Protein AF-A0A970NAW3-F1 (afdb_monomer)

Sequence (704 aa):
MGAVDNLFAARKSMDEICIVPDKIISVYSLEKHIWADSNSVEARKGRLPEEQTVKEFQIGPVRSFLNDILAKIAAPYKPEKKDHPIGQGYWIQAEFGSGKSHLLSFLAALSLGNEQVWQLVQAKETAAGQGKRESIYQFWEGMRSKSAGAKKGIFVVARTLVGSGGGAVGLSDKGKRLSEYILESVKDQLLIETGKNLSLYPAELLADRFISVDLDRYRKDLKKFLKDPAYFAEDAFEDVEDFIKSIQQNKTPEYKRSAGNKLWRFYNEYLKVQPQIPAENEDILKHVVETILGEGYAGVLLILDEISLFMKDRDEDQRVDDEKTLVVLANRLAKVHNLPIWTVCAAQQAIEAKPGLGVKNIIADDRLKLVPLLQNSKDYYDIVLSRVRKIEHPEYIHNYYLHYSNQFTWPKSIGEDEFTHFFPFHKPALEVLRDITHELTTARSAIHFMHQTLKHQIKNKGRELIRLWELFDETMEYEEDPSGTYAGLVAIKTKRESEYRAYVICRNHIEGLTKGTLKVHRDKAIRTVQTLFLYHIAHKMKGLNGEEIANAVMIERQPDATPEENIQHYESLAESLKSELPQIVEIFDDAKISHYRLEPVVMGIDPNREFQKARDEAEGNEATQNWARERLLALDDWTVKTRHMNINLAGDHKSLFYDIAPFAGPDGIAPLPSIATTMEVKWLGRQILGTIAMRDFTQMVASG

Mean predicted aligned error: 14.46 Å

pLDDT: mean 82.99, std 14.07, range [31.7, 98.0]

Radius of gyration: 39.29 Å; Cα contacts (8 Å, |Δi|>4): 1021; chains: 1; bounding box: 116×74×105 Å

Foldseek 3Di:
DPPPVPVPDAFFFLLVWWDFDPDFDLDQDLCQQLFPPRNDLVRLQVLHGRLVLLLQDDCVQCVVVLLVLLVLLLDAADLPPLVDFSAAAAEEEAAFQLCPSSVNSLSSNVQQLDPVSLVSQVVVCVVVVHDPVSGSSVSSVSQNVQVDDLARTAAEFADECPPQQDDDVPDPDRGDFPLVVRQVRLQVSCCSNPVDRDDLDQLLVQLVCCLPPVCVPCVVVVQCLLCPCVNDPNVSRDGSVVLNVCSVVCPDNVSSSVSSVSVVCCQCPPVVHDDPTPPDSLSSVLVSQVVVVVSRGSAYEAEYEAVAVNLVSHDPVSNVVNLVNQQSQRAVQRNVSSGRYYYYYYHNDDPPPDPPPCPVSADDRNGHDYDYGCPDVVVLLVSLVSNGIDTDCLVSLVSQLVQCVFAAPPSVVCDDVVSSSQPLADPVLVVLVQLLCSVPRRSSLSSQLSNVLSVVSSVVSHSHRCFNLSSQVSQQVDWDDRRVPDPDTDGPCRVPVLLVVLLVVLLVLLVPDPDDPSVVVVVLLNLLSSQLSSCVSSVVVQAAALNRSLSRSVDGPDSNHGNVRSSVSSNVSLVVSVVRRVQWDWDADPVRGTGIHGHSPRDDDPCVVVVVVVVVVCVVD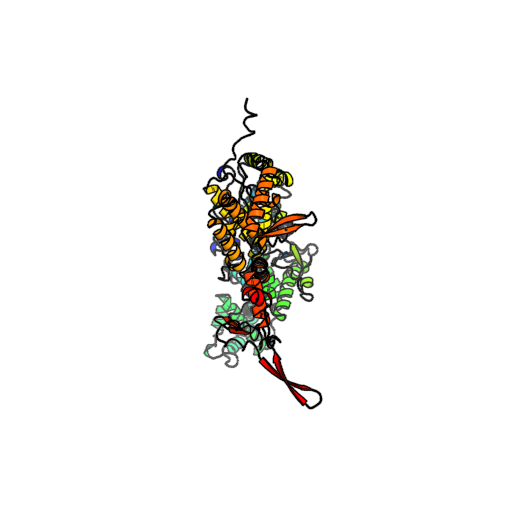PVSVVVVVLQLLQDDWDWDDDPVDIDTPCPRDGHPNNLARQDDHDPPPRPRRPQWDWDWDQDPNDTDIDIDGDDDPVVVVVVD

Secondary structure (DSSP, 8-state):
--SSTTTTPPPPPHHHHEE--S-------HHHHSBHHHH-HHHHHTT-B-HHHHHH---GGGHHHHHHHHHHHHSPP-TT-TTS-S-EEEEEE--TTSSHHHHHHHHHHHHTT-HHHHHHHHHHHHHTT--TTTSGGGGHHHHHHHHSTT---EEEEEEE-TTTT---TT-------HHHHHHHHHHHHHHHHH------SHHHHHHHHIIIIIHHHHHHHHHHHTT-TTTS-GGG---HHHHHHHHHHT--HHHHHHHHHHHHHIIIIII--------SHHHHHHHHHHHHHHTT-SEEEEEEESHHHHHHTS-HHHHHHHHHHHHIIIIIIIIIS---EEEEEEESS-GGGSTTSSGGGTBSTTSEEEEES--SHHHHHHHHHHHH-EES-GGGHHHHHHHHHHH-SHHHHH-HHHHHHHTTB-HHHHHHHHHHHTTTTTHHHHHHHHHHHHHHHHHTT--S-B-GGGGHHHHHH-EE-TTSSS---EEHHHHTHHHHHHHHHHHHHHHH--SSHHHHTHHHHHHHHHHHHHHHHTT-TT-B-HHHHHHHH---SSTT--HHHHHHHHHHHHHHHHHH-TTEEEEE-TT--EEEEE----S---HHHHHHHHHHHHHT-HHHHHHHHHHHHT-S--EEE-SS-EEETTTT---TTGGG-SS-TTTS-S----SSEEEEEEETTEEEEEEE----HHHHHH--

Structure (mmCIF, N/CA/C/O backbone):
data_AF-A0A970NAW3-F1
#
_entry.id   AF-A0A970NAW3-F1
#
loop_
_atom_site.group_PDB
_atom_site.id
_atom_site.type_symbol
_atom_site.label_atom_id
_atom_site.label_alt_id
_atom_site.label_comp_id
_atom_site.label_asym_id
_atom_site.label_entity_id
_atom_site.label_seq_id
_atom_site.pdbx_PDB_ins_code
_atom_site.Cartn_x
_atom_site.Cartn_y
_atom_site.Cartn_z
_atom_site.occupancy
_atom_site.B_iso_or_equiv
_atom_site.auth_seq_id
_atom_site.auth_comp_id
_atom_site.auth_asym_id
_atom_site.auth_atom_id
_atom_site.pdbx_PDB_model_num
ATOM 1 N N . MET A 1 1 ? -15.444 21.952 -47.673 1.00 34.16 1 MET A N 1
ATOM 2 C CA . MET A 1 1 ? -13.989 22.045 -47.910 1.00 34.16 1 MET A CA 1
ATOM 3 C C . MET A 1 1 ? -13.280 22.185 -46.557 1.00 34.16 1 MET A C 1
ATOM 5 O O . MET A 1 1 ? -12.717 23.224 -46.277 1.00 34.16 1 MET A O 1
ATOM 9 N N . GLY A 1 2 ? -13.419 21.190 -45.669 1.00 33.31 2 GLY A N 1
ATOM 10 C CA . GLY A 1 2 ? -12.953 21.299 -44.272 1.00 33.31 2 GLY A CA 1
ATOM 11 C C . GLY A 1 2 ? -12.923 19.977 -43.495 1.00 33.31 2 GLY A C 1
ATOM 12 O O . GLY A 1 2 ? -12.944 19.988 -42.275 1.00 33.31 2 GLY A O 1
ATOM 13 N N . ALA A 1 3 ? -12.918 18.838 -44.198 1.00 37.34 3 ALA A N 1
ATOM 14 C CA . ALA A 1 3 ? -12.869 17.499 -43.595 1.00 37.34 3 ALA A CA 1
ATOM 15 C C . ALA A 1 3 ? -11.660 16.669 -44.075 1.00 37.34 3 ALA A C 1
ATOM 17 O O . ALA A 1 3 ? -11.506 15.524 -43.672 1.00 37.34 3 ALA A O 1
ATOM 18 N N . VAL A 1 4 ? -10.803 17.245 -44.929 1.00 35.59 4 VAL A N 1
ATOM 19 C CA . VAL A 1 4 ? -9.594 16.588 -45.467 1.00 35.59 4 VAL A CA 1
ATOM 20 C C . VAL A 1 4 ? -8.311 17.175 -44.852 1.00 35.59 4 VAL A C 1
ATOM 22 O O . VAL A 1 4 ? -7.284 16.509 -44.841 1.00 35.59 4 VAL A O 1
ATOM 25 N N . ASP A 1 5 ? -8.384 18.354 -44.223 1.00 34.16 5 ASP A N 1
ATOM 26 C CA . ASP A 1 5 ? -7.233 19.002 -43.567 1.00 34.16 5 ASP A CA 1
ATOM 27 C C . ASP A 1 5 ? -6.859 18.391 -42.198 1.00 34.16 5 ASP A C 1
ATOM 29 O O . ASP A 1 5 ? -5.860 18.783 -41.602 1.00 34.16 5 ASP A O 1
ATOM 33 N N . ASN A 1 6 ? -7.616 17.405 -41.697 1.00 44.84 6 ASN A N 1
ATOM 34 C CA . ASN A 1 6 ? -7.362 16.764 -40.395 1.00 44.84 6 ASN A CA 1
ATOM 35 C C . ASN A 1 6 ? -6.473 15.510 -40.452 1.00 44.84 6 ASN A C 1
ATOM 37 O O . ASN A 1 6 ? -6.100 15.001 -39.401 1.00 44.84 6 ASN A O 1
ATOM 41 N N . LEU A 1 7 ? -6.091 15.020 -41.638 1.00 41.94 7 LEU A N 1
ATOM 42 C CA . LEU A 1 7 ? -5.204 13.848 -41.769 1.00 41.94 7 LEU A CA 1
ATOM 43 C C . LEU A 1 7 ? -3.744 14.131 -41.358 1.00 41.94 7 LEU A C 1
ATOM 45 O O . LEU A 1 7 ? -2.968 13.195 -41.193 1.00 41.94 7 LEU A O 1
ATOM 49 N N . PHE A 1 8 ? -3.383 15.404 -41.155 1.00 47.53 8 PHE A N 1
ATOM 50 C CA . PHE A 1 8 ? -2.042 15.850 -40.756 1.00 47.53 8 PHE A CA 1
ATOM 51 C C . PHE A 1 8 ? -2.079 16.967 -39.701 1.00 47.53 8 PHE A C 1
ATOM 53 O O . PHE A 1 8 ? -1.255 17.884 -39.722 1.00 47.53 8 PHE A O 1
ATOM 60 N N . ALA A 1 9 ? -3.034 16.931 -38.768 1.00 57.69 9 ALA A N 1
ATOM 61 C CA . ALA A 1 9 ? -2.967 17.829 -37.622 1.00 57.69 9 ALA A CA 1
ATOM 62 C C . ALA A 1 9 ? -1.705 17.495 -36.804 1.00 57.69 9 ALA A C 1
ATOM 64 O O . ALA A 1 9 ? -1.545 16.380 -36.307 1.00 57.69 9 ALA A O 1
ATOM 65 N N . ALA A 1 10 ? -0.784 18.458 -36.695 1.00 75.44 10 ALA A N 1
ATOM 66 C CA . ALA A 1 10 ? 0.429 18.306 -35.899 1.00 75.44 10 ALA A CA 1
ATOM 67 C C . ALA A 1 10 ? 0.078 17.852 -34.471 1.00 75.44 10 ALA A C 1
ATOM 69 O O . ALA A 1 10 ? -0.872 18.372 -33.876 1.00 75.44 10 ALA A O 1
ATOM 70 N N . ARG A 1 11 ? 0.854 16.906 -33.919 1.00 89.00 11 ARG A N 1
ATOM 71 C CA . ARG A 1 11 ? 0.704 16.463 -32.524 1.00 89.00 11 ARG A CA 1
ATOM 72 C C . ARG A 1 11 ? 0.705 17.682 -31.600 1.00 89.00 11 ARG A C 1
ATOM 74 O O . ARG A 1 11 ? 1.650 18.478 -31.611 1.00 89.00 11 ARG A O 1
ATOM 81 N N . LYS A 1 12 ? -0.383 17.832 -30.846 1.00 91.00 12 LYS A N 1
ATOM 82 C CA . LYS A 1 12 ? -0.537 18.845 -29.796 1.00 91.00 12 LYS A CA 1
ATOM 83 C C . LYS A 1 12 ? 0.459 18.571 -28.675 1.00 91.00 12 LYS A C 1
ATOM 85 O O . LYS A 1 12 ? 0.915 17.443 -28.546 1.00 91.00 12 LYS A O 1
ATOM 90 N N . SER A 1 13 ? 0.867 19.583 -27.919 1.00 92.50 13 SER A N 1
ATOM 91 C CA . SER A 1 13 ? 1.795 19.344 -26.805 1.00 92.50 13 SER A CA 1
ATOM 92 C C . SER A 1 13 ? 1.075 18.738 -25.599 1.00 92.50 13 SER A C 1
ATOM 94 O O . SER A 1 13 ? -0.139 18.864 -25.457 1.00 92.50 13 SER A O 1
ATOM 96 N N . MET A 1 14 ? 1.815 18.050 -24.725 1.00 91.50 14 MET A N 1
ATOM 97 C CA . MET A 1 14 ? 1.235 17.325 -23.588 1.00 91.50 14 MET A CA 1
ATOM 98 C C . MET A 1 14 ? 0.435 18.222 -22.634 1.00 91.50 14 MET A C 1
ATOM 100 O O . MET A 1 14 ? -0.543 17.749 -22.060 1.00 91.50 14 MET A O 1
ATOM 104 N N . ASP A 1 15 ? 0.800 19.501 -22.503 1.00 91.88 15 ASP A N 1
ATOM 105 C CA . ASP A 1 15 ? 0.067 20.509 -21.723 1.00 91.88 15 ASP A CA 1
ATOM 106 C C . ASP A 1 15 ? -1.313 20.853 -22.307 1.00 91.88 15 ASP A C 1
ATOM 108 O O . ASP A 1 15 ? -2.187 21.315 -21.580 1.00 91.88 15 ASP A O 1
ATOM 112 N N . GLU A 1 16 ? -1.525 20.605 -23.601 1.00 90.25 16 GLU A N 1
ATOM 113 C CA . GLU A 1 16 ? -2.800 20.834 -24.289 1.00 90.25 16 GLU A CA 1
ATOM 114 C C . GLU A 1 16 ? -3.736 19.613 -24.227 1.00 90.25 16 GLU A C 1
ATOM 116 O O . GLU A 1 16 ? -4.897 19.726 -24.605 1.00 90.25 16 GLU A O 1
ATOM 121 N N . ILE A 1 17 ? -3.252 18.442 -23.786 1.00 90.94 17 ILE A N 1
ATOM 122 C CA . ILE A 1 17 ? -4.017 17.177 -23.788 1.00 90.94 17 ILE A CA 1
ATOM 123 C C . ILE A 1 17 ? -4.246 16.651 -22.367 1.00 90.94 17 ILE A C 1
ATOM 125 O O . ILE A 1 17 ? -5.334 16.158 -22.048 1.00 90.94 17 ILE A O 1
ATOM 129 N N . CYS A 1 18 ? -3.217 16.736 -21.520 1.00 90.62 18 CYS A N 1
ATOM 130 C CA . CYS A 1 18 ? -3.176 16.122 -20.199 1.00 90.62 18 CYS A CA 1
ATOM 131 C C . CYS A 1 18 ? -3.023 17.169 -19.093 1.00 90.62 18 CYS A C 1
ATOM 133 O O . CYS A 1 18 ? -2.234 18.104 -19.202 1.00 90.62 18 CYS A O 1
ATOM 135 N N . ILE A 1 19 ? -3.681 16.926 -17.962 1.00 89.44 19 ILE A N 1
ATOM 136 C CA . ILE A 1 19 ? -3.424 17.614 -16.697 1.00 89.44 19 ILE A CA 1
ATOM 137 C C . ILE A 1 19 ? -2.719 16.648 -15.749 1.00 89.44 19 ILE A C 1
ATOM 139 O O . ILE A 1 19 ? -3.108 15.486 -15.614 1.00 89.44 19 ILE A O 1
ATOM 143 N N . VAL A 1 20 ? -1.697 17.151 -15.061 1.00 88.25 20 VAL A N 1
ATOM 144 C CA . VAL A 1 20 ? -0.997 16.449 -13.982 1.00 88.25 20 VAL A CA 1
ATOM 145 C C . VAL A 1 20 ? -1.364 17.089 -12.645 1.00 88.25 20 VAL A C 1
ATOM 147 O O . VAL A 1 20 ? -1.338 18.316 -12.552 1.00 88.25 20 VAL A O 1
ATOM 150 N N . PRO A 1 21 ? -1.675 16.306 -11.595 1.00 83.69 21 PRO A N 1
ATOM 151 C CA . PRO A 1 21 ? -1.892 16.857 -10.259 1.00 83.69 21 PRO A CA 1
ATOM 152 C C . PRO A 1 21 ? -0.657 17.611 -9.745 1.00 83.69 21 PRO A C 1
ATOM 154 O O . PRO A 1 21 ? 0.464 17.130 -9.887 1.00 83.69 21 PRO A O 1
ATOM 157 N N . ASP A 1 22 ? -0.821 18.760 -9.086 1.00 77.50 22 ASP A N 1
ATOM 158 C CA . ASP A 1 22 ? 0.330 19.532 -8.580 1.00 77.50 22 ASP A CA 1
ATOM 159 C C . ASP A 1 22 ? 1.143 18.774 -7.522 1.00 77.50 22 ASP A C 1
ATOM 161 O O . ASP A 1 22 ? 2.380 18.857 -7.488 1.00 77.50 22 ASP A O 1
ATOM 165 N N . LYS A 1 23 ? 0.427 18.028 -6.672 1.00 71.88 23 LYS A N 1
ATOM 166 C CA . LYS A 1 23 ? 0.941 17.168 -5.606 1.00 71.88 23 LYS A CA 1
ATOM 167 C C . LYS A 1 23 ? 0.175 15.847 -5.621 1.00 71.88 23 LYS A C 1
ATOM 169 O O . LYS A 1 23 ? -1.031 15.844 -5.848 1.00 71.88 23 LYS A O 1
ATOM 174 N N . ILE A 1 24 ? 0.876 14.754 -5.336 1.00 71.56 24 ILE A N 1
ATOM 175 C CA . ILE A 1 24 ? 0.289 13.427 -5.130 1.00 71.56 24 ILE A CA 1
ATOM 176 C C . ILE A 1 24 ? 0.718 12.936 -3.752 1.00 71.56 24 ILE A C 1
ATOM 178 O O . ILE A 1 24 ? 1.896 13.040 -3.399 1.00 71.56 24 ILE A O 1
ATOM 182 N N . ILE A 1 25 ? -0.219 12.378 -2.983 1.00 67.75 25 ILE A N 1
ATOM 183 C CA . ILE A 1 25 ? 0.127 11.641 -1.769 1.00 67.75 25 ILE A CA 1
ATOM 184 C C . ILE A 1 25 ? 0.684 10.279 -2.198 1.00 67.75 25 ILE A C 1
ATOM 186 O O . ILE A 1 25 ? -0.052 9.355 -2.543 1.00 67.75 25 ILE A O 1
ATOM 190 N N . SER A 1 26 ? 2.009 10.148 -2.186 1.00 59.50 26 SER A N 1
ATOM 191 C CA . SER A 1 26 ? 2.692 8.882 -2.485 1.00 59.50 26 SER A CA 1
ATOM 192 C C . SER A 1 26 ? 2.604 7.882 -1.321 1.00 59.50 26 SER A C 1
ATOM 194 O O . SER A 1 26 ? 2.628 6.667 -1.531 1.00 59.50 26 SER A O 1
ATOM 196 N N . VAL A 1 27 ? 2.454 8.370 -0.082 1.00 67.31 27 VAL A N 1
ATOM 197 C CA . VAL A 1 27 ? 2.450 7.559 1.146 1.00 67.31 27 VAL A CA 1
ATOM 198 C C . VAL A 1 27 ? 1.189 7.820 1.966 1.00 67.31 27 VAL A C 1
ATOM 200 O O . VAL A 1 27 ? 1.047 8.869 2.588 1.00 67.31 27 VAL A O 1
ATOM 203 N N . TYR A 1 28 ? 0.313 6.820 2.050 1.00 73.62 28 TYR A N 1
ATOM 204 C CA . TYR A 1 28 ? -0.808 6.841 2.984 1.00 73.62 28 TYR A CA 1
ATOM 205 C C . TYR A 1 28 ? -0.395 6.216 4.314 1.00 73.62 28 TYR A C 1
ATOM 207 O O . TYR A 1 28 ? -0.256 5.004 4.423 1.00 73.62 28 TYR A O 1
ATOM 215 N N . SER A 1 29 ? -0.216 7.054 5.331 1.00 78.75 29 SER A N 1
ATOM 216 C CA . SER A 1 29 ? -0.246 6.637 6.735 1.00 78.75 29 SER A CA 1
ATOM 217 C C . SER A 1 29 ? -1.695 6.533 7.206 1.00 78.75 29 SER A C 1
ATOM 219 O O . SER A 1 29 ? -2.440 7.513 7.105 1.00 78.75 29 SER A O 1
ATOM 221 N N . LEU A 1 30 ? -2.077 5.364 7.721 1.00 82.06 30 LEU A N 1
ATOM 222 C CA . LEU A 1 30 ? -3.441 5.083 8.156 1.00 82.06 30 LEU A CA 1
ATOM 223 C C . LEU A 1 30 ? -3.931 6.107 9.191 1.00 82.06 30 LEU A C 1
ATOM 225 O O . LEU A 1 30 ? -4.982 6.709 9.008 1.00 82.06 30 LEU A O 1
ATOM 229 N N . GLU A 1 31 ? -3.142 6.360 10.236 1.00 79.69 31 GLU A N 1
ATOM 230 C CA . GLU A 1 31 ? -3.531 7.257 11.330 1.00 79.69 31 GLU A CA 1
ATOM 231 C C . GLU A 1 31 ? -3.619 8.729 10.892 1.00 79.69 31 GLU A C 1
ATOM 233 O O . GLU A 1 31 ? -4.424 9.475 11.442 1.00 79.69 31 GLU A O 1
ATOM 238 N N . LYS A 1 32 ? -2.851 9.149 9.875 1.00 82.62 32 LYS A N 1
ATOM 239 C CA . LYS A 1 32 ? -2.852 10.538 9.377 1.00 82.62 32 LYS A CA 1
ATOM 240 C C . LYS A 1 32 ? -3.944 10.836 8.354 1.00 82.62 32 LYS A C 1
ATOM 242 O O . LYS A 1 32 ? -4.464 11.941 8.356 1.00 82.62 32 LYS A O 1
ATOM 247 N N . HIS A 1 33 ? -4.280 9.878 7.491 1.00 88.56 33 HIS A N 1
ATOM 248 C CA . HIS A 1 33 ? -5.119 10.121 6.306 1.00 88.56 33 HIS A CA 1
ATOM 249 C C . HIS A 1 33 ? -6.563 9.618 6.444 1.00 88.56 33 HIS A C 1
ATOM 251 O O . HIS A 1 33 ? -7.293 9.548 5.455 1.00 88.56 33 HIS A O 1
ATOM 257 N N . ILE A 1 34 ? -6.983 9.229 7.648 1.00 90.50 34 ILE A N 1
ATOM 258 C CA . ILE A 1 34 ? -8.404 9.005 7.958 1.00 90.50 34 ILE A CA 1
ATOM 259 C C . ILE A 1 34 ? -9.090 10.331 8.286 1.00 90.50 34 ILE A C 1
ATOM 261 O O . ILE A 1 34 ? -10.216 10.564 7.849 1.00 90.50 34 ILE A O 1
ATOM 265 N N . TRP A 1 35 ? -8.409 11.183 9.048 1.00 91.69 35 TRP A N 1
ATOM 266 C CA . TRP A 1 35 ? -8.957 12.392 9.652 1.00 91.69 35 TRP A CA 1
ATOM 267 C C . TRP A 1 35 ? -8.428 13.636 8.948 1.00 91.69 35 TRP A C 1
ATOM 269 O O . TRP A 1 35 ? -7.258 13.670 8.568 1.00 91.69 35 TRP A O 1
ATOM 279 N N . ALA A 1 36 ? -9.265 14.665 8.841 1.00 88.94 36 ALA A N 1
ATOM 280 C CA . ALA A 1 36 ? -8.850 15.969 8.335 1.00 88.94 36 ALA A CA 1
ATOM 281 C C . ALA A 1 36 ? -7.692 16.568 9.160 1.00 88.94 36 ALA A C 1
ATOM 283 O O . ALA A 1 36 ? -7.430 16.167 10.300 1.00 88.94 36 ALA A O 1
ATOM 284 N N . ASP A 1 37 ? -6.999 17.544 8.571 1.00 85.69 37 ASP A N 1
ATOM 285 C CA . ASP A 1 37 ? -5.911 18.298 9.206 1.00 85.69 37 ASP A CA 1
ATOM 286 C C . ASP A 1 37 ? -4.798 17.404 9.782 1.00 85.69 37 ASP A C 1
ATOM 288 O O . ASP A 1 37 ? -4.211 17.699 10.823 1.00 85.69 37 ASP A O 1
ATOM 292 N N . SER A 1 38 ? -4.495 16.292 9.097 1.00 82.38 38 SER A N 1
ATOM 293 C CA . SER A 1 38 ? -3.442 15.343 9.485 1.00 82.38 38 SER A CA 1
ATOM 294 C C . SER A 1 38 ? -3.603 14.784 10.906 1.00 82.38 38 SER A C 1
ATOM 296 O O . SER A 1 38 ? -2.633 14.750 11.666 1.00 82.38 38 SER A O 1
ATOM 298 N N . ASN A 1 39 ? -4.803 14.294 11.247 1.00 84.69 39 ASN A N 1
ATOM 299 C CA . ASN A 1 39 ? -5.105 13.678 12.551 1.00 84.69 39 ASN A CA 1
ATOM 300 C C . ASN A 1 39 ? -5.148 14.667 13.729 1.00 84.69 39 ASN A C 1
ATOM 302 O O . ASN A 1 39 ? -4.736 14.329 14.842 1.00 84.69 39 ASN A O 1
ATOM 306 N N . SER A 1 40 ? -5.662 15.881 13.502 1.00 88.44 40 SER A N 1
ATOM 307 C CA . SER A 1 40 ? -5.872 16.851 14.583 1.00 88.44 40 SER A CA 1
ATOM 308 C C . SER A 1 40 ? -6.891 16.339 15.612 1.00 88.44 40 SER A C 1
ATOM 310 O O . SER A 1 40 ? -7.812 15.570 15.307 1.00 88.44 40 SER A O 1
ATOM 312 N N . VAL A 1 41 ? -6.733 16.762 16.870 1.00 88.06 41 VAL A N 1
ATOM 313 C CA . VAL A 1 41 ? -7.652 16.377 17.956 1.00 88.06 41 VAL A CA 1
ATOM 314 C C . VAL A 1 41 ? -9.056 16.917 17.672 1.00 88.06 41 VAL A C 1
ATOM 316 O O . VAL A 1 41 ? -10.052 16.257 17.967 1.00 88.06 41 VAL A O 1
ATOM 319 N N . GLU A 1 42 ? -9.134 18.096 17.059 1.00 90.69 42 GLU A N 1
ATOM 320 C CA . GLU A 1 42 ? -10.355 18.766 16.629 1.00 90.69 42 GLU A CA 1
ATOM 321 C C . GLU A 1 42 ? -11.071 17.969 15.534 1.00 90.69 42 GLU A C 1
ATOM 323 O O . GLU A 1 42 ? -12.274 17.733 15.652 1.00 90.69 42 GLU A O 1
ATOM 328 N N . ALA A 1 43 ? -10.344 17.486 14.520 1.00 90.88 43 ALA A N 1
ATOM 329 C CA . ALA A 1 43 ? -10.915 16.671 13.450 1.00 90.88 43 ALA A CA 1
ATOM 330 C C . ALA A 1 43 ? -11.444 15.332 13.976 1.00 90.88 43 ALA A C 1
ATOM 332 O O . ALA A 1 43 ? -12.544 14.927 13.604 1.00 90.88 43 ALA A O 1
ATOM 333 N N . ARG A 1 44 ? -10.723 14.671 14.892 1.00 90.56 44 ARG A N 1
ATOM 334 C CA . ARG A 1 44 ? -11.196 13.433 15.540 1.00 90.56 44 ARG A CA 1
ATOM 335 C C . ARG A 1 44 ? -12.449 13.677 16.377 1.00 90.56 44 ARG A C 1
ATOM 337 O O . ARG A 1 44 ? -13.422 12.944 16.231 1.00 90.56 44 ARG A O 1
ATOM 344 N N . LYS A 1 45 ? -12.468 14.739 17.193 1.00 89.81 45 LYS A N 1
ATOM 345 C CA . LYS A 1 45 ? -13.648 15.159 17.975 1.00 89.81 45 LYS A CA 1
ATOM 346 C C . LYS A 1 45 ? -14.854 15.464 17.093 1.00 89.81 45 LYS A C 1
ATOM 348 O O . LYS A 1 45 ? -15.964 15.047 17.404 1.00 89.81 45 LYS A O 1
ATOM 353 N N . GLY A 1 46 ? -14.631 16.184 15.995 1.00 90.12 46 GLY A N 1
ATOM 354 C CA . GLY A 1 46 ? -15.656 16.529 15.010 1.00 90.12 46 GLY A CA 1
ATOM 355 C C . GLY A 1 46 ? -15.992 15.399 14.035 1.00 90.12 46 GLY A C 1
ATOM 356 O O . GLY A 1 46 ? -16.899 15.559 13.222 1.00 90.12 46 GLY A O 1
ATOM 357 N N . ARG A 1 47 ? -15.271 14.272 14.104 1.00 91.94 47 ARG A N 1
ATOM 358 C CA . ARG A 1 47 ? -15.367 13.131 13.185 1.00 91.94 47 ARG A CA 1
ATOM 359 C C . ARG A 1 47 ? -15.272 13.545 11.709 1.00 91.94 47 ARG A C 1
ATOM 361 O O . ARG A 1 47 ? -16.019 13.055 10.861 1.00 91.94 47 ARG A O 1
ATOM 368 N N . LEU A 1 48 ? -14.357 14.468 11.415 1.00 93.19 48 LEU A N 1
ATOM 369 C CA . LEU A 1 48 ? -14.133 15.025 10.083 1.00 93.19 48 LEU A CA 1
ATOM 370 C C . LEU A 1 48 ? -13.144 14.145 9.295 1.00 93.19 48 LEU A C 1
ATOM 372 O O . LEU A 1 48 ? -11.993 14.008 9.723 1.00 93.19 48 LEU A O 1
ATOM 376 N N . PRO A 1 49 ? -13.562 13.532 8.171 1.00 93.75 49 PRO A N 1
ATOM 377 C CA . PRO A 1 49 ? -12.682 12.711 7.342 1.00 93.75 49 PRO A CA 1
ATOM 378 C C . PRO A 1 49 ? -11.716 13.545 6.490 1.00 93.75 49 PRO A C 1
ATOM 380 O O . PRO A 1 49 ? -12.022 14.676 6.120 1.00 93.75 49 PRO A O 1
ATOM 383 N N . GLU A 1 50 ? -10.599 12.941 6.084 1.00 92.75 50 GLU A N 1
ATOM 384 C CA . GLU A 1 50 ? -9.709 13.502 5.059 1.00 92.75 50 GLU A CA 1
ATOM 385 C C . GLU A 1 50 ? -10.325 13.345 3.656 1.00 92.75 50 GLU A C 1
ATOM 387 O O . GLU A 1 50 ? -10.380 12.248 3.089 1.00 92.75 50 GLU A O 1
ATOM 392 N N . GLU A 1 51 ? -10.796 14.446 3.068 1.00 92.25 51 GLU A N 1
ATOM 393 C CA . GLU A 1 51 ? -11.420 14.429 1.742 1.00 92.25 51 GLU A CA 1
ATOM 394 C C . GLU A 1 51 ? -10.448 14.009 0.637 1.00 92.25 51 GLU A C 1
ATOM 396 O O . GLU A 1 51 ? -10.859 13.357 -0.331 1.00 92.25 51 GLU A O 1
ATOM 401 N N . GLN A 1 52 ? -9.167 14.377 0.747 1.00 89.00 52 GLN A N 1
ATOM 402 C CA . GLN A 1 52 ? -8.174 14.068 -0.280 1.00 89.00 52 GLN A CA 1
ATOM 403 C C . GLN A 1 52 ? -7.999 12.553 -0.445 1.00 89.00 52 GLN A C 1
ATOM 405 O O . GLN A 1 52 ? -7.894 12.060 -1.571 1.00 89.00 52 GLN A O 1
ATOM 410 N N . THR A 1 53 ? -8.095 11.793 0.650 1.00 90.25 53 THR A N 1
ATOM 411 C CA . THR A 1 53 ? -8.100 10.324 0.637 1.00 90.25 53 THR A CA 1
ATOM 412 C C . THR A 1 53 ? -9.187 9.774 -0.281 1.00 90.25 53 THR A C 1
ATOM 414 O O . THR A 1 53 ? -8.920 8.878 -1.080 1.00 90.25 53 THR A O 1
ATOM 417 N N . VAL A 1 54 ? -10.396 10.337 -0.233 1.00 91.62 54 VAL A N 1
ATOM 418 C CA . VAL A 1 54 ? -11.539 9.904 -1.054 1.00 91.62 54 VAL A CA 1
ATOM 419 C C . VAL A 1 54 ? -11.407 10.381 -2.502 1.00 91.62 54 VAL A C 1
ATOM 421 O O . VAL A 1 54 ? -11.697 9.625 -3.437 1.00 91.62 54 VAL A O 1
ATOM 424 N N . LYS A 1 55 ? -10.915 11.609 -2.711 1.00 88.56 55 LYS A N 1
ATOM 425 C CA . LYS A 1 55 ? -10.686 12.187 -4.047 1.00 88.56 55 LYS A CA 1
ATOM 426 C C . LYS A 1 55 ? -9.667 11.387 -4.851 1.00 88.56 55 LYS A C 1
ATOM 428 O O . LYS A 1 55 ? -9.917 11.124 -6.024 1.00 88.56 55 LYS A O 1
ATOM 433 N N . GLU A 1 56 ? -8.595 10.912 -4.230 1.00 85.75 56 GLU A N 1
ATOM 434 C CA . GLU A 1 56 ? -7.534 10.175 -4.928 1.00 85.75 56 GLU A CA 1
ATOM 435 C C . GLU A 1 56 ? -7.788 8.664 -5.066 1.00 85.75 56 GLU A C 1
ATOM 437 O O . GLU A 1 56 ? -7.147 8.011 -5.886 1.00 85.75 56 GLU A O 1
ATOM 442 N N . PHE A 1 57 ? -8.695 8.073 -4.278 1.00 88.25 57 PHE A N 1
ATOM 443 C CA . PHE A 1 57 ? -8.867 6.613 -4.253 1.00 88.25 57 PHE A CA 1
ATOM 444 C C . PHE A 1 57 ? -9.574 6.051 -5.496 1.00 88.25 57 PHE A C 1
ATOM 446 O O . PHE A 1 57 ? -10.619 6.565 -5.899 1.00 88.25 57 PHE A O 1
ATOM 453 N N . GLN A 1 58 ? -9.072 4.955 -6.070 1.00 85.75 58 GLN A N 1
ATOM 454 C CA . GLN A 1 58 ? -9.738 4.256 -7.174 1.00 85.75 58 GLN A CA 1
ATOM 455 C C . GLN A 1 58 ? -10.661 3.150 -6.660 1.00 85.75 58 GLN A C 1
ATOM 457 O O . GLN A 1 58 ? -10.212 2.152 -6.105 1.00 85.75 58 GLN A O 1
ATOM 462 N N . ILE A 1 59 ? -11.969 3.324 -6.868 1.00 89.00 59 ILE A N 1
ATOM 463 C CA . ILE A 1 59 ? -13.001 2.420 -6.332 1.00 89.00 59 ILE A CA 1
ATOM 464 C C . ILE A 1 59 ? -13.109 1.133 -7.160 1.00 89.00 59 ILE A C 1
ATOM 466 O O . ILE A 1 59 ? -13.323 0.064 -6.595 1.00 89.00 59 ILE A O 1
ATOM 470 N N . GLY A 1 60 ? -12.968 1.231 -8.488 1.00 85.81 60 GLY A N 1
ATOM 471 C CA . GLY A 1 60 ? -13.201 0.130 -9.433 1.00 85.81 60 GLY A CA 1
ATOM 472 C C . GLY A 1 60 ? -12.511 -1.188 -9.050 1.00 85.81 60 GLY A C 1
ATOM 473 O O . GLY A 1 60 ? -13.227 -2.166 -8.821 1.00 85.81 60 GLY A O 1
ATOM 474 N N . PRO A 1 61 ? -11.174 -1.204 -8.880 1.00 83.69 61 PRO A N 1
ATOM 475 C CA . PRO A 1 61 ? -10.406 -2.423 -8.597 1.00 83.69 61 PRO A CA 1
ATOM 476 C C . PRO A 1 61 ? -10.820 -3.190 -7.332 1.00 83.69 61 PRO A C 1
ATOM 478 O O . PRO A 1 61 ? -10.600 -4.390 -7.218 1.00 83.69 61 PRO A O 1
ATOM 481 N N . VAL A 1 62 ? -11.425 -2.510 -6.355 1.00 87.94 62 VAL A N 1
ATOM 482 C CA . VAL A 1 62 ? -11.750 -3.075 -5.031 1.00 87.94 62 VAL A CA 1
ATOM 483 C C . VAL A 1 62 ? -13.249 -3.063 -4.729 1.00 87.94 62 VAL A C 1
ATOM 485 O O . VAL A 1 62 ? -13.675 -3.321 -3.600 1.00 87.94 62 VAL A O 1
ATOM 488 N N . ARG A 1 63 ? -14.074 -2.748 -5.733 1.00 90.44 63 ARG A N 1
ATOM 489 C CA . ARG A 1 63 ? -15.520 -2.540 -5.596 1.00 90.44 63 ARG A CA 1
ATOM 490 C C . ARG A 1 63 ? -16.231 -3.739 -4.976 1.00 90.44 63 ARG A C 1
ATOM 492 O O . ARG A 1 63 ? -17.134 -3.554 -4.169 1.00 90.44 63 ARG A O 1
ATOM 499 N N . SER A 1 64 ? -15.828 -4.959 -5.330 1.00 90.62 64 SER A N 1
ATOM 500 C CA . SER A 1 64 ? -16.413 -6.194 -4.791 1.00 90.62 64 SER A CA 1
ATOM 501 C C . SER A 1 64 ? -16.280 -6.275 -3.266 1.00 90.62 64 SER A C 1
ATOM 503 O O . SER A 1 64 ? -17.265 -6.538 -2.577 1.00 90.62 64 SER A O 1
ATOM 505 N N . PHE A 1 65 ? -15.093 -5.972 -2.739 1.00 92.94 65 PHE A N 1
ATOM 506 C CA . PHE A 1 65 ? -14.836 -5.893 -1.304 1.00 92.94 65 PHE A CA 1
ATOM 507 C C . PHE A 1 65 ? -15.633 -4.764 -0.648 1.00 92.94 65 PHE A C 1
ATOM 509 O O . PHE A 1 65 ? -16.304 -4.999 0.356 1.00 92.94 65 PHE A O 1
ATOM 516 N N . LEU A 1 66 ? -15.599 -3.561 -1.233 1.00 95.44 66 LEU A N 1
ATOM 517 C CA . LEU A 1 66 ? -16.325 -2.405 -0.703 1.00 95.44 66 LEU A CA 1
ATOM 518 C C . LEU A 1 66 ? -17.833 -2.664 -0.633 1.00 95.44 66 LEU A C 1
ATOM 520 O O . LEU A 1 66 ? -18.450 -2.339 0.375 1.00 95.44 66 LEU A O 1
ATOM 524 N N . ASN A 1 67 ? -18.416 -3.302 -1.649 1.00 95.06 67 ASN A N 1
ATOM 525 C CA . ASN A 1 67 ? -19.824 -3.691 -1.647 1.00 95.06 67 ASN A CA 1
ATOM 526 C C . ASN A 1 67 ? -20.154 -4.667 -0.510 1.00 95.06 67 ASN A C 1
ATOM 528 O O . ASN A 1 67 ? -21.154 -4.470 0.173 1.00 95.06 67 ASN A O 1
ATOM 532 N N . ASP A 1 68 ? -19.325 -5.690 -0.281 1.00 94.56 68 ASP A N 1
ATOM 533 C CA . ASP A 1 68 ? -19.551 -6.675 0.788 1.00 94.56 68 ASP A CA 1
ATOM 534 C C . ASP A 1 68 ? -19.498 -6.017 2.176 1.00 94.56 68 ASP A C 1
ATOM 536 O O . ASP A 1 68 ? -20.444 -6.106 2.964 1.00 94.56 68 ASP A O 1
ATOM 540 N N . ILE A 1 69 ? -18.425 -5.276 2.470 1.00 96.25 69 ILE A N 1
ATOM 541 C CA . ILE A 1 69 ? -18.263 -4.657 3.787 1.00 96.25 69 ILE A CA 1
ATOM 542 C C . ILE A 1 69 ? -19.262 -3.524 4.028 1.00 96.25 69 ILE A C 1
ATOM 544 O O . ILE A 1 69 ? -19.884 -3.496 5.090 1.00 96.25 69 ILE A O 1
ATOM 548 N N . LEU A 1 70 ? -19.486 -2.630 3.059 1.00 96.69 70 LEU A N 1
ATOM 549 C CA . LEU A 1 70 ? -20.417 -1.511 3.222 1.00 96.69 70 LEU A CA 1
ATOM 550 C C . LEU A 1 70 ? -21.865 -1.987 3.293 1.00 96.69 70 LEU A C 1
ATOM 552 O O . LEU A 1 70 ? -22.630 -1.403 4.054 1.00 96.69 70 LEU A O 1
ATOM 556 N N . ALA A 1 71 ? -22.245 -3.072 2.610 1.00 95.19 71 ALA A N 1
ATOM 557 C CA . ALA A 1 71 ? -23.570 -3.666 2.787 1.00 95.19 71 ALA A CA 1
ATOM 558 C C . ALA A 1 71 ? -23.797 -4.110 4.240 1.00 95.19 71 ALA A C 1
ATOM 560 O O . ALA A 1 71 ? -24.856 -3.843 4.813 1.00 95.19 71 ALA A O 1
ATOM 561 N N . LYS A 1 72 ? -22.791 -4.734 4.868 1.00 94.81 72 LYS A N 1
ATOM 562 C CA . LYS A 1 72 ? -22.864 -5.145 6.278 1.00 94.81 72 LYS A CA 1
ATOM 563 C C . LYS A 1 72 ? -22.843 -3.951 7.230 1.00 94.81 72 LYS A C 1
ATOM 565 O O . LYS A 1 72 ? -23.650 -3.905 8.157 1.00 94.81 72 LYS A O 1
ATOM 570 N N . ILE A 1 73 ? -21.976 -2.967 6.987 1.00 95.69 73 ILE A N 1
ATOM 571 C CA . ILE A 1 73 ? -21.901 -1.753 7.811 1.00 95.69 73 ILE A CA 1
ATOM 572 C C . ILE A 1 73 ? -23.183 -0.926 7.680 1.00 95.69 73 ILE A C 1
ATOM 574 O O . ILE A 1 73 ? -23.652 -0.407 8.683 1.00 95.69 73 ILE A O 1
ATOM 578 N N . ALA A 1 74 ? -23.796 -0.818 6.506 1.00 94.31 74 ALA A N 1
ATOM 579 C CA . ALA A 1 74 ? -25.012 -0.033 6.296 1.00 94.31 74 ALA A CA 1
ATOM 580 C C . ALA A 1 74 ? -26.284 -0.741 6.799 1.00 94.31 74 ALA A C 1
ATOM 582 O O . ALA A 1 74 ? -27.283 -0.080 7.086 1.00 94.31 74 ALA A O 1
ATOM 583 N N . ALA A 1 75 ? -26.257 -2.069 6.947 1.00 93.19 75 ALA A N 1
ATOM 584 C CA . ALA A 1 75 ? -27.412 -2.843 7.385 1.00 93.19 75 ALA A CA 1
ATOM 585 C C . ALA A 1 75 ? -27.896 -2.453 8.805 1.00 93.19 75 ALA A C 1
ATOM 587 O O . ALA A 1 75 ? -27.097 -2.100 9.687 1.00 93.19 75 ALA A O 1
ATOM 588 N N . PRO A 1 76 ? -29.215 -2.533 9.071 1.00 90.75 76 PRO A N 1
ATOM 589 C CA . PRO A 1 76 ? -29.767 -2.276 10.394 1.00 90.75 76 PRO A CA 1
ATOM 590 C C . PRO A 1 76 ? -29.375 -3.388 11.373 1.00 90.75 76 PRO A C 1
ATOM 592 O O . PRO A 1 76 ? -29.604 -4.570 11.117 1.00 90.75 76 PRO A O 1
ATOM 595 N N . TYR A 1 77 ? -28.828 -3.003 12.527 1.00 92.12 77 TYR A N 1
ATOM 596 C CA . TYR A 1 77 ? -28.416 -3.952 13.558 1.00 92.12 77 TYR A CA 1
ATOM 597 C C . TYR A 1 77 ? -29.623 -4.505 14.333 1.00 92.12 77 TYR A C 1
ATOM 599 O O . TYR A 1 77 ? -30.432 -3.743 14.865 1.00 92.12 77 TYR A O 1
ATOM 607 N N . LYS A 1 78 ? -29.742 -5.838 14.384 1.00 89.81 78 LYS A N 1
ATOM 608 C CA . LYS A 1 78 ? -30.766 -6.578 15.137 1.00 89.81 78 LYS A CA 1
ATOM 609 C C . LYS A 1 78 ? -30.084 -7.672 15.978 1.00 89.81 78 LYS A C 1
ATOM 611 O O . LYS A 1 78 ? -29.819 -8.737 15.421 1.00 89.81 78 LYS A O 1
ATOM 616 N N . PRO A 1 79 ? -29.827 -7.440 17.282 1.00 86.75 79 PRO A N 1
ATOM 617 C CA . PRO A 1 79 ? -29.094 -8.376 18.146 1.00 86.75 79 PRO A CA 1
ATOM 618 C C . PRO A 1 79 ? -29.688 -9.794 18.161 1.00 86.75 79 PRO A C 1
ATOM 620 O O . PRO A 1 79 ? -28.960 -10.782 18.104 1.00 86.75 79 PRO A O 1
ATOM 623 N N . GLU A 1 80 ? -31.021 -9.878 18.143 1.00 87.00 80 GLU A N 1
ATOM 624 C CA . GLU A 1 80 ? -31.821 -11.112 18.178 1.00 87.00 80 GLU A CA 1
ATOM 625 C C . GLU A 1 80 ? -31.575 -12.045 16.972 1.00 87.00 80 GLU A C 1
ATOM 627 O O . GLU A 1 80 ? -31.769 -13.255 17.059 1.00 87.00 80 GLU A O 1
ATOM 632 N N . LYS A 1 81 ? -31.163 -11.504 15.814 1.00 82.88 81 LYS A N 1
ATOM 633 C CA . LYS A 1 81 ? -31.053 -12.262 14.556 1.00 82.88 81 LYS A CA 1
ATOM 634 C C . LYS A 1 81 ? -29.660 -12.860 14.365 1.00 82.88 81 LYS A C 1
ATOM 636 O O . LYS A 1 81 ? -28.857 -12.328 13.603 1.00 82.88 81 LYS A O 1
ATOM 641 N N . LYS A 1 82 ? -29.398 -13.991 15.021 1.00 80.62 82 LYS A N 1
ATOM 642 C CA . LYS A 1 82 ? -28.102 -14.689 14.935 1.00 80.62 82 LYS A CA 1
ATOM 643 C C . LYS A 1 82 ? -27.874 -15.470 13.636 1.00 80.62 82 LYS A C 1
ATOM 645 O O . LYS A 1 82 ? -26.725 -15.726 13.301 1.00 80.62 82 LYS A O 1
ATOM 650 N N . ASP A 1 83 ? -28.926 -15.786 12.879 1.00 79.69 83 ASP A N 1
ATOM 651 C CA . ASP A 1 83 ? -28.815 -16.550 11.620 1.00 79.69 83 ASP A CA 1
ATOM 652 C C . ASP A 1 83 ? -28.132 -15.755 10.493 1.00 79.69 83 ASP A C 1
ATOM 654 O O . ASP A 1 83 ? -27.534 -16.318 9.578 1.00 79.69 83 ASP A O 1
ATOM 658 N N . HIS A 1 84 ? -28.199 -14.423 10.573 1.00 82.38 84 HIS A N 1
ATOM 659 C CA . HIS A 1 84 ? -27.558 -13.505 9.635 1.00 82.38 84 HIS A CA 1
ATOM 660 C C . HIS A 1 84 ? -26.786 -12.437 10.409 1.00 82.38 84 HIS A C 1
ATOM 662 O O . HIS A 1 84 ? -27.252 -11.297 10.524 1.00 82.38 84 HIS A O 1
ATOM 668 N N . PRO A 1 85 ? -25.623 -12.807 10.969 1.00 88.38 85 PRO A N 1
ATOM 669 C CA . PRO A 1 85 ? -24.865 -11.906 11.808 1.00 88.38 85 PRO A CA 1
ATOM 670 C C . PRO A 1 85 ? -24.316 -10.738 10.997 1.00 88.38 85 PRO A C 1
ATOM 672 O O . PRO A 1 85 ? -23.816 -10.913 9.878 1.00 88.38 85 PRO A O 1
ATOM 675 N N . ILE A 1 86 ? -24.395 -9.542 11.577 1.00 91.50 86 ILE A N 1
ATOM 676 C CA . ILE A 1 86 ? -24.023 -8.310 10.877 1.00 91.50 86 ILE A CA 1
ATOM 677 C C . ILE A 1 86 ? -22.499 -8.099 10.837 1.00 91.50 86 ILE A C 1
ATOM 679 O O . ILE A 1 86 ? -21.982 -7.540 9.869 1.00 91.50 86 ILE A O 1
ATOM 683 N N . GLY A 1 87 ? -21.775 -8.564 11.861 1.00 93.19 87 GLY A N 1
ATOM 684 C CA . GLY A 1 87 ? -20.322 -8.439 11.959 1.00 93.19 87 GLY A CA 1
ATOM 685 C C . GLY A 1 87 ? -19.569 -9.340 10.972 1.00 93.19 87 GLY A C 1
ATOM 686 O O . GLY A 1 87 ? -20.083 -10.367 10.505 1.00 93.19 87 GLY A O 1
ATOM 687 N N . GLN A 1 88 ? -18.332 -8.965 10.641 1.00 94.81 88 GLN A N 1
ATOM 688 C CA . GLN A 1 88 ? -17.456 -9.733 9.745 1.00 94.81 88 GLN A CA 1
ATOM 689 C C . GLN A 1 88 ? -15.983 -9.354 9.926 1.00 94.81 88 GLN A C 1
ATOM 691 O O . GLN A 1 88 ? -15.658 -8.180 10.084 1.00 94.81 88 GLN A O 1
ATOM 696 N N . GLY A 1 89 ? -15.096 -10.339 9.809 1.00 95.50 89 GLY A N 1
ATOM 697 C CA . GLY A 1 89 ? -13.666 -10.114 9.659 1.00 95.50 89 GLY A CA 1
ATOM 698 C C . GLY A 1 89 ? -13.180 -10.241 8.208 1.00 95.50 89 GLY A C 1
ATOM 699 O O . GLY A 1 89 ? -13.700 -11.067 7.451 1.00 95.50 89 GLY A O 1
ATOM 700 N N . TYR A 1 90 ? -12.166 -9.462 7.832 1.00 95.44 90 TYR A N 1
ATOM 701 C CA . TYR A 1 90 ? -11.539 -9.447 6.507 1.00 95.44 90 TYR A CA 1
ATOM 702 C C . TYR A 1 90 ? -10.012 -9.455 6.611 1.00 95.44 90 TYR A C 1
ATOM 704 O O . TYR A 1 90 ? -9.433 -8.759 7.446 1.00 95.44 90 TYR A O 1
ATOM 712 N N . TRP A 1 91 ? -9.370 -10.213 5.725 1.00 93.06 91 TRP A N 1
ATOM 713 C CA . TRP A 1 91 ? -7.923 -10.277 5.551 1.00 93.06 91 TRP A CA 1
ATOM 714 C C . TRP A 1 91 ? -7.553 -9.753 4.166 1.00 93.06 91 TRP A C 1
ATOM 716 O O . TRP A 1 91 ? -7.699 -10.454 3.166 1.00 93.06 91 TRP A O 1
ATOM 726 N N . ILE A 1 92 ? -7.095 -8.509 4.104 1.00 91.38 92 ILE A N 1
ATOM 727 C CA . ILE A 1 92 ? -6.643 -7.863 2.878 1.00 91.38 92 ILE A CA 1
ATOM 728 C C . ILE A 1 92 ? -5.198 -8.272 2.622 1.00 91.38 92 ILE A C 1
ATOM 730 O O . ILE A 1 92 ? -4.298 -7.924 3.386 1.00 91.38 92 ILE A O 1
ATOM 734 N N . GLN A 1 93 ? -4.972 -8.978 1.522 1.00 86.69 93 GLN A N 1
ATOM 735 C CA . GLN A 1 93 ? -3.653 -9.451 1.129 1.00 86.69 93 GLN A CA 1
ATOM 736 C C . GLN A 1 93 ? -3.229 -8.794 -0.176 1.00 86.69 93 GLN A C 1
ATOM 738 O O . GLN A 1 93 ? -3.913 -8.921 -1.188 1.00 86.69 93 GLN A O 1
ATOM 743 N N . ALA A 1 94 ? -2.090 -8.109 -0.160 1.00 79.00 94 ALA A N 1
ATOM 744 C CA . ALA A 1 94 ? -1.521 -7.515 -1.363 1.00 79.00 94 ALA A CA 1
ATOM 745 C C . ALA A 1 94 ? -0.053 -7.146 -1.151 1.00 79.00 94 ALA A C 1
ATOM 747 O O . ALA A 1 94 ? 0.363 -6.903 -0.019 1.00 79.00 94 ALA A O 1
ATOM 748 N N . GLU A 1 95 ? 0.713 -7.007 -2.227 1.00 71.81 95 GLU A N 1
ATOM 749 C CA . GLU A 1 95 ? 2.134 -6.643 -2.164 1.00 71.81 95 GLU A CA 1
ATOM 750 C C . GLU A 1 95 ? 2.376 -5.234 -1.595 1.00 71.81 95 GLU A C 1
ATOM 752 O O . GLU A 1 95 ? 1.446 -4.435 -1.404 1.00 71.81 95 GLU A O 1
ATOM 757 N N . PHE A 1 96 ? 3.631 -4.908 -1.280 1.00 65.69 96 PHE A N 1
ATOM 758 C CA . PHE A 1 96 ? 3.994 -3.566 -0.828 1.00 65.69 96 PHE A CA 1
ATOM 759 C C . PHE A 1 96 ? 3.612 -2.517 -1.885 1.00 65.69 96 PHE A C 1
ATOM 761 O O . PHE A 1 96 ? 3.807 -2.717 -3.082 1.00 65.69 96 PHE A O 1
ATOM 768 N N . GLY A 1 97 ? 3.037 -1.396 -1.440 1.00 65.81 97 GLY A N 1
ATOM 769 C CA . GLY A 1 97 ? 2.698 -0.275 -2.321 1.00 65.81 97 GLY A CA 1
ATOM 770 C C . GLY A 1 97 ? 1.489 -0.490 -3.235 1.00 65.81 97 GLY A C 1
ATOM 771 O O . GLY A 1 97 ? 1.149 0.398 -4.002 1.00 65.81 97 GLY A O 1
ATOM 772 N N . SER A 1 98 ? 0.769 -1.604 -3.099 1.00 72.06 98 SER A N 1
ATOM 773 C CA . SER A 1 98 ? -0.485 -1.902 -3.819 1.00 72.06 98 SER A CA 1
ATOM 774 C C . SER A 1 98 ? -1.697 -1.043 -3.416 1.00 72.06 98 SER A C 1
ATOM 776 O O . SER A 1 98 ? -2.790 -1.224 -3.945 1.00 72.06 98 SER A O 1
ATOM 778 N N . GLY A 1 99 ? -1.536 -0.121 -2.459 1.00 79.38 99 GLY A N 1
ATOM 779 C CA . GLY A 1 99 ? -2.610 0.764 -1.996 1.00 79.38 99 GLY A CA 1
ATOM 780 C C . GLY A 1 99 ? -3.428 0.252 -0.804 1.00 79.38 99 GLY A C 1
ATOM 781 O O . GLY A 1 99 ? -4.460 0.846 -0.506 1.00 79.38 99 GLY A O 1
ATOM 782 N N . LYS A 1 100 ? -2.977 -0.788 -0.080 1.00 86.69 100 LYS A N 1
ATOM 783 C CA . LYS A 1 100 ? -3.654 -1.314 1.132 1.00 86.69 100 LYS A CA 1
ATOM 784 C C . LYS A 1 100 ? -4.016 -0.219 2.138 1.00 86.69 100 LYS A C 1
ATOM 786 O O . LYS A 1 100 ? -5.189 -0.046 2.448 1.00 86.69 100 LYS A O 1
ATOM 791 N N . SER A 1 101 ? -3.038 0.561 2.598 1.00 87.25 101 SER A N 1
ATOM 792 C CA . SER A 1 101 ? -3.277 1.621 3.586 1.00 87.25 101 SER A CA 1
ATOM 793 C C . SER A 1 101 ? -4.203 2.717 3.043 1.00 87.25 101 SER A C 1
ATOM 795 O O . SER A 1 101 ? -5.006 3.258 3.793 1.00 87.25 101 SER A O 1
ATOM 797 N N . HIS A 1 102 ? -4.184 2.988 1.730 1.00 88.88 102 HIS A N 1
ATOM 798 C CA . HIS A 1 102 ? -5.128 3.920 1.098 1.00 88.88 102 HIS A CA 1
ATOM 799 C C . HIS A 1 102 ? -6.559 3.360 1.094 1.00 88.88 102 HIS A C 1
ATOM 801 O O . HIS A 1 102 ? -7.482 4.078 1.469 1.00 88.88 102 HIS A O 1
ATOM 807 N N . LEU A 1 103 ? -6.750 2.076 0.768 1.00 92.25 103 LEU A N 1
ATOM 808 C CA . LEU A 1 103 ? -8.046 1.391 0.882 1.00 92.25 103 LEU A CA 1
ATOM 809 C C . LEU A 1 103 ? -8.574 1.422 2.322 1.00 92.25 103 LEU A C 1
ATOM 811 O O . LEU A 1 103 ? -9.748 1.714 2.548 1.00 92.25 103 LEU A O 1
ATOM 815 N N . LEU A 1 104 ? -7.708 1.146 3.295 1.00 94.62 104 LEU A N 1
ATOM 816 C CA . LEU A 1 104 ? -8.058 1.186 4.709 1.00 94.62 104 LEU A CA 1
ATOM 817 C C . LEU A 1 104 ? -8.473 2.595 5.158 1.00 94.62 104 LEU A C 1
ATOM 819 O O . LEU A 1 104 ? -9.531 2.751 5.770 1.00 94.62 104 LEU A O 1
ATOM 823 N N . SER A 1 105 ? -7.695 3.625 4.807 1.00 94.25 105 SER A N 1
ATOM 824 C CA . SER A 1 105 ? -8.038 5.023 5.093 1.00 94.25 105 SER A CA 1
ATOM 825 C C . SER A 1 105 ? -9.337 5.448 4.404 1.00 94.25 105 SER A C 1
ATOM 827 O O . SER A 1 105 ? -10.164 6.112 5.023 1.00 94.25 105 SER A O 1
ATOM 829 N N . PHE A 1 106 ? -9.554 5.029 3.153 1.00 95.31 106 PHE A N 1
ATOM 830 C CA . PHE A 1 106 ? -10.779 5.295 2.398 1.00 95.31 106 PHE A CA 1
ATOM 831 C C . PHE A 1 106 ? -12.011 4.690 3.083 1.00 95.31 106 PHE A C 1
ATOM 833 O O . PHE A 1 106 ? -12.999 5.386 3.317 1.00 95.31 106 PHE A O 1
ATOM 840 N N . LEU A 1 107 ? -11.944 3.410 3.457 1.00 97.06 107 LEU A N 1
ATOM 841 C CA . LEU A 1 107 ? -13.027 2.719 4.156 1.00 97.06 107 LEU A CA 1
ATOM 842 C C . LEU A 1 107 ? -13.345 3.382 5.503 1.00 97.06 107 LEU A C 1
ATOM 844 O O . LEU A 1 107 ? -14.517 3.586 5.831 1.00 97.06 107 LEU A O 1
ATOM 848 N N . ALA A 1 108 ? -12.313 3.721 6.278 1.00 95.94 108 ALA A N 1
ATOM 849 C CA . ALA A 1 108 ? -12.461 4.426 7.545 1.00 95.94 108 ALA A CA 1
ATOM 850 C C . ALA A 1 108 ? -13.131 5.794 7.362 1.00 95.94 108 ALA A C 1
ATOM 852 O O . ALA A 1 108 ? -14.116 6.073 8.044 1.00 95.94 108 ALA A O 1
ATOM 853 N N . ALA A 1 109 ? -12.667 6.601 6.402 1.00 94.94 109 ALA A N 1
ATOM 854 C CA . ALA A 1 109 ? -13.231 7.915 6.095 1.00 94.94 109 ALA A CA 1
ATOM 855 C C . ALA A 1 109 ? -14.722 7.837 5.718 1.00 94.94 109 ALA A C 1
ATOM 857 O O . ALA A 1 109 ? -15.532 8.609 6.231 1.00 94.94 109 ALA A O 1
ATOM 858 N N . LEU A 1 110 ? -15.120 6.862 4.890 1.00 95.62 110 LEU A N 1
ATOM 859 C CA . LEU A 1 110 ? -16.535 6.638 4.563 1.00 95.62 110 LEU A CA 1
ATOM 860 C C . LEU A 1 110 ? -17.358 6.191 5.776 1.00 95.62 110 LEU A C 1
ATOM 862 O O . LEU A 1 110 ? -18.513 6.603 5.934 1.00 95.62 110 LEU A O 1
ATOM 866 N N . SER A 1 111 ? -16.763 5.371 6.644 1.00 95.38 111 SER A N 1
ATOM 867 C CA . SER A 1 111 ? -17.423 4.821 7.832 1.00 95.38 111 SER A CA 1
ATOM 868 C C . SER A 1 111 ? -17.716 5.875 8.900 1.00 95.38 111 SER A C 1
ATOM 870 O O . SER A 1 111 ? -18.634 5.687 9.699 1.00 95.38 111 SER A O 1
ATOM 872 N N . LEU A 1 112 ? -17.022 7.020 8.875 1.00 93.00 112 LEU A N 1
ATOM 873 C CA . LEU A 1 112 ? -17.356 8.171 9.719 1.00 93.00 112 LEU A CA 1
ATOM 874 C C . LEU A 1 112 ? -18.755 8.735 9.419 1.00 93.00 112 LEU A C 1
ATOM 876 O O . LEU A 1 112 ? -19.369 9.326 10.308 1.00 93.00 112 LEU A O 1
ATOM 880 N N . GLY A 1 113 ? -19.294 8.483 8.218 1.00 90.06 113 GLY A N 1
ATOM 881 C CA . GLY A 1 113 ? -20.668 8.827 7.847 1.00 90.06 113 GLY A CA 1
ATOM 882 C C . GLY A 1 113 ? -20.874 10.309 7.528 1.00 90.06 113 GLY A C 1
ATOM 883 O O . GLY A 1 113 ? -21.965 10.829 7.745 1.00 90.06 113 GLY A O 1
ATOM 884 N N . ASN A 1 114 ? -19.838 10.992 7.037 1.00 92.75 114 ASN A N 1
ATOM 885 C CA . ASN A 1 114 ? -19.904 12.392 6.621 1.00 92.75 114 ASN A CA 1
ATOM 886 C C . ASN A 1 114 ? -20.483 12.523 5.197 1.00 92.75 114 ASN A C 1
ATOM 888 O O . ASN A 1 114 ? -20.040 11.852 4.272 1.00 92.75 114 ASN A O 1
ATOM 892 N N . GLU A 1 115 ? -21.459 13.406 5.002 1.00 93.25 115 GLU A N 1
ATOM 893 C CA . GLU A 1 115 ? -22.179 13.521 3.726 1.00 93.25 115 GLU A CA 1
ATOM 894 C C . GLU A 1 115 ? -21.299 13.980 2.553 1.00 93.25 115 GLU A C 1
ATOM 896 O O . GLU A 1 115 ? -21.449 13.470 1.442 1.00 93.25 115 GLU A O 1
ATOM 901 N N . GLN A 1 116 ? -20.352 14.890 2.788 1.00 93.44 116 GLN A N 1
ATOM 902 C CA . GLN A 1 116 ? -19.502 15.458 1.737 1.00 93.44 116 GLN A CA 1
ATOM 903 C C . GLN A 1 116 ? -18.635 14.378 1.083 1.00 93.44 116 GLN A C 1
ATOM 905 O O . GLN A 1 116 ? -18.573 14.296 -0.144 1.00 93.44 116 GLN A O 1
ATOM 910 N N . VAL A 1 117 ? -18.031 13.479 1.870 1.00 94.38 117 VAL A N 1
ATOM 911 C CA . VAL A 1 117 ? -17.227 12.379 1.307 1.00 94.38 117 VAL A CA 1
ATOM 912 C C . VAL A 1 117 ? -18.063 11.377 0.512 1.00 94.38 117 VAL A C 1
ATOM 914 O O . VAL A 1 117 ? -17.605 10.875 -0.513 1.00 94.38 117 VAL A O 1
ATOM 917 N N . TRP A 1 118 ? -19.311 11.129 0.911 1.00 95.62 118 TRP A N 1
ATOM 918 C CA . TRP A 1 118 ? -20.222 10.278 0.142 1.00 95.62 118 TRP A CA 1
ATOM 919 C C . TRP A 1 118 ? -20.688 10.952 -1.156 1.00 95.62 118 TRP A C 1
ATOM 921 O O . TRP A 1 118 ? -20.788 10.286 -2.187 1.00 95.62 118 TRP A O 1
ATOM 931 N N . GLN A 1 119 ? -20.893 12.270 -1.158 1.00 95.00 119 GLN A N 1
ATOM 932 C CA . GLN A 1 119 ? -21.164 13.032 -2.382 1.00 95.00 119 GLN A CA 1
ATOM 933 C C . GLN A 1 119 ? -19.969 13.005 -3.351 1.00 95.00 119 GLN A C 1
ATOM 935 O O . GLN A 1 119 ? -20.166 12.862 -4.559 1.00 95.00 119 GLN A O 1
ATOM 940 N N . LEU A 1 120 ? -18.730 13.055 -2.845 1.00 94.69 120 LEU A N 1
ATOM 941 C CA . LEU A 1 120 ? -17.527 12.883 -3.672 1.00 94.69 120 LEU A CA 1
ATOM 942 C C . LEU A 1 120 ? -17.500 11.509 -4.353 1.00 94.69 120 LEU A C 1
ATOM 944 O O . LEU A 1 120 ? -17.194 11.420 -5.542 1.00 94.69 120 LEU A O 1
ATOM 948 N N . VAL A 1 121 ? -17.862 10.444 -3.631 1.00 94.44 121 VAL A N 1
ATOM 949 C CA . VAL A 1 121 ? -18.001 9.098 -4.209 1.00 94.44 121 VAL A CA 1
ATOM 950 C C . VAL A 1 121 ? -19.049 9.086 -5.321 1.00 94.44 121 VAL A C 1
ATOM 952 O O . VAL A 1 121 ? -18.761 8.614 -6.419 1.00 94.44 121 VAL A O 1
ATOM 955 N N . GLN A 1 122 ? -20.233 9.654 -5.078 1.00 94.50 122 GLN A N 1
ATOM 956 C CA . GLN A 1 122 ? -21.299 9.722 -6.078 1.00 94.50 122 GLN A CA 1
ATOM 957 C C . GLN A 1 122 ? -20.849 10.448 -7.350 1.00 94.50 122 GLN A C 1
ATOM 959 O O . GLN A 1 122 ? -21.079 9.955 -8.456 1.00 94.50 122 GLN A O 1
ATOM 964 N N . ALA A 1 123 ? -20.192 11.601 -7.202 1.00 92.94 123 ALA A N 1
ATOM 965 C CA . ALA A 1 123 ? -19.688 12.386 -8.322 1.00 92.94 123 ALA A CA 1
ATOM 966 C C . ALA A 1 123 ? -18.652 11.599 -9.137 1.00 92.94 123 ALA A C 1
ATOM 968 O O . ALA A 1 123 ? -18.750 11.539 -10.363 1.00 92.94 123 ALA A O 1
ATOM 969 N N . LYS A 1 124 ? -17.707 10.935 -8.459 1.00 90.44 124 LYS A N 1
ATOM 970 C CA . LYS A 1 124 ? -16.676 10.108 -9.103 1.00 90.44 124 LYS A CA 1
ATOM 971 C C . LYS A 1 124 ? -17.270 8.936 -9.875 1.00 90.44 124 LYS A C 1
ATOM 973 O O . LYS A 1 124 ? -16.889 8.697 -11.015 1.00 90.44 124 LYS A O 1
ATOM 978 N N . GLU A 1 125 ? -18.207 8.212 -9.277 1.00 91.06 125 GLU A N 1
ATOM 979 C CA . GLU A 1 125 ? -18.814 7.043 -9.916 1.00 91.06 125 GLU A CA 1
ATOM 980 C C . GLU A 1 125 ? -19.747 7.428 -11.066 1.00 91.06 125 GLU A C 1
ATOM 982 O O . GLU A 1 125 ? -19.758 6.749 -12.090 1.00 91.06 125 GLU A O 1
ATOM 987 N N . THR A 1 126 ? -20.451 8.556 -10.948 1.00 90.38 126 THR A N 1
ATOM 988 C CA . THR A 1 126 ? -21.265 9.108 -12.043 1.00 90.38 126 THR A CA 1
ATOM 989 C C . THR A 1 126 ? -20.386 9.526 -13.222 1.00 90.38 126 THR A C 1
ATOM 991 O O . THR A 1 126 ? -20.708 9.209 -14.364 1.00 90.38 126 THR A O 1
ATOM 994 N N . ALA A 1 127 ? -19.250 10.182 -12.959 1.00 86.88 127 ALA A N 1
ATOM 995 C CA . ALA A 1 127 ? -18.282 10.543 -13.996 1.00 86.88 127 ALA A CA 1
ATOM 996 C C . ALA A 1 127 ? -17.663 9.309 -14.677 1.00 86.88 127 ALA A C 1
ATOM 998 O O . ALA A 1 127 ? -17.387 9.340 -15.871 1.00 86.88 127 ALA A O 1
ATOM 999 N N . ALA A 1 128 ? -17.507 8.206 -13.940 1.00 84.06 128 ALA A N 1
ATOM 1000 C CA . ALA A 1 128 ? -17.069 6.913 -14.465 1.00 84.06 128 ALA A CA 1
ATOM 1001 C C . ALA A 1 128 ? -18.200 6.093 -15.130 1.00 84.06 128 ALA A C 1
ATOM 1003 O O . ALA A 1 128 ? -18.021 4.902 -15.390 1.00 84.06 128 ALA A O 1
ATOM 1004 N N . GLY A 1 129 ? -19.376 6.691 -15.361 1.00 85.50 129 GLY A N 1
ATOM 1005 C CA . GLY A 1 129 ? -20.507 6.053 -16.039 1.00 85.50 129 GLY A CA 1
ATOM 1006 C C . GLY A 1 129 ? -21.181 4.921 -15.257 1.00 85.50 129 GLY A C 1
ATOM 1007 O O . GLY A 1 129 ? -21.915 4.133 -15.849 1.00 85.50 129 GLY A O 1
ATOM 1008 N N . GLN A 1 130 ? -20.944 4.808 -13.946 1.00 86.44 130 GLN A N 1
ATOM 1009 C CA . GLN A 1 130 ? -21.494 3.722 -13.131 1.00 86.44 130 GLN A CA 1
ATOM 1010 C C . GLN A 1 130 ? -22.993 3.912 -12.886 1.00 86.44 130 GLN A C 1
ATOM 1012 O O . GLN A 1 130 ? -23.462 5.002 -12.540 1.00 86.44 130 GLN A O 1
ATOM 1017 N N . GLY A 1 131 ? -23.762 2.828 -13.007 1.00 85.12 131 GLY A N 1
ATOM 1018 C CA . GLY A 1 131 ? -25.191 2.854 -12.714 1.00 85.12 131 GLY A CA 1
ATOM 1019 C C . GLY A 1 131 ? -25.486 3.029 -11.218 1.00 85.12 131 GLY A C 1
ATOM 1020 O O . GLY A 1 131 ? -24.702 2.641 -10.352 1.00 85.12 131 GLY A O 1
ATOM 1021 N N . LYS A 1 132 ? -26.687 3.525 -10.877 1.00 83.00 132 LYS A N 1
ATOM 1022 C CA . LYS A 1 132 ? -27.119 3.711 -9.471 1.00 83.00 132 LYS A CA 1
ATOM 1023 C C . LYS A 1 132 ? -27.010 2.447 -8.603 1.00 83.00 132 LYS A C 1
ATOM 1025 O O . LYS A 1 132 ? -26.791 2.564 -7.406 1.00 83.00 132 LYS A O 1
ATOM 1030 N N . ARG A 1 133 ? -27.208 1.259 -9.189 1.00 81.56 133 ARG A N 1
ATOM 1031 C CA . ARG A 1 133 ? -27.132 -0.041 -8.488 1.00 81.56 133 ARG A CA 1
ATOM 1032 C C . ARG A 1 133 ? -25.704 -0.575 -8.346 1.00 81.56 133 ARG A C 1
ATOM 1034 O O . ARG A 1 133 ? -25.458 -1.427 -7.502 1.00 81.56 133 ARG A O 1
ATOM 1041 N N . GLU A 1 134 ? -24.790 -0.103 -9.184 1.00 84.94 134 GLU A N 1
ATOM 1042 C CA . GLU A 1 134 ? -23.381 -0.514 -9.188 1.00 84.94 134 GLU A CA 1
ATOM 1043 C C . GLU A 1 134 ? -22.537 0.396 -8.293 1.00 84.94 134 GLU A C 1
ATOM 1045 O O . GLU A 1 134 ? -21.521 -0.032 -7.741 1.00 84.94 134 GLU A O 1
ATOM 1050 N N . SER A 1 135 ? -22.987 1.642 -8.129 1.00 92.56 135 SER A N 1
ATOM 1051 C CA . SER A 1 135 ? -22.401 2.648 -7.254 1.00 92.56 135 SER A CA 1
ATOM 1052 C C . SER A 1 135 ? -22.440 2.219 -5.786 1.00 92.56 135 SER A C 1
ATOM 1054 O O . SER A 1 135 ? -23.476 1.790 -5.271 1.00 92.56 135 SER A O 1
ATOM 1056 N N . ILE A 1 136 ? -21.322 2.397 -5.078 1.00 95.56 136 ILE A N 1
ATOM 1057 C CA . ILE A 1 136 ? -21.274 2.142 -3.631 1.00 95.56 136 ILE A CA 1
ATOM 1058 C C . ILE A 1 136 ? -22.066 3.206 -2.857 1.00 95.56 136 ILE A C 1
ATOM 1060 O O . ILE A 1 136 ? -22.462 2.967 -1.719 1.00 95.56 136 ILE A O 1
ATOM 1064 N N . TYR A 1 137 ? -22.373 4.353 -3.479 1.00 95.31 137 TYR A N 1
ATOM 1065 C CA . TYR A 1 137 ? -23.226 5.396 -2.900 1.00 95.31 137 TYR A CA 1
ATOM 1066 C C . TYR A 1 137 ? -24.608 4.876 -2.477 1.00 95.31 137 TYR A C 1
ATOM 1068 O O . TYR A 1 137 ? -25.233 5.454 -1.592 1.00 95.31 137 TYR A O 1
ATOM 1076 N N . GLN A 1 138 ? -25.078 3.751 -3.026 1.00 94.69 138 GLN A N 1
ATOM 1077 C CA . GLN A 1 138 ? -26.322 3.110 -2.585 1.00 94.69 138 GLN A CA 1
ATOM 1078 C C . GLN A 1 138 ? -26.361 2.799 -1.074 1.00 94.69 138 GLN A C 1
ATOM 1080 O O . GLN A 1 138 ? -27.441 2.712 -0.493 1.00 94.69 138 GLN A O 1
ATOM 1085 N N . PHE A 1 139 ? -25.200 2.667 -0.421 1.00 95.88 139 PHE A N 1
ATOM 1086 C CA . PHE A 1 139 ? -25.099 2.422 1.020 1.00 95.88 139 PHE A CA 1
ATOM 1087 C C . PHE A 1 139 ? -25.186 3.693 1.876 1.00 95.88 139 PHE A C 1
ATOM 1089 O O . PHE A 1 139 ? -25.307 3.587 3.100 1.00 95.88 139 PHE A O 1
ATOM 1096 N N . TRP A 1 140 ? -25.171 4.884 1.264 1.00 94.75 140 TRP A N 1
ATOM 1097 C CA . TRP A 1 140 ? -25.185 6.163 1.976 1.00 94.75 140 TRP A CA 1
ATOM 1098 C C . TRP A 1 140 ? -26.391 6.302 2.905 1.00 94.75 140 TRP A C 1
ATOM 1100 O O . TRP A 1 140 ? -26.216 6.659 4.063 1.00 94.75 140 TRP A O 1
ATOM 1110 N N . GLU A 1 141 ? -27.599 5.954 2.458 1.00 92.69 141 GLU A N 1
ATOM 1111 C CA . GLU A 1 141 ? -28.801 6.066 3.301 1.00 92.69 141 GLU A CA 1
ATOM 1112 C C . GLU A 1 141 ? -28.707 5.204 4.570 1.00 92.69 141 GLU A C 1
ATOM 1114 O O . GLU A 1 141 ? -29.062 5.643 5.669 1.00 92.69 141 GLU A O 1
ATOM 1119 N N . GLY A 1 142 ? -28.149 3.994 4.454 1.00 92.56 142 GLY A N 1
ATOM 1120 C CA . GLY A 1 142 ? -27.900 3.134 5.609 1.00 92.56 142 GLY A CA 1
ATOM 1121 C C . GLY A 1 142 ? -26.868 3.744 6.559 1.00 92.56 142 GLY A C 1
ATOM 1122 O O . GLY A 1 142 ? -27.104 3.793 7.767 1.00 92.56 142 GLY A O 1
ATOM 1123 N N . MET A 1 143 ? -25.778 4.301 6.029 1.00 94.12 143 MET A N 1
ATOM 1124 C CA . MET A 1 143 ? -24.760 5.000 6.824 1.00 94.12 143 MET A CA 1
ATOM 1125 C C . MET A 1 143 ? -25.309 6.250 7.513 1.00 94.12 143 MET A C 1
ATOM 1127 O O . MET A 1 143 ? -25.126 6.427 8.717 1.00 94.12 143 MET A O 1
ATOM 1131 N N . ARG A 1 144 ? -26.065 7.074 6.787 1.00 93.25 144 ARG A N 1
ATOM 1132 C CA . ARG A 1 144 ? -26.735 8.267 7.302 1.00 93.25 144 ARG A CA 1
ATOM 1133 C C . ARG A 1 144 ? -27.669 7.919 8.454 1.00 93.25 144 ARG A C 1
ATOM 1135 O O . ARG A 1 144 ? -27.644 8.587 9.482 1.00 93.25 144 ARG A O 1
ATOM 1142 N N . SER A 1 145 ? -28.431 6.830 8.337 1.00 91.31 145 SER A N 1
ATOM 1143 C CA . SER A 1 145 ? -29.320 6.359 9.408 1.00 91.31 145 SER A CA 1
ATOM 1144 C C . SER A 1 145 ? -28.580 5.966 10.699 1.00 91.31 145 SER A C 1
ATOM 1146 O O . SER A 1 145 ? -29.165 5.995 11.785 1.00 91.31 145 SER A O 1
ATOM 1148 N N . LYS A 1 146 ? -27.290 5.612 10.603 1.00 91.50 146 LYS A N 1
ATOM 1149 C CA . LYS A 1 146 ? -26.431 5.289 11.752 1.00 91.50 146 LYS A CA 1
ATOM 1150 C C . LYS A 1 146 ? -25.828 6.521 12.415 1.00 91.50 146 LYS A C 1
ATOM 1152 O O . LYS A 1 146 ? -25.486 6.431 13.590 1.00 91.50 146 LYS A O 1
ATOM 1157 N N . SER A 1 147 ? -25.753 7.641 11.704 1.00 86.12 147 SER A N 1
ATOM 1158 C CA . SER A 1 147 ? -25.253 8.927 12.209 1.00 86.12 147 SER A CA 1
ATOM 1159 C C . SER A 1 147 ? -26.369 9.944 12.498 1.00 86.12 147 SER A C 1
ATOM 1161 O O . SER A 1 147 ? -26.086 11.085 12.848 1.00 86.12 147 SER A O 1
ATOM 1163 N N . ALA A 1 148 ? -27.639 9.558 12.333 1.00 82.44 148 ALA A N 1
ATOM 1164 C CA . ALA A 1 148 ? -28.794 10.425 12.549 1.00 82.44 148 ALA A CA 1
ATOM 1165 C C . ALA A 1 148 ? -29.381 10.302 13.968 1.00 82.44 148 ALA A C 1
ATOM 1167 O O . ALA A 1 148 ? -29.405 9.227 14.579 1.00 82.44 148 ALA A O 1
ATOM 1168 N N . GLY A 1 149 ? -29.949 11.406 14.462 1.00 80.00 149 GLY A N 1
ATOM 1169 C CA . GLY A 1 149 ? -30.651 11.458 15.744 1.00 80.00 149 GLY A CA 1
ATOM 1170 C C . GLY A 1 149 ? -29.707 11.286 16.936 1.00 80.00 149 GLY A C 1
ATOM 1171 O O . GLY A 1 149 ? -28.739 12.022 17.072 1.00 80.00 149 GLY A O 1
ATOM 1172 N N . ALA A 1 150 ? -30.006 10.323 17.813 1.00 77.88 150 ALA A N 1
ATOM 1173 C CA . ALA A 1 150 ? -29.223 10.051 19.023 1.00 77.88 150 ALA A CA 1
ATOM 1174 C C . ALA A 1 150 ? -27.993 9.147 18.791 1.00 77.88 150 ALA A C 1
ATOM 1176 O O . ALA A 1 150 ? -27.253 8.873 19.735 1.00 77.88 150 ALA A O 1
ATOM 1177 N N . LYS A 1 151 ? -27.789 8.645 17.565 1.00 86.69 151 LYS A N 1
ATOM 1178 C CA . LYS A 1 151 ? -26.679 7.741 17.239 1.00 86.69 151 LYS A CA 1
ATOM 1179 C C . LYS A 1 151 ? -25.465 8.518 16.738 1.00 86.69 151 LYS A C 1
ATOM 1181 O O . LYS A 1 151 ? -25.605 9.443 15.945 1.00 86.69 151 LYS A O 1
ATOM 1186 N N . LYS A 1 152 ? -24.270 8.091 17.147 1.00 90.00 152 LYS A N 1
ATOM 1187 C CA . LYS A 1 152 ? -22.987 8.747 16.826 1.00 90.00 152 LYS A CA 1
ATOM 1188 C C . LYS A 1 152 ? -22.293 8.212 15.562 1.00 90.00 152 LYS A C 1
ATOM 1190 O O . LYS A 1 152 ? -21.150 8.571 15.292 1.00 90.00 152 LYS A O 1
ATOM 1195 N N . GLY A 1 153 ? -22.946 7.346 14.785 1.00 93.50 153 GLY A N 1
ATOM 1196 C CA . GLY A 1 153 ? -22.329 6.677 13.634 1.00 93.50 153 GLY A CA 1
ATOM 1197 C C . GLY A 1 153 ? -21.529 5.431 14.019 1.00 93.50 153 GLY A C 1
ATOM 1198 O O . GLY A 1 153 ? -21.767 4.818 15.063 1.00 93.50 153 GLY A O 1
ATOM 1199 N N . ILE A 1 154 ? -20.599 5.028 13.152 1.00 96.44 154 ILE A N 1
ATOM 1200 C CA . ILE A 1 154 ? -19.684 3.903 13.393 1.00 96.44 154 ILE A CA 1
ATOM 1201 C C . ILE A 1 154 ? -18.442 4.402 14.129 1.00 96.44 154 ILE A C 1
ATOM 1203 O O . ILE A 1 154 ? -17.807 5.365 13.701 1.00 96.44 154 ILE A O 1
ATOM 1207 N N . PHE A 1 155 ? -18.069 3.740 15.218 1.00 97.12 155 PHE A N 1
ATOM 1208 C CA . PHE A 1 155 ? -16.822 4.027 15.913 1.00 97.12 155 PHE A CA 1
ATOM 1209 C C . PHE A 1 155 ? -15.650 3.425 15.134 1.00 97.12 155 PHE A C 1
ATOM 1211 O O . PHE A 1 155 ? -15.615 2.213 14.923 1.00 97.12 155 PHE A O 1
ATOM 1218 N N . VAL A 1 156 ? -14.722 4.259 14.663 1.00 96.06 156 VAL A N 1
ATOM 1219 C CA . VAL A 1 156 ? -13.612 3.831 13.802 1.00 96.06 156 VAL A CA 1
ATOM 1220 C C . VAL A 1 156 ? -12.325 3.833 14.613 1.00 96.06 156 VAL A C 1
ATOM 1222 O O . VAL A 1 156 ? -11.928 4.862 15.151 1.00 96.06 156 VAL A O 1
ATOM 1225 N N . VAL A 1 157 ? -11.664 2.681 14.670 1.00 94.62 157 VAL A N 1
ATOM 1226 C CA . VAL A 1 157 ? -10.359 2.502 15.308 1.00 94.62 157 VAL A CA 1
ATOM 1227 C C . VAL A 1 157 ? -9.399 1.963 14.271 1.00 94.62 157 VAL A C 1
ATOM 1229 O O . VAL A 1 157 ? -9.689 0.977 13.598 1.00 94.62 157 VAL A O 1
ATOM 1232 N N . ALA A 1 158 ? -8.255 2.613 14.146 1.00 93.12 158 ALA A N 1
ATOM 1233 C CA . ALA A 1 158 ? -7.263 2.298 13.143 1.00 93.12 158 ALA A CA 1
ATOM 1234 C C . ALA A 1 158 ? -5.881 2.312 13.788 1.00 93.12 158 ALA A C 1
ATOM 1236 O O . ALA A 1 158 ? -5.539 3.276 14.471 1.00 93.12 158 ALA A O 1
ATOM 1237 N N . ARG A 1 159 ? -5.110 1.241 13.591 1.00 91.25 159 ARG A N 1
ATOM 1238 C CA . ARG A 1 159 ? -3.781 1.088 14.182 1.00 91.25 159 ARG A CA 1
ATOM 1239 C C . ARG A 1 159 ? -2.819 0.454 13.189 1.00 91.25 159 ARG A C 1
ATOM 1241 O O . ARG A 1 159 ? -3.116 -0.594 12.618 1.00 91.25 159 ARG A O 1
ATOM 1248 N N . THR A 1 160 ? -1.655 1.069 13.024 1.00 89.31 160 THR A N 1
ATOM 1249 C CA . THR A 1 160 ? -0.522 0.468 12.310 1.00 89.31 160 THR A CA 1
ATOM 1250 C C . THR A 1 160 ? 0.383 -0.234 13.318 1.00 89.31 160 THR A C 1
ATOM 1252 O O . THR A 1 160 ? 0.769 0.363 14.319 1.00 89.31 160 THR A O 1
ATOM 1255 N N . LEU A 1 161 ? 0.704 -1.508 13.078 1.00 83.75 161 LEU A N 1
ATOM 1256 C CA . LEU A 1 161 ? 1.400 -2.358 14.054 1.00 83.75 161 LEU A CA 1
ATOM 1257 C C . LEU A 1 161 ? 2.928 -2.464 13.841 1.00 83.75 161 LEU A C 1
ATOM 1259 O O . LEU A 1 161 ? 3.613 -3.108 14.636 1.00 83.75 161 LEU A O 1
ATOM 1263 N N . VAL A 1 162 ? 3.484 -1.813 12.810 1.00 68.38 162 VAL A N 1
ATOM 1264 C CA . VAL A 1 162 ? 4.942 -1.763 12.547 1.00 68.38 162 VAL A CA 1
ATOM 1265 C C . VAL A 1 162 ? 5.681 -1.057 13.684 1.00 68.38 162 VAL A C 1
ATOM 1267 O O . VAL A 1 162 ? 5.189 -0.075 14.234 1.00 68.38 162 VAL A O 1
ATOM 1270 N N . GLY A 1 163 ? 6.860 -1.566 14.061 1.00 58.03 163 GLY A N 1
ATOM 1271 C CA . GLY A 1 163 ? 7.710 -0.982 15.110 1.00 58.03 163 GLY A CA 1
ATOM 1272 C C . GLY A 1 163 ? 7.178 -1.156 16.537 1.00 58.03 163 GLY A C 1
ATOM 1273 O O . GLY A 1 163 ? 7.894 -0.896 17.496 1.00 58.03 163 GLY A O 1
ATOM 1274 N N . SER A 1 164 ? 5.953 -1.661 16.697 1.00 50.16 164 SER A N 1
ATOM 1275 C CA . SER A 1 164 ? 5.340 -1.899 18.006 1.00 50.16 164 SER A CA 1
ATOM 1276 C C . SER A 1 164 ? 5.833 -3.194 18.674 1.00 50.16 164 SER A C 1
ATOM 1278 O O . SER A 1 164 ? 5.606 -3.377 19.862 1.00 50.16 164 SER A O 1
ATOM 1280 N N . GLY A 1 165 ? 6.525 -4.081 17.947 1.00 39.47 165 GLY A N 1
ATOM 1281 C CA . GLY A 1 165 ? 7.074 -5.344 18.469 1.00 39.47 165 GLY A CA 1
ATOM 1282 C C . GLY A 1 165 ? 8.579 -5.339 18.773 1.00 39.47 165 GLY A C 1
ATOM 1283 O O . GLY A 1 165 ? 9.085 -6.316 19.316 1.00 39.47 165 GLY A O 1
ATOM 1284 N N . GLY A 1 166 ? 9.306 -4.269 18.430 1.00 36.38 166 GLY A N 1
ATOM 1285 C CA . GLY A 1 166 ? 10.760 -4.202 18.587 1.00 36.38 166 GLY A CA 1
ATOM 1286 C C . GLY A 1 166 ? 11.165 -3.510 19.884 1.00 36.38 166 GLY A C 1
ATOM 1287 O O . GLY A 1 166 ? 11.088 -2.287 19.979 1.00 36.38 166 GLY A O 1
ATOM 1288 N N . GLY A 1 167 ? 11.631 -4.275 20.873 1.00 36.41 167 GLY A N 1
ATOM 1289 C CA . GLY A 1 167 ? 12.345 -3.711 22.017 1.00 36.41 167 GLY A CA 1
ATOM 1290 C C . GLY A 1 167 ? 13.558 -2.899 21.548 1.00 36.41 167 GLY A C 1
ATOM 1291 O O . GLY A 1 167 ? 14.242 -3.276 20.593 1.00 36.41 167 GLY A O 1
ATOM 1292 N N . ALA A 1 168 ? 13.827 -1.769 22.206 1.00 31.70 168 ALA A N 1
ATOM 1293 C CA . ALA A 1 168 ? 15.068 -1.031 22.002 1.00 31.70 168 ALA A CA 1
ATOM 1294 C C . ALA A 1 168 ? 16.259 -1.987 22.178 1.00 31.70 168 ALA A C 1
ATOM 1296 O O . ALA A 1 168 ? 16.286 -2.771 23.129 1.00 31.70 168 ALA A O 1
ATOM 1297 N N . VAL A 1 169 ? 17.234 -1.928 21.263 1.00 32.41 169 VAL A N 1
ATOM 1298 C CA . VAL A 1 169 ? 18.453 -2.749 21.316 1.00 32.41 169 VAL A CA 1
ATOM 1299 C C . VAL A 1 169 ? 19.078 -2.614 22.711 1.00 32.41 169 VAL A C 1
ATOM 1301 O O . VAL A 1 169 ? 19.607 -1.560 23.052 1.00 32.41 169 VAL A O 1
ATOM 1304 N N . GLY A 1 170 ? 18.971 -3.669 23.527 1.00 37.94 170 GLY A N 1
ATOM 1305 C CA . GLY A 1 170 ? 19.498 -3.715 24.897 1.00 37.94 170 GLY A CA 1
ATOM 1306 C C . GLY A 1 170 ? 18.480 -3.872 26.038 1.00 37.94 170 GLY A C 1
ATOM 1307 O O . GLY A 1 170 ? 18.914 -4.108 27.162 1.00 37.94 170 GLY A O 1
ATOM 1308 N N . LEU A 1 171 ? 17.162 -3.813 25.796 1.00 35.25 171 LEU A N 1
ATOM 1309 C CA . LEU A 1 171 ? 16.130 -4.133 26.798 1.00 35.25 171 LEU A CA 1
ATOM 1310 C C . LEU A 1 171 ? 15.234 -5.280 26.320 1.00 35.25 171 LEU A C 1
ATOM 1312 O O . LEU A 1 171 ? 14.618 -5.212 25.260 1.00 35.25 171 LEU A O 1
ATOM 1316 N N . SER A 1 172 ? 15.150 -6.339 27.126 1.00 35.41 172 SER A N 1
ATOM 1317 C CA . SER A 1 172 ? 14.335 -7.535 26.894 1.00 35.41 172 SER A CA 1
ATOM 1318 C C . SER A 1 172 ? 12.844 -7.288 27.165 1.00 35.41 172 SER A C 1
ATOM 1320 O O . SER A 1 172 ? 12.234 -8.013 27.953 1.00 35.41 172 SER A O 1
ATOM 1322 N N . ASP A 1 173 ? 12.261 -6.242 26.587 1.00 48.47 173 ASP A N 1
ATOM 1323 C CA . ASP A 1 173 ? 10.819 -6.026 26.675 1.00 48.47 173 ASP A CA 1
ATOM 1324 C C . ASP A 1 173 ? 10.137 -6.746 25.507 1.00 48.47 173 ASP A C 1
ATOM 1326 O O . ASP A 1 173 ? 10.395 -6.446 24.342 1.00 48.47 173 ASP A O 1
ATOM 1330 N N . LYS A 1 174 ? 9.305 -7.746 25.812 1.00 56.53 174 LYS A N 1
ATOM 1331 C CA . LYS A 1 174 ? 8.681 -8.629 24.812 1.00 56.53 174 LYS A CA 1
ATOM 1332 C C . LYS A 1 174 ? 7.610 -7.925 23.958 1.00 56.53 174 LYS A C 1
ATOM 1334 O O . LYS A 1 174 ? 7.061 -8.547 23.056 1.00 56.53 174 LYS A O 1
ATOM 1339 N N . GLY A 1 175 ? 7.284 -6.658 24.220 1.00 69.00 175 GLY A N 1
ATOM 1340 C CA . GLY A 1 175 ? 6.195 -5.936 23.551 1.00 69.00 175 GLY A CA 1
ATOM 1341 C C . GLY A 1 175 ? 4.799 -6.396 24.011 1.00 69.00 175 GLY A C 1
ATOM 1342 O O . GLY A 1 175 ? 4.608 -7.529 24.460 1.00 69.00 175 GLY A O 1
ATOM 1343 N N . LYS A 1 176 ? 3.793 -5.515 23.909 1.00 83.06 176 LYS A N 1
ATOM 1344 C CA . LYS A 1 176 ? 2.413 -5.767 24.393 1.00 83.06 176 LYS A CA 1
ATOM 1345 C C . LYS A 1 176 ? 1.696 -6.826 23.543 1.00 83.06 176 LYS A C 1
ATOM 1347 O O . LYS A 1 176 ? 2.087 -7.024 22.398 1.00 83.06 176 LYS A O 1
ATOM 1352 N N . ARG A 1 177 ? 0.651 -7.497 24.040 1.00 88.50 177 ARG A N 1
ATOM 1353 C CA . ARG A 1 177 ? -0.208 -8.401 23.226 1.00 88.50 177 ARG A CA 1
ATOM 1354 C C . ARG A 1 177 ? -1.105 -7.605 22.261 1.00 88.50 177 ARG A C 1
ATOM 1356 O O . ARG A 1 177 ? -1.345 -6.417 22.481 1.00 88.50 177 ARG A O 1
ATOM 1363 N N . LEU A 1 178 ? -1.642 -8.228 21.210 1.00 90.69 178 LEU A N 1
ATOM 1364 C CA . LEU A 1 178 ? -2.537 -7.570 20.243 1.00 90.69 178 LEU A CA 1
ATOM 1365 C C . LEU A 1 178 ? -3.794 -6.989 20.904 1.00 90.69 178 LEU A C 1
ATOM 1367 O O . LEU A 1 178 ? -4.195 -5.868 20.589 1.00 90.69 178 LEU A O 1
ATOM 1371 N N . SER A 1 179 ? -4.395 -7.725 21.839 1.00 91.06 179 SER A N 1
ATOM 1372 C CA . SER A 1 179 ? -5.561 -7.271 22.606 1.00 91.06 179 SER A CA 1
ATOM 1373 C C . SER A 1 179 ? -5.281 -5.962 23.352 1.00 91.06 179 SER A C 1
ATOM 1375 O O . SER A 1 179 ? -6.124 -5.067 23.358 1.00 91.06 179 SER A O 1
ATOM 1377 N N . GLU A 1 180 ? -4.075 -5.790 23.898 1.00 88.81 180 GLU A N 1
ATOM 1378 C CA . GLU A 1 180 ? -3.660 -4.559 24.574 1.00 88.81 180 GLU A CA 1
ATOM 1379 C C . GLU A 1 180 ? -3.519 -3.376 23.610 1.00 88.81 180 GLU A C 1
ATOM 1381 O O . GLU A 1 180 ? -3.988 -2.286 23.933 1.00 88.81 180 GLU A O 1
ATOM 1386 N N . TYR A 1 181 ? -2.946 -3.576 22.415 1.00 90.62 181 TYR A N 1
ATOM 1387 C CA . TYR A 1 181 ? -2.884 -2.517 21.395 1.00 90.62 181 TYR A CA 1
ATOM 1388 C C . TYR A 1 181 ? -4.272 -2.065 20.946 1.00 90.62 181 TYR A C 1
ATOM 1390 O O . TYR A 1 181 ? -4.495 -0.872 20.727 1.00 90.62 181 TYR A O 1
ATOM 1398 N N . ILE A 1 182 ? -5.211 -3.006 20.813 1.00 93.25 182 ILE A N 1
ATOM 1399 C CA . ILE A 1 182 ? -6.601 -2.699 20.467 1.00 93.25 182 ILE A CA 1
ATOM 1400 C C . ILE A 1 182 ? -7.250 -1.897 21.596 1.00 93.25 182 ILE A C 1
ATOM 1402 O O . ILE A 1 182 ? -7.844 -0.855 21.327 1.00 93.25 182 ILE A O 1
ATOM 1406 N N . LEU A 1 183 ? -7.111 -2.342 22.848 1.00 92.06 183 LEU A N 1
ATOM 1407 C CA . LEU A 1 183 ? -7.662 -1.652 24.016 1.00 92.06 183 LEU A CA 1
ATOM 1408 C C . LEU A 1 183 ? -7.124 -0.226 24.153 1.00 92.06 183 LEU A C 1
ATOM 1410 O O . LEU A 1 183 ? -7.902 0.695 24.384 1.00 92.06 183 LEU A O 1
ATOM 1414 N N . GLU A 1 184 ? -5.816 -0.036 23.984 1.00 90.75 184 GLU A N 1
ATOM 1415 C CA . GLU A 1 184 ? -5.163 1.277 23.996 1.00 90.75 184 GLU A CA 1
ATOM 1416 C C . GLU A 1 184 ? -5.719 2.176 22.885 1.00 90.75 184 GLU A C 1
ATOM 1418 O O . GLU A 1 184 ? -6.226 3.259 23.167 1.00 90.75 184 GLU A O 1
ATOM 1423 N N . SER A 1 185 ? -5.764 1.678 21.646 1.00 92.50 185 SER A N 1
ATOM 1424 C CA . SER A 1 185 ? -6.258 2.446 20.493 1.00 92.50 185 SER A CA 1
ATOM 1425 C C . SER A 1 185 ? -7.736 2.833 20.632 1.00 92.50 185 SER A C 1
ATOM 1427 O O . SER A 1 185 ? -8.129 3.956 20.313 1.00 92.50 185 SER A O 1
ATOM 1429 N N . VAL A 1 186 ? -8.569 1.911 21.130 1.00 93.94 186 VAL A N 1
ATOM 1430 C CA . VAL A 1 186 ? -9.985 2.166 21.423 1.00 93.94 186 VAL A CA 1
ATOM 1431 C C . VAL A 1 186 ? -10.119 3.220 22.516 1.00 93.94 186 VAL A C 1
ATOM 1433 O O . VAL A 1 186 ? -10.930 4.138 22.384 1.00 93.94 186 VAL A O 1
ATOM 1436 N N . LYS A 1 187 ? -9.340 3.094 23.595 1.00 91.56 187 LYS A N 1
ATOM 1437 C CA . LYS A 1 187 ? -9.412 3.996 24.741 1.00 91.56 187 LYS A CA 1
ATOM 1438 C C . LYS A 1 187 ? -9.019 5.418 24.364 1.00 91.56 187 LYS A C 1
ATOM 1440 O O . LYS A 1 187 ? -9.756 6.346 24.693 1.00 91.56 187 LYS A O 1
ATOM 1445 N N . ASP A 1 188 ? -7.924 5.576 23.630 1.00 91.00 188 ASP A N 1
ATOM 1446 C CA . ASP A 1 188 ? -7.445 6.875 23.162 1.00 91.00 188 ASP A CA 1
ATOM 1447 C C . ASP A 1 188 ? -8.475 7.544 22.250 1.00 91.00 188 ASP A C 1
ATOM 1449 O O . ASP A 1 188 ? -8.814 8.715 22.431 1.00 91.00 188 ASP A O 1
ATOM 1453 N N . GLN A 1 189 ? -9.038 6.790 21.300 1.00 92.31 189 GLN A N 1
ATOM 1454 C CA . GLN A 1 189 ? -10.068 7.309 20.403 1.00 92.31 189 GLN A CA 1
ATOM 1455 C C . GLN A 1 189 ? -11.353 7.682 21.163 1.00 92.31 189 GLN A C 1
ATOM 1457 O O . GLN A 1 189 ? -11.918 8.746 20.913 1.00 92.31 189 GLN A O 1
ATOM 1462 N N . LEU A 1 190 ? -11.803 6.863 22.122 1.00 91.81 190 LEU A N 1
ATOM 1463 C CA . LEU A 1 190 ? -12.978 7.168 22.947 1.00 91.81 190 LEU A CA 1
ATOM 1464 C C . LEU A 1 190 ? -12.757 8.412 23.803 1.00 91.81 190 LEU A C 1
ATOM 1466 O O . LEU A 1 190 ? -13.656 9.250 23.890 1.00 91.81 190 LEU A O 1
ATOM 1470 N N . LEU A 1 191 ? -11.581 8.549 24.417 1.00 90.62 191 LEU A N 1
ATOM 1471 C CA . LEU A 1 191 ? -11.242 9.714 25.227 1.00 90.62 191 LEU A CA 1
ATOM 1472 C C . LEU A 1 191 ? -11.253 10.986 24.380 1.00 90.62 191 LEU A C 1
ATOM 1474 O O . LEU A 1 191 ? -11.777 12.007 24.818 1.00 90.62 191 LEU A O 1
ATOM 1478 N N . ILE A 1 192 ? -10.732 10.919 23.156 1.00 90.88 192 ILE A N 1
ATOM 1479 C CA . ILE A 1 192 ? -10.727 12.055 22.236 1.00 90.88 192 ILE A CA 1
ATOM 1480 C C . ILE A 1 192 ? -12.149 12.411 21.799 1.00 90.88 192 ILE A C 1
ATOM 1482 O O . ILE A 1 192 ? -12.531 13.569 21.945 1.00 90.88 192 ILE A O 1
ATOM 1486 N N . GLU A 1 193 ? -12.946 11.449 21.321 1.00 91.25 193 GLU A N 1
ATOM 1487 C CA . GLU A 1 193 ? -14.295 11.716 20.792 1.00 91.25 193 GLU A CA 1
ATOM 1488 C C . GLU A 1 193 ? -15.319 12.078 21.875 1.00 91.25 193 GLU A C 1
ATOM 1490 O O . GLU A 1 193 ? -16.208 12.895 21.642 1.00 91.25 193 GLU A O 1
ATOM 1495 N N . THR A 1 194 ? -15.229 11.474 23.063 1.00 88.12 194 THR A N 1
ATOM 1496 C CA . THR A 1 194 ? -16.239 11.647 24.123 1.00 88.12 194 THR A CA 1
ATOM 1497 C C . THR A 1 194 ? -15.785 12.550 25.264 1.00 88.12 194 THR A C 1
ATOM 1499 O O . THR A 1 194 ? -16.625 13.021 26.030 1.00 88.12 194 THR A O 1
ATOM 1502 N N . GLY A 1 195 ? -14.476 12.765 25.424 1.00 86.38 195 GLY A N 1
ATOM 1503 C CA . GLY A 1 195 ? -13.896 13.422 26.598 1.00 86.38 195 GLY A CA 1
ATOM 1504 C C . GLY A 1 195 ? -13.993 12.601 27.890 1.00 86.38 195 GLY A C 1
ATOM 1505 O O . GLY A 1 195 ? -13.613 13.099 28.948 1.00 86.38 195 GLY A O 1
ATOM 1506 N N . LYS A 1 196 ? -14.514 11.366 27.841 1.00 85.69 196 LYS A N 1
ATOM 1507 C CA . LYS A 1 196 ? -14.731 10.510 29.013 1.00 85.69 196 LYS A CA 1
ATOM 1508 C C . LYS A 1 196 ? -13.668 9.419 29.099 1.00 85.69 196 LYS A C 1
ATOM 1510 O O . LYS A 1 196 ? -13.406 8.710 28.133 1.00 85.69 196 LYS A O 1
ATOM 1515 N N . ASN A 1 197 ? -13.130 9.216 30.298 1.00 84.94 197 ASN A N 1
ATOM 1516 C CA . ASN A 1 197 ? -12.284 8.066 30.606 1.00 84.94 197 ASN A CA 1
ATOM 1517 C C . ASN A 1 197 ? -13.158 6.857 30.985 1.00 84.94 197 ASN A C 1
ATOM 1519 O O . ASN A 1 197 ? -13.532 6.693 32.149 1.00 84.94 197 ASN A O 1
ATOM 1523 N N . LEU A 1 198 ? -13.530 6.049 29.992 1.00 87.44 198 LEU A N 1
ATOM 1524 C CA . LEU A 1 198 ? -14.332 4.839 30.188 1.00 87.44 198 LEU A CA 1
ATOM 1525 C C . LEU A 1 198 ? -13.455 3.659 30.617 1.00 87.44 198 LEU A C 1
ATOM 1527 O O . LEU A 1 198 ? -12.311 3.523 30.176 1.00 87.44 198 LEU A O 1
ATOM 1531 N N . SER A 1 199 ? -14.006 2.807 31.480 1.00 89.50 199 SER A N 1
ATOM 1532 C CA . SER A 1 199 ? -13.315 1.620 31.981 1.00 89.50 199 SER A CA 1
ATOM 1533 C C . SER A 1 199 ? -13.412 0.479 30.985 1.00 89.50 199 SER A C 1
ATOM 1535 O O . SER A 1 199 ? -14.492 -0.071 30.758 1.00 89.50 199 SER A O 1
ATOM 1537 N N . LEU A 1 200 ? -12.273 0.125 30.399 1.00 88.31 200 LEU A N 1
ATOM 1538 C CA . LEU A 1 200 ? -12.169 -0.943 29.400 1.00 88.31 200 LEU A CA 1
ATOM 1539 C C . LEU A 1 200 ? -11.282 -2.090 29.879 1.00 88.31 200 LEU A C 1
ATOM 1541 O O . LEU A 1 200 ? -11.475 -3.232 29.474 1.00 88.31 200 LEU A O 1
ATOM 1545 N N . TYR A 1 201 ? -10.316 -1.795 30.751 1.00 87.94 201 TYR A N 1
ATOM 1546 C CA . TYR A 1 201 ? -9.407 -2.802 31.286 1.00 87.94 201 TYR A CA 1
ATOM 1547 C C . TYR A 1 201 ? -10.023 -3.518 32.497 1.00 87.94 201 TYR A C 1
ATOM 1549 O O . TYR A 1 201 ? -10.678 -2.863 33.312 1.00 87.94 201 TYR A O 1
ATOM 1557 N N . PRO A 1 202 ? -9.725 -4.814 32.719 1.00 87.38 202 PRO A N 1
ATOM 1558 C CA . PRO A 1 202 ? -10.192 -5.548 33.900 1.00 87.38 202 PRO A CA 1
ATOM 1559 C C . PRO A 1 202 ? -9.885 -4.841 35.225 1.00 87.38 202 PRO A C 1
ATOM 1561 O O . PRO A 1 202 ? -10.717 -4.796 36.125 1.00 87.38 202 PRO A O 1
ATOM 1564 N N . ALA A 1 203 ? -8.699 -4.237 35.344 1.00 88.62 203 ALA A N 1
ATOM 1565 C CA . ALA A 1 203 ? -8.311 -3.454 36.515 1.00 88.62 203 ALA A CA 1
ATOM 1566 C C . ALA A 1 203 ? -9.230 -2.238 36.743 1.00 88.62 203 ALA A C 1
ATOM 1568 O O . ALA A 1 203 ? -9.611 -1.944 37.872 1.00 88.62 203 ALA A O 1
ATOM 1569 N N . GLU A 1 204 ? -9.637 -1.549 35.681 1.00 89.44 204 GLU A N 1
ATOM 1570 C CA . GLU A 1 204 ? -10.516 -0.378 35.774 1.00 89.44 204 GLU A CA 1
ATOM 1571 C C . GLU A 1 204 ? -11.949 -0.781 36.119 1.00 89.44 204 GLU A C 1
ATOM 1573 O O . GLU A 1 204 ? -12.595 -0.117 36.928 1.00 89.44 204 GLU A O 1
ATOM 1578 N N . LEU A 1 205 ? -12.418 -1.902 35.565 1.00 88.94 205 LEU A N 1
ATOM 1579 C CA . LEU A 1 205 ? -13.707 -2.496 35.921 1.00 88.94 205 LEU A CA 1
ATOM 1580 C C . LEU A 1 205 ? -13.738 -2.937 37.379 1.00 88.94 205 LEU A C 1
ATOM 1582 O O . LEU A 1 205 ? -14.740 -2.732 38.062 1.00 88.94 205 LEU A O 1
ATOM 1586 N N . LEU A 1 206 ? -12.631 -3.492 37.878 1.00 90.69 206 LEU A N 1
ATOM 1587 C CA . LEU A 1 206 ? -12.499 -3.809 39.293 1.00 90.69 206 LEU A CA 1
ATOM 1588 C C . LEU A 1 206 ? -12.561 -2.544 40.151 1.00 90.69 206 LEU A C 1
ATOM 1590 O O . LEU A 1 206 ? -13.227 -2.557 41.181 1.00 90.69 206 LEU A O 1
ATOM 1594 N N . ALA A 1 207 ? -11.919 -1.453 39.728 1.00 90.12 207 ALA A N 1
ATOM 1595 C CA . ALA A 1 207 ? -11.999 -0.179 40.435 1.00 90.12 207 ALA A CA 1
ATOM 1596 C C . ALA A 1 207 ? -13.441 0.354 40.488 1.00 90.12 207 ALA A C 1
ATOM 1598 O O . ALA A 1 207 ? -13.913 0.727 41.560 1.00 90.12 207 ALA A O 1
ATOM 1599 N N . ASP A 1 208 ? -14.176 0.314 39.376 1.00 89.12 208 ASP A N 1
ATOM 1600 C CA . ASP A 1 208 ? -15.579 0.746 39.341 1.00 89.12 208 ASP A CA 1
ATOM 1601 C C . ASP A 1 208 ? -16.492 -0.136 40.190 1.00 89.12 208 ASP A C 1
ATOM 1603 O O . ASP A 1 208 ? -17.314 0.368 40.961 1.00 89.12 208 ASP A O 1
ATOM 1607 N N . ARG A 1 209 ? -16.330 -1.458 40.093 1.00 89.56 209 ARG A N 1
ATOM 1608 C CA . ARG A 1 209 ? -17.047 -2.417 40.938 1.00 89.56 209 ARG A CA 1
ATOM 1609 C C . ARG A 1 209 ? -16.745 -2.169 42.410 1.00 89.56 209 ARG A C 1
ATOM 1611 O O . ARG A 1 209 ? -17.663 -2.188 43.227 1.00 89.56 209 ARG A O 1
ATOM 1618 N N . PHE A 1 210 ? -15.478 -1.933 42.747 1.00 91.38 210 PHE A N 1
ATOM 1619 C CA . PHE A 1 210 ? -15.082 -1.704 44.125 1.00 91.38 210 PHE A CA 1
ATOM 1620 C C . PHE A 1 210 ? -15.836 -0.513 44.703 1.00 91.38 210 PHE A C 1
ATOM 1622 O O . PHE A 1 210 ? -16.476 -0.641 45.739 1.00 91.38 210 PHE A O 1
ATOM 1629 N N . ILE A 1 211 ? -15.842 0.613 43.990 1.00 90.75 211 ILE A N 1
ATOM 1630 C CA . ILE A 1 211 ? -16.540 1.825 44.425 1.00 90.75 211 ILE A CA 1
ATOM 1631 C C . ILE A 1 211 ? -18.058 1.628 44.509 1.00 90.75 211 ILE A C 1
ATOM 1633 O O . ILE A 1 211 ? -18.679 2.138 45.437 1.00 90.75 211 ILE A O 1
ATOM 1637 N N . SER A 1 212 ? -18.657 0.916 43.555 1.00 89.12 212 SER A N 1
ATOM 1638 C CA . SER A 1 212 ? -20.118 0.801 43.446 1.00 89.12 212 SER A CA 1
ATOM 1639 C C . SER A 1 212 ? -20.746 -0.284 44.322 1.00 89.12 212 SER A C 1
ATOM 1641 O O . SER A 1 212 ? -21.897 -0.135 44.724 1.00 89.12 212 SER A O 1
ATOM 1643 N N . VAL A 1 213 ? -20.024 -1.370 44.608 1.00 89.00 213 VAL A N 1
ATOM 1644 C CA . VAL A 1 213 ? -20.582 -2.569 45.261 1.00 89.00 213 VAL A CA 1
ATOM 1645 C C . VAL A 1 213 ? -19.842 -2.922 46.546 1.00 89.00 213 VAL A C 1
ATOM 1647 O O . VAL A 1 213 ? -20.463 -3.236 47.559 1.00 89.00 213 VAL A O 1
ATOM 1650 N N . ASP A 1 214 ? -18.512 -2.899 46.508 1.00 90.50 214 ASP A N 1
ATOM 1651 C CA . ASP A 1 214 ? -17.687 -3.557 47.524 1.00 90.50 214 ASP A CA 1
ATOM 1652 C C . ASP A 1 214 ? -17.115 -2.578 48.575 1.00 90.50 214 ASP A C 1
ATOM 1654 O O . ASP A 1 214 ? -16.624 -3.006 49.626 1.00 90.50 214 ASP A O 1
ATOM 1658 N N . LEU A 1 215 ? -17.221 -1.266 48.331 1.00 90.56 215 LEU A N 1
ATOM 1659 C CA . LEU A 1 215 ? -16.625 -0.203 49.139 1.00 90.56 215 LEU A CA 1
ATOM 1660 C C . LEU A 1 215 ? -17.085 -0.265 50.595 1.00 90.56 215 LEU A C 1
ATOM 1662 O O . LEU A 1 215 ? -16.254 -0.348 51.498 1.00 90.56 215 LEU A O 1
ATOM 1666 N N . ASP A 1 216 ? -18.395 -0.282 50.834 1.00 89.75 216 ASP A N 1
ATOM 1667 C CA . ASP A 1 216 ? -18.952 -0.269 52.191 1.00 89.75 216 ASP A CA 1
ATOM 1668 C C . ASP A 1 216 ? -18.525 -1.492 53.007 1.00 89.75 216 ASP A C 1
ATOM 1670 O O . ASP A 1 216 ? -18.318 -1.410 54.221 1.00 89.75 216 ASP A O 1
ATOM 1674 N N . ARG A 1 217 ? -18.340 -2.628 52.327 1.00 90.81 217 ARG A N 1
ATOM 1675 C CA . ARG A 1 217 ? -17.949 -3.889 52.949 1.00 90.81 217 ARG A CA 1
ATOM 1676 C C . ARG A 1 217 ? -16.471 -3.912 53.322 1.00 90.81 217 ARG A C 1
ATOM 1678 O O . ARG A 1 217 ? -16.142 -4.322 54.432 1.00 90.81 217 ARG A O 1
ATOM 1685 N N . TYR A 1 218 ? -15.593 -3.489 52.415 1.00 93.00 218 TYR A N 1
ATOM 1686 C CA . TYR A 1 218 ? -14.148 -3.696 52.554 1.00 93.00 218 TYR A CA 1
ATOM 1687 C C . TYR A 1 218 ? -13.345 -2.432 52.875 1.00 93.00 218 TYR A C 1
ATOM 1689 O O . TYR A 1 218 ? -12.132 -2.521 53.048 1.00 93.00 218 TYR A O 1
ATOM 1697 N N . ARG A 1 219 ? -13.969 -1.256 53.031 1.00 91.81 219 ARG A N 1
ATOM 1698 C CA . ARG A 1 219 ? -13.260 0.015 53.297 1.00 91.81 219 ARG A CA 1
ATOM 1699 C C . ARG A 1 219 ? -12.283 -0.048 54.475 1.00 91.81 219 ARG A C 1
ATOM 1701 O O . ARG A 1 219 ? -11.188 0.505 54.392 1.00 91.81 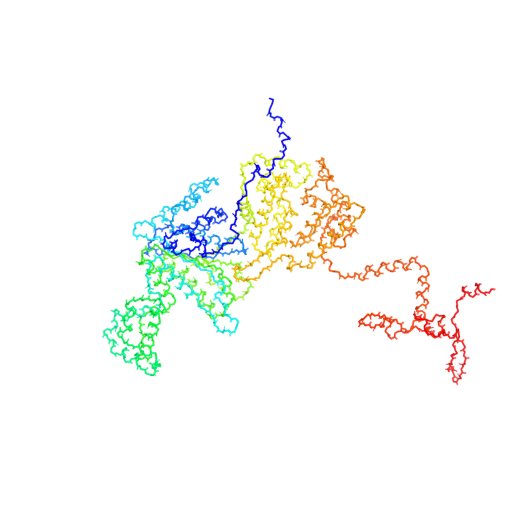219 ARG A O 1
ATOM 1708 N N . LYS A 1 220 ? -12.654 -0.711 55.577 1.00 92.31 220 LYS A N 1
ATOM 1709 C CA . LYS A 1 220 ? -11.777 -0.841 56.759 1.00 92.31 220 LYS A CA 1
ATOM 1710 C C . LYS A 1 220 ? -10.550 -1.706 56.479 1.00 92.31 220 LYS A C 1
ATOM 1712 O O . LYS A 1 220 ? -9.464 -1.376 56.951 1.00 92.31 220 LYS A O 1
ATOM 1717 N N . ASP A 1 221 ? -10.732 -2.782 55.725 1.00 93.19 221 ASP A N 1
ATOM 1718 C CA . ASP A 1 221 ? -9.663 -3.708 55.360 1.00 93.19 221 ASP A CA 1
ATOM 1719 C C . ASP A 1 221 ? -8.739 -3.082 54.314 1.00 93.19 221 ASP A C 1
ATOM 1721 O O . ASP A 1 221 ? -7.520 -3.119 54.474 1.00 93.19 221 ASP A O 1
ATOM 1725 N N . LEU A 1 222 ? -9.302 -2.378 53.326 1.00 92.44 222 LEU A N 1
ATOM 1726 C CA . LEU A 1 222 ? -8.533 -1.617 52.343 1.00 92.44 222 LEU A CA 1
ATOM 1727 C C . LEU A 1 222 ? -7.655 -0.555 53.021 1.00 92.44 222 LEU A C 1
ATOM 1729 O O . LEU A 1 222 ? -6.483 -0.415 52.682 1.00 92.44 222 LEU A O 1
ATOM 1733 N N . LYS A 1 223 ? -8.187 0.153 54.028 1.00 93.38 223 LYS A N 1
ATOM 1734 C CA . LYS A 1 223 ? -7.415 1.143 54.796 1.00 93.38 223 LYS A CA 1
ATOM 1735 C C . LYS A 1 223 ? -6.186 0.540 55.476 1.00 93.38 223 LYS A C 1
ATOM 1737 O O . LYS A 1 223 ? -5.167 1.217 55.577 1.00 93.38 223 LYS A O 1
ATOM 1742 N N . LYS A 1 224 ? -6.291 -0.696 55.972 1.00 93.06 224 LYS A N 1
ATOM 1743 C CA . LYS A 1 224 ? -5.156 -1.407 56.574 1.00 93.06 224 LYS A CA 1
ATOM 1744 C C . LYS A 1 224 ? -4.167 -1.843 55.500 1.00 93.06 224 LYS A C 1
ATOM 1746 O O . LYS A 1 224 ? -2.984 -1.579 55.648 1.00 93.06 224 LYS A O 1
ATOM 1751 N N . PHE A 1 225 ? -4.663 -2.434 54.416 1.00 93.94 225 PHE A N 1
ATOM 1752 C CA . PHE A 1 225 ? -3.847 -2.925 53.309 1.00 93.94 225 PHE A CA 1
ATOM 1753 C C . PHE A 1 225 ? -2.983 -1.833 52.659 1.00 93.94 225 PHE A C 1
ATOM 1755 O O . PHE A 1 225 ? -1.794 -2.042 52.449 1.00 93.94 225 PHE A O 1
ATOM 1762 N N . LEU A 1 226 ? -3.542 -0.646 52.396 1.00 91.56 226 LEU A N 1
ATOM 1763 C CA . LEU A 1 226 ? -2.814 0.468 51.761 1.00 91.56 226 LEU A CA 1
ATOM 1764 C C . LEU A 1 226 ? -1.681 1.061 52.624 1.00 91.56 226 LEU A C 1
ATOM 1766 O O . LEU A 1 226 ? -0.891 1.857 52.120 1.00 91.56 226 LEU A O 1
ATOM 1770 N N . LYS A 1 227 ? -1.609 0.697 53.911 1.00 92.12 227 LYS A N 1
ATOM 1771 C CA . LYS A 1 227 ? -0.563 1.121 54.860 1.00 92.12 227 LYS A CA 1
ATOM 1772 C C . LYS A 1 227 ? 0.207 -0.071 55.438 1.00 92.12 227 LYS A C 1
ATOM 1774 O O . LYS A 1 227 ? 0.838 0.057 56.484 1.00 92.12 227 LYS A O 1
ATOM 1779 N N . ASP A 1 228 ? 0.097 -1.240 54.808 1.00 90.06 228 ASP A N 1
ATOM 1780 C CA . ASP A 1 228 ? 0.730 -2.463 55.285 1.00 90.06 228 ASP A CA 1
ATOM 1781 C C . ASP A 1 228 ? 2.147 -2.602 54.685 1.00 90.06 228 ASP A C 1
ATOM 1783 O O . ASP A 1 228 ? 2.282 -2.767 53.464 1.00 90.06 228 ASP A O 1
ATOM 1787 N N . PRO A 1 229 ? 3.208 -2.559 55.518 1.00 88.06 229 PRO A N 1
ATOM 1788 C CA . PRO A 1 229 ? 4.595 -2.653 55.062 1.00 88.06 229 PRO A CA 1
ATOM 1789 C C . PRO A 1 229 ? 4.943 -4.010 54.433 1.00 88.06 229 PRO A C 1
ATOM 1791 O O . PRO A 1 229 ? 5.972 -4.130 53.773 1.00 88.06 229 PRO A O 1
ATOM 1794 N N . ALA A 1 230 ? 4.107 -5.043 54.605 1.00 88.94 230 ALA A N 1
ATOM 1795 C CA . ALA A 1 230 ? 4.293 -6.321 53.921 1.00 88.94 230 ALA A CA 1
ATOM 1796 C C . ALA A 1 230 ? 3.987 -6.242 52.413 1.00 88.94 230 ALA A C 1
ATOM 1798 O O . ALA A 1 230 ? 4.466 -7.084 51.652 1.00 88.94 230 ALA A O 1
ATOM 1799 N N . TYR A 1 231 ? 3.203 -5.250 51.971 1.00 86.31 231 TYR A N 1
ATOM 1800 C CA . TYR A 1 231 ? 2.739 -5.133 50.582 1.00 86.31 231 TYR A CA 1
ATOM 1801 C C . TYR A 1 231 ? 3.280 -3.902 49.847 1.00 86.31 231 TYR A C 1
ATOM 1803 O O . TYR A 1 231 ? 3.360 -3.933 48.610 1.00 86.31 231 TYR A O 1
ATOM 1811 N N . PHE A 1 232 ? 3.641 -2.847 50.583 1.00 88.50 232 PHE A N 1
ATOM 1812 C CA . PHE A 1 232 ? 4.106 -1.562 50.057 1.00 88.50 232 PHE A CA 1
ATOM 1813 C C . PHE A 1 232 ? 5.276 -1.015 50.886 1.00 88.50 232 PHE A C 1
ATOM 1815 O O . PHE A 1 232 ? 5.348 -1.246 52.089 1.00 88.50 232 PHE A O 1
ATOM 1822 N N . ALA A 1 233 ? 6.176 -0.263 50.250 1.00 86.38 233 ALA A N 1
ATOM 1823 C CA . ALA A 1 233 ? 7.175 0.534 50.960 1.00 86.38 233 ALA A CA 1
ATOM 1824 C C . ALA A 1 233 ? 6.521 1.768 51.617 1.00 86.38 233 ALA A C 1
ATOM 1826 O O . ALA A 1 233 ? 5.448 2.197 51.188 1.00 86.38 233 ALA A O 1
ATOM 1827 N N . GLU A 1 234 ? 7.149 2.334 52.655 1.00 79.56 234 GLU A N 1
ATOM 1828 C CA . GLU A 1 234 ? 6.568 3.438 53.446 1.00 79.56 234 GLU A CA 1
ATOM 1829 C C . GLU A 1 234 ? 6.250 4.689 52.610 1.00 79.56 234 GLU A C 1
ATOM 1831 O O . GLU A 1 234 ? 5.270 5.383 52.874 1.00 79.56 234 GLU A O 1
ATOM 1836 N N . ASP A 1 235 ? 7.040 4.960 51.571 1.00 84.38 235 ASP A N 1
ATOM 1837 C CA . ASP A 1 235 ? 6.846 6.056 50.616 1.00 84.38 235 ASP A CA 1
ATOM 1838 C C . ASP A 1 235 ? 5.709 5.800 49.611 1.00 84.38 235 ASP A C 1
ATOM 1840 O O . ASP A 1 235 ? 5.210 6.734 48.984 1.00 84.38 235 ASP A O 1
ATOM 1844 N N . ALA A 1 236 ? 5.266 4.548 49.484 1.00 82.75 236 ALA A N 1
ATOM 1845 C CA . ALA A 1 236 ? 4.148 4.128 48.646 1.00 82.75 236 ALA A CA 1
ATOM 1846 C C . ALA A 1 236 ? 2.826 3.979 49.423 1.00 82.75 236 ALA A C 1
ATOM 1848 O O . ALA A 1 236 ? 1.814 3.590 48.828 1.00 82.75 236 ALA A O 1
ATOM 1849 N N . PHE A 1 237 ? 2.818 4.275 50.730 1.00 88.62 237 PHE A N 1
ATOM 1850 C CA . PHE A 1 237 ? 1.600 4.287 51.534 1.00 88.62 237 PHE A CA 1
ATOM 1851 C C . PHE A 1 237 ? 0.634 5.359 51.047 1.00 88.62 237 PHE A C 1
ATOM 1853 O O . PHE A 1 237 ? 1.003 6.501 50.782 1.00 88.62 237 PHE A O 1
ATOM 1860 N N . GLU A 1 238 ? -0.639 4.991 50.974 1.00 86.94 238 GLU A N 1
ATOM 1861 C CA . GLU A 1 238 ? -1.683 5.865 50.453 1.00 86.94 238 GLU A CA 1
ATOM 1862 C C . GLU A 1 238 ? -2.821 5.970 51.468 1.00 86.94 238 GLU A C 1
ATOM 1864 O O . GLU A 1 238 ? -3.160 5.004 52.164 1.00 86.94 238 GLU A O 1
ATOM 1869 N N . ASP A 1 239 ? -3.406 7.161 51.605 1.00 92.06 239 ASP A N 1
ATOM 1870 C CA . ASP A 1 239 ? -4.604 7.300 52.421 1.00 92.06 239 ASP A CA 1
ATOM 1871 C C . ASP A 1 239 ? -5.826 6.756 51.677 1.00 92.06 239 ASP A C 1
ATOM 1873 O O . ASP A 1 239 ? -6.013 6.996 50.486 1.00 92.06 239 ASP A O 1
ATOM 1877 N N . VAL A 1 240 ? -6.672 6.013 52.392 1.00 91.06 240 VAL A N 1
ATOM 1878 C CA . VAL A 1 240 ? -7.830 5.346 51.792 1.00 91.06 240 VAL A CA 1
ATOM 1879 C C . VAL A 1 240 ? -8.846 6.346 51.239 1.00 91.06 240 VAL A C 1
ATOM 1881 O O . VAL A 1 240 ? -9.461 6.066 50.215 1.00 91.06 240 VAL A O 1
ATOM 1884 N N . GLU A 1 241 ? -9.017 7.512 51.871 1.00 91.06 241 GLU A N 1
ATOM 1885 C CA . GLU A 1 241 ? -9.970 8.516 51.390 1.00 91.06 241 GLU A CA 1
ATOM 1886 C C . GLU A 1 241 ? -9.465 9.177 50.113 1.00 91.06 241 GLU A C 1
ATOM 1888 O O . GLU A 1 241 ? -10.239 9.366 49.175 1.00 91.06 241 GLU A O 1
ATOM 1893 N N . ASP A 1 242 ? -8.164 9.460 50.044 1.00 87.94 242 ASP A N 1
ATOM 1894 C CA . ASP A 1 242 ? -7.537 10.009 48.845 1.00 87.94 242 ASP A CA 1
ATOM 1895 C C . ASP A 1 242 ? -7.556 8.995 47.695 1.00 87.94 242 ASP A C 1
ATOM 1897 O O . ASP A 1 242 ? -7.889 9.372 46.571 1.00 87.94 242 ASP A O 1
ATOM 1901 N N . PHE A 1 243 ? -7.315 7.710 47.984 1.00 88.56 243 PHE A N 1
ATOM 1902 C CA . PHE A 1 243 ? -7.406 6.605 47.025 1.00 88.56 243 PHE A CA 1
ATOM 1903 C C . PHE A 1 243 ? -8.831 6.389 46.485 1.00 88.56 243 PHE A C 1
ATOM 1905 O O . PHE A 1 243 ? -9.040 6.185 45.292 1.00 88.56 243 PHE A O 1
ATOM 1912 N N . ILE A 1 244 ? -9.853 6.452 47.344 1.00 89.56 244 ILE A N 1
ATOM 1913 C CA . ILE A 1 244 ? -11.258 6.353 46.912 1.00 89.56 244 ILE A CA 1
ATOM 1914 C C . ILE A 1 244 ? -11.627 7.567 46.059 1.00 89.56 244 ILE A C 1
ATOM 1916 O O . ILE A 1 244 ? -12.208 7.433 44.978 1.00 89.56 244 ILE A O 1
ATOM 1920 N N . LYS A 1 245 ? -11.271 8.764 46.534 1.00 87.56 245 LYS A N 1
ATOM 1921 C CA . LYS A 1 245 ? -11.585 10.027 45.870 1.00 87.56 245 LYS A CA 1
ATOM 1922 C C . LYS A 1 245 ? -10.925 10.114 44.500 1.00 87.56 245 LYS A C 1
ATOM 1924 O O . LYS A 1 245 ? -11.541 10.619 43.568 1.00 87.56 245 LYS A O 1
ATOM 1929 N N . SER A 1 246 ? -9.704 9.621 44.343 1.00 83.50 246 SER A N 1
ATOM 1930 C CA . SER A 1 246 ? -8.995 9.630 43.065 1.00 83.50 246 SER A CA 1
ATOM 1931 C C . SER A 1 246 ? -9.616 8.674 42.036 1.00 83.50 246 SER A C 1
ATOM 1933 O O . SER A 1 246 ? -9.745 9.067 40.873 1.00 83.50 246 SER A O 1
ATOM 1935 N N . ILE A 1 247 ? -10.092 7.488 42.449 1.00 85.38 247 ILE A N 1
ATOM 1936 C CA . ILE A 1 247 ? -10.878 6.588 41.581 1.00 85.38 247 ILE A CA 1
ATOM 1937 C C . ILE A 1 247 ? -12.186 7.272 41.158 1.00 85.38 247 ILE A C 1
ATOM 1939 O O . ILE A 1 247 ? -12.502 7.307 39.969 1.00 85.38 247 ILE A O 1
ATOM 1943 N N . GLN A 1 248 ? -12.915 7.872 42.106 1.00 85.06 248 GLN A N 1
ATOM 1944 C CA . GLN A 1 248 ? -14.181 8.571 41.841 1.00 85.06 248 GLN A CA 1
ATOM 1945 C C . GLN A 1 248 ? -14.010 9.793 40.931 1.00 85.06 248 GLN A C 1
ATOM 1947 O O . GLN A 1 248 ? -14.853 10.056 40.077 1.00 85.06 248 GLN A O 1
ATOM 1952 N N . GLN A 1 249 ? -12.916 10.540 41.095 1.00 81.62 249 GLN A N 1
ATOM 1953 C CA . GLN A 1 249 ? -12.598 11.697 40.258 1.00 81.62 249 GLN A CA 1
ATOM 1954 C C . GLN A 1 249 ? -12.171 11.302 38.842 1.00 81.62 249 GLN A C 1
ATOM 1956 O O . GLN A 1 249 ? -12.159 12.166 37.968 1.00 81.62 249 GLN A O 1
ATOM 1961 N N . ASN A 1 250 ? -11.822 10.030 38.614 1.00 76.38 250 ASN A N 1
ATOM 1962 C CA . ASN A 1 250 ? -11.509 9.466 37.302 1.00 76.38 250 ASN A CA 1
ATOM 1963 C C . ASN A 1 250 ? -10.485 10.305 36.500 1.00 76.38 250 ASN A C 1
ATOM 1965 O O . ASN A 1 250 ? -10.614 10.467 35.287 1.00 76.38 250 ASN A O 1
ATOM 1969 N N . LYS A 1 251 ? -9.493 10.877 37.204 1.00 65.50 251 LYS A N 1
ATOM 1970 C CA . LYS A 1 251 ? -8.623 11.963 36.711 1.00 65.50 251 LYS A CA 1
ATOM 1971 C C . LYS A 1 251 ? -7.800 11.599 35.477 1.00 65.50 251 LYS A C 1
ATOM 1973 O O . LYS A 1 251 ? -7.731 12.408 34.558 1.00 65.50 251 LYS A O 1
ATOM 1978 N N . THR A 1 252 ? -7.171 10.423 35.461 1.00 72.06 252 THR A N 1
ATOM 1979 C CA . THR A 1 252 ? -6.396 9.935 34.309 1.00 72.06 252 THR A CA 1
ATOM 1980 C C . THR A 1 252 ? -6.583 8.426 34.101 1.00 72.06 252 THR A C 1
ATOM 1982 O O . THR A 1 252 ? -6.779 7.691 35.082 1.00 72.06 252 THR A O 1
ATOM 1985 N N . PRO A 1 253 ? -6.529 7.939 32.845 1.00 74.75 253 PRO A N 1
ATOM 1986 C CA . PRO A 1 253 ? -6.562 6.512 32.517 1.00 74.75 253 PRO A CA 1
ATOM 1987 C C . PRO A 1 253 ? -5.551 5.673 33.302 1.00 74.75 253 PRO A C 1
ATOM 1989 O O . PRO A 1 253 ? -5.902 4.645 33.883 1.00 74.75 253 PRO A O 1
ATOM 1992 N N . GLU A 1 254 ? -4.307 6.139 33.371 1.00 79.50 254 GLU A N 1
ATOM 1993 C CA . GLU A 1 254 ? -3.175 5.408 33.940 1.00 79.50 254 GLU A CA 1
ATOM 1994 C C . GLU A 1 254 ? -3.348 5.230 35.446 1.00 79.50 254 GLU A C 1
ATOM 1996 O O . GLU A 1 254 ? -3.095 4.152 35.990 1.00 79.50 254 GLU A O 1
ATOM 2001 N N . TYR A 1 255 ? -3.837 6.273 36.123 1.00 81.44 255 TYR A N 1
ATOM 2002 C CA . TYR A 1 255 ? -4.048 6.225 37.561 1.00 81.44 255 TYR A CA 1
ATOM 2003 C C . TYR A 1 255 ? -5.173 5.252 37.923 1.00 81.44 255 TYR A C 1
ATOM 2005 O O . TYR A 1 255 ? -5.002 4.428 38.820 1.00 81.44 255 TYR A O 1
ATOM 2013 N N . LYS A 1 256 ? -6.303 5.278 37.203 1.00 84.00 256 LYS A N 1
ATOM 2014 C CA . LYS A 1 256 ? -7.417 4.355 37.474 1.00 84.00 256 LYS A CA 1
ATOM 2015 C C . LYS A 1 256 ? -7.014 2.897 37.256 1.00 84.00 256 LYS A C 1
ATOM 2017 O O . LYS A 1 256 ? -7.359 2.038 38.067 1.00 84.00 256 LYS A O 1
ATOM 2022 N N . ARG A 1 257 ? -6.224 2.621 36.215 1.00 85.00 257 ARG A N 1
ATOM 2023 C CA . ARG A 1 257 ? -5.646 1.292 35.978 1.00 85.00 257 ARG A CA 1
ATOM 2024 C C . ARG A 1 257 ? -4.696 0.876 37.107 1.00 85.00 257 ARG A C 1
ATOM 2026 O O . ARG A 1 257 ? -4.787 -0.251 37.587 1.00 85.00 257 ARG A O 1
ATOM 2033 N N . SER A 1 258 ? -3.835 1.782 37.573 1.00 85.81 258 SER A N 1
ATOM 2034 C CA . SER A 1 258 ? -2.930 1.542 38.709 1.00 85.81 258 SER A CA 1
ATOM 2035 C C . SER A 1 258 ? -3.689 1.242 40.009 1.00 85.81 258 SER A C 1
ATOM 2037 O O . SER A 1 258 ? -3.393 0.262 40.696 1.00 85.81 258 SER A O 1
ATOM 2039 N N . ALA A 1 259 ? -4.732 2.019 40.308 1.00 86.88 259 ALA A N 1
ATOM 2040 C CA . ALA A 1 259 ? -5.611 1.785 41.448 1.00 86.88 259 ALA A CA 1
ATOM 2041 C C . ALA A 1 259 ? -6.322 0.424 41.349 1.00 86.88 259 ALA A C 1
ATOM 2043 O O . ALA A 1 259 ? -6.355 -0.336 42.316 1.00 86.88 259 ALA A O 1
ATOM 2044 N N . GLY A 1 260 ? -6.798 0.064 40.157 1.00 88.25 260 GLY A N 1
ATOM 2045 C CA . GLY A 1 260 ? -7.330 -1.263 39.859 1.00 88.25 260 GLY A CA 1
ATOM 2046 C C . GLY A 1 260 ? -6.340 -2.402 40.115 1.00 88.25 260 GLY A C 1
ATOM 2047 O O . GLY A 1 260 ? -6.705 -3.420 40.695 1.00 88.25 260 GLY A O 1
ATOM 2048 N N . ASN A 1 261 ? -5.067 -2.228 39.751 1.00 89.38 261 ASN A N 1
ATOM 2049 C CA . ASN A 1 261 ? -4.018 -3.215 40.025 1.00 89.38 261 ASN A CA 1
ATOM 2050 C C . ASN A 1 261 ? -3.749 -3.366 41.532 1.00 89.38 261 ASN A C 1
ATOM 2052 O O . ASN A 1 261 ? -3.590 -4.485 42.020 1.00 89.38 261 ASN A O 1
ATOM 2056 N N . LYS A 1 262 ? -3.754 -2.262 42.293 1.00 89.75 262 LYS A N 1
ATOM 2057 C CA . LYS A 1 262 ? -3.685 -2.308 43.766 1.00 89.75 262 LYS A CA 1
ATOM 2058 C C . LYS A 1 262 ? -4.878 -3.064 44.355 1.00 89.75 262 LYS A C 1
ATOM 2060 O O . LYS A 1 262 ? -4.694 -3.877 45.258 1.00 89.75 262 LYS A O 1
ATOM 2065 N N . LEU A 1 263 ? -6.079 -2.858 43.811 1.00 91.12 263 LEU A N 1
ATOM 2066 C CA . LEU A 1 263 ? -7.271 -3.605 44.212 1.00 91.12 263 LEU A CA 1
ATOM 2067 C C . LEU A 1 263 ? -7.155 -5.094 43.866 1.00 91.12 263 LEU A C 1
ATOM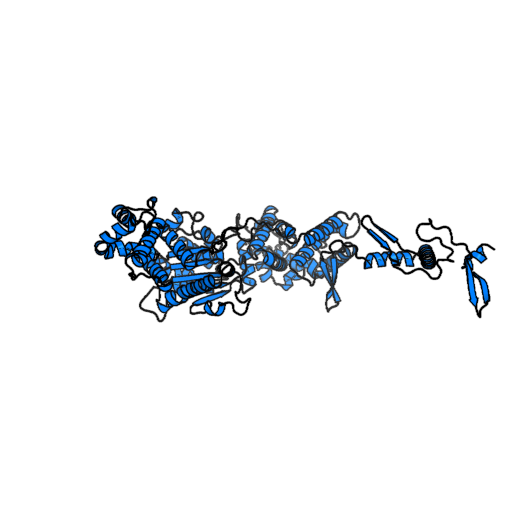 2069 O O . LEU A 1 263 ? -7.509 -5.926 44.693 1.00 91.12 263 LEU A O 1
ATOM 2073 N N . TRP A 1 264 ? -6.592 -5.466 42.716 1.00 90.38 264 TRP A N 1
ATOM 2074 C CA . TRP A 1 264 ? -6.330 -6.876 42.399 1.00 90.38 264 TRP A CA 1
ATOM 2075 C C . TRP A 1 264 ? -5.433 -7.550 43.441 1.00 90.38 264 TRP A C 1
ATOM 2077 O O . TRP A 1 264 ? -5.745 -8.657 43.882 1.00 90.38 264 TRP A O 1
ATOM 2087 N N . ARG A 1 265 ? -4.370 -6.872 43.892 1.00 90.12 265 ARG A N 1
ATOM 2088 C CA . ARG A 1 265 ? -3.519 -7.362 44.991 1.00 90.12 265 ARG A CA 1
ATOM 2089 C C . ARG A 1 265 ? -4.289 -7.454 46.308 1.00 90.12 265 ARG A C 1
ATOM 2091 O O . ARG A 1 265 ? -4.183 -8.457 47.006 1.00 90.12 265 ARG A O 1
ATOM 2098 N N . PHE A 1 266 ? -5.124 -6.461 46.616 1.00 93.00 266 PHE A N 1
ATOM 2099 C CA . PHE A 1 266 ? -5.993 -6.487 47.794 1.00 93.00 266 PHE A CA 1
ATOM 2100 C C . PHE A 1 266 ? -6.933 -7.705 47.796 1.00 93.00 266 PHE A C 1
ATOM 2102 O O . PHE A 1 266 ? -7.045 -8.404 48.800 1.00 93.00 266 PHE A O 1
ATOM 2109 N N . TYR A 1 267 ? -7.570 -8.018 46.669 1.00 91.94 267 TYR A N 1
ATOM 2110 C CA . TYR A 1 267 ? -8.449 -9.182 46.561 1.00 91.94 267 TYR A CA 1
ATOM 2111 C C . TYR A 1 267 ? -7.680 -10.509 46.607 1.00 91.94 267 TYR A C 1
ATOM 2113 O O . TYR A 1 267 ? -8.022 -11.385 47.401 1.00 91.94 267 TYR A O 1
ATOM 2121 N N . ASN A 1 268 ? -6.630 -10.655 45.797 1.00 89.88 268 ASN A N 1
ATOM 2122 C CA . ASN A 1 268 ? -5.933 -11.931 45.631 1.00 89.88 268 ASN A CA 1
ATOM 2123 C C . ASN A 1 268 ? -4.986 -12.255 46.793 1.00 89.88 268 ASN A C 1
ATOM 2125 O O . ASN A 1 268 ? -4.971 -13.387 47.274 1.00 89.88 268 ASN A O 1
ATOM 2129 N N . GLU A 1 269 ? -4.189 -11.283 47.239 1.00 90.75 269 GLU A N 1
ATOM 2130 C CA . GLU A 1 269 ? -3.128 -11.503 48.227 1.00 90.75 269 GLU A CA 1
ATOM 2131 C C . GLU A 1 269 ? -3.647 -11.300 49.659 1.00 90.75 269 GLU A C 1
ATOM 2133 O O . GLU A 1 269 ? -3.415 -12.151 50.521 1.00 90.75 269 GLU A O 1
ATOM 2138 N N . TYR A 1 270 ? -4.386 -10.210 49.906 1.00 91.25 270 TYR A N 1
ATOM 2139 C CA . TYR A 1 270 ? -4.840 -9.840 51.253 1.00 91.25 270 TYR A CA 1
ATOM 2140 C C . TYR A 1 270 ? -6.142 -10.546 51.656 1.00 91.25 270 TYR A C 1
ATOM 2142 O O . TYR A 1 270 ? -6.180 -11.253 52.663 1.00 91.25 270 TYR A O 1
ATOM 2150 N N . LEU A 1 271 ? -7.212 -10.392 50.867 1.00 90.31 271 LEU A N 1
ATOM 2151 C CA . LEU A 1 271 ? -8.514 -11.009 51.155 1.00 90.31 271 LEU A CA 1
ATOM 2152 C C . LEU A 1 271 ? -8.581 -12.489 50.759 1.00 90.31 271 LEU A C 1
ATOM 2154 O O . LEU A 1 271 ? -9.387 -13.227 51.324 1.00 90.31 271 LEU A O 1
ATOM 2158 N N . LYS A 1 272 ? -7.750 -12.920 49.802 1.00 89.50 272 LYS A N 1
ATOM 2159 C CA . LYS A 1 272 ? -7.757 -14.265 49.200 1.00 89.50 272 LYS A CA 1
ATOM 2160 C C . LYS A 1 272 ? -9.113 -14.641 48.589 1.00 89.50 272 LYS A C 1
ATOM 2162 O O . LYS A 1 272 ? -9.581 -15.771 48.723 1.00 89.50 272 LYS A O 1
ATOM 2167 N N . VAL A 1 273 ? -9.747 -13.682 47.916 1.00 87.81 273 VAL A N 1
ATOM 2168 C CA . VAL A 1 273 ? -11.035 -13.835 47.224 1.00 87.81 273 VAL A CA 1
ATOM 2169 C C . VAL A 1 273 ? -10.878 -13.398 45.772 1.00 87.81 273 VAL A C 1
ATOM 2171 O O . VAL A 1 273 ? -10.279 -12.362 45.512 1.00 87.81 273 VAL A O 1
ATOM 2174 N N . GLN A 1 274 ? -11.465 -14.137 44.828 1.00 83.00 274 GLN A N 1
ATOM 2175 C CA . GLN A 1 274 ? -11.520 -13.711 43.429 1.00 83.00 274 GLN A CA 1
ATOM 2176 C C . GLN A 1 274 ? -12.788 -12.892 43.137 1.00 83.00 274 GLN A C 1
ATOM 2178 O O . GLN A 1 274 ? -13.900 -13.415 43.277 1.00 83.00 274 GLN A O 1
ATOM 2183 N N . PRO A 1 275 ? -12.661 -11.625 42.707 1.00 82.81 275 PRO A N 1
ATOM 2184 C CA . PRO A 1 275 ? -13.793 -10.851 42.228 1.00 82.81 275 PRO A CA 1
ATOM 2185 C C . PRO A 1 275 ? -14.222 -11.355 40.843 1.00 82.81 275 PRO A C 1
ATOM 2187 O O . PRO A 1 275 ? -13.398 -11.624 39.974 1.00 82.81 275 PRO A O 1
ATOM 2190 N N . GLN A 1 276 ? -15.532 -11.448 40.616 1.00 82.25 276 GLN A N 1
ATOM 2191 C CA . GLN A 1 276 ? -16.089 -11.710 39.285 1.00 82.25 276 GLN A CA 1
ATOM 2192 C C . GLN A 1 276 ? -15.959 -10.456 38.410 1.00 82.25 276 GLN A C 1
ATOM 2194 O O . GLN A 1 276 ? -16.761 -9.527 38.529 1.00 82.25 276 GLN A O 1
ATOM 2199 N N . ILE A 1 277 ? -14.924 -10.422 37.576 1.00 83.44 277 ILE A N 1
ATOM 2200 C CA . ILE A 1 277 ? -14.643 -9.388 36.576 1.00 83.44 277 ILE A CA 1
ATOM 2201 C C . ILE A 1 277 ? -14.280 -10.108 35.269 1.00 83.44 277 ILE A C 1
ATOM 2203 O O . ILE A 1 277 ? -13.595 -11.130 35.341 1.00 83.44 277 ILE A O 1
ATOM 2207 N N . PRO A 1 278 ? -14.700 -9.601 34.093 1.00 74.88 278 PRO A N 1
ATOM 2208 C CA . PRO A 1 278 ? -14.199 -10.072 32.804 1.00 74.88 278 PRO A CA 1
ATOM 2209 C C . PRO A 1 278 ? -12.666 -10.112 32.786 1.00 74.88 278 PRO A C 1
ATOM 2211 O O . PRO A 1 278 ? -12.016 -9.069 32.845 1.00 74.88 278 PRO A O 1
ATOM 2214 N N . ALA A 1 279 ? -12.094 -11.313 32.754 1.00 75.44 279 ALA A N 1
ATOM 2215 C CA . ALA A 1 279 ? -10.644 -11.528 32.758 1.00 75.44 279 ALA A CA 1
ATOM 2216 C C . ALA A 1 279 ? -10.166 -12.278 31.507 1.00 75.44 279 ALA A C 1
ATOM 2218 O O . ALA A 1 279 ? -9.011 -12.134 31.114 1.00 75.44 279 ALA A O 1
ATOM 2219 N N . GLU A 1 280 ? -11.059 -13.029 30.861 1.00 85.12 280 GLU A N 1
ATOM 2220 C CA . GLU A 1 280 ? -10.780 -13.704 29.598 1.00 85.12 280 GLU A CA 1
ATOM 2221 C C . GLU A 1 280 ? -10.852 -12.725 28.424 1.00 85.12 280 GLU A C 1
ATOM 2223 O O . GLU A 1 280 ? -11.673 -11.806 28.392 1.00 85.12 280 GLU A O 1
ATOM 2228 N N . ASN A 1 281 ? -10.013 -12.954 27.415 1.00 85.88 281 ASN A N 1
ATOM 2229 C CA . ASN A 1 281 ? -9.871 -12.058 26.266 1.00 85.88 281 ASN A CA 1
ATOM 2230 C C . ASN A 1 281 ? -11.198 -11.861 25.494 1.00 85.88 281 ASN A C 1
ATOM 2232 O O . ASN A 1 281 ? -11.521 -10.748 25.084 1.00 85.88 281 ASN A O 1
ATOM 2236 N N . GLU A 1 282 ? -12.012 -12.919 25.351 1.00 93.00 282 GLU A N 1
ATOM 2237 C CA . GLU A 1 282 ? -13.350 -12.824 24.738 1.00 93.00 282 GLU A CA 1
ATOM 2238 C C . GLU A 1 282 ? -14.279 -11.892 25.524 1.00 93.00 282 GLU A C 1
ATOM 2240 O O . GLU A 1 282 ? -14.920 -11.030 24.921 1.00 93.00 282 GLU A O 1
ATOM 2245 N N . ASP A 1 283 ? -14.314 -12.017 26.852 1.00 91.12 283 ASP A N 1
ATOM 2246 C CA . ASP A 1 283 ? -15.190 -11.209 27.702 1.00 91.12 283 ASP A CA 1
ATOM 2247 C C . ASP A 1 283 ? -14.749 -9.742 27.738 1.00 91.12 283 ASP A C 1
ATOM 2249 O O . ASP A 1 283 ? -15.587 -8.840 27.707 1.00 91.12 283 ASP A O 1
ATOM 2253 N N . ILE A 1 284 ? -13.436 -9.490 27.744 1.00 91.12 284 ILE A N 1
ATOM 2254 C CA . ILE A 1 284 ? -12.872 -8.136 27.700 1.00 91.12 284 ILE A CA 1
ATOM 2255 C C . ILE A 1 284 ? -13.244 -7.449 26.384 1.00 91.12 284 ILE A C 1
ATOM 2257 O O . ILE A 1 284 ? -13.802 -6.352 26.392 1.00 91.12 284 ILE A O 1
ATOM 2261 N N . LEU A 1 285 ? -12.974 -8.085 25.241 1.00 94.50 285 LEU A N 1
ATOM 2262 C CA . LEU A 1 285 ? -13.267 -7.493 23.932 1.00 94.50 285 LEU A CA 1
ATOM 2263 C C . LEU A 1 285 ? -14.776 -7.343 23.698 1.00 94.50 285 LEU A C 1
ATOM 2265 O O . LEU A 1 285 ? -15.212 -6.367 23.084 1.00 94.50 285 LEU A O 1
ATOM 2269 N N . LYS A 1 286 ? -15.588 -8.265 24.225 1.00 95.31 286 LYS A N 1
ATOM 2270 C CA . LYS A 1 286 ? -17.046 -8.130 24.244 1.00 95.31 286 LYS A CA 1
ATOM 2271 C C . LYS A 1 286 ? -17.481 -6.889 25.025 1.00 95.31 286 LYS A C 1
ATOM 2273 O O . LYS A 1 286 ? -18.207 -6.063 24.472 1.00 95.31 286 LYS A O 1
ATOM 2278 N N . HIS A 1 287 ? -16.995 -6.731 26.259 1.00 93.75 287 HIS A N 1
ATOM 2279 C CA . HIS A 1 287 ? -17.289 -5.572 27.108 1.00 93.75 287 HIS A CA 1
ATOM 2280 C C . HIS A 1 287 ? -16.909 -4.255 26.423 1.00 93.75 287 HIS A C 1
ATOM 2282 O O . HIS A 1 287 ? -17.656 -3.280 26.490 1.00 93.75 287 HIS A O 1
ATOM 2288 N N . VAL A 1 288 ? -15.782 -4.224 25.707 1.00 94.19 288 VAL A N 1
ATOM 2289 C CA . VAL A 1 288 ? -15.356 -3.052 24.928 1.00 94.19 288 VAL A CA 1
ATOM 2290 C C . VAL A 1 288 ? -16.398 -2.668 23.882 1.00 94.19 288 VAL A C 1
ATOM 2292 O O . VAL A 1 288 ? -16.816 -1.510 23.828 1.00 94.19 288 VAL A O 1
ATOM 2295 N N . VAL A 1 289 ? -16.844 -3.623 23.062 1.00 96.12 289 VAL A N 1
ATOM 2296 C CA . VAL A 1 289 ? -17.843 -3.353 22.019 1.00 96.12 289 VAL A CA 1
ATOM 2297 C C . VAL A 1 289 ? -19.167 -2.921 22.646 1.00 96.12 289 VAL A C 1
ATOM 2299 O O . VAL A 1 289 ? -19.753 -1.936 22.204 1.00 96.12 289 VAL A O 1
ATOM 2302 N N . GLU A 1 290 ? -19.620 -3.593 23.702 1.00 95.50 290 GLU A N 1
ATOM 2303 C CA . GLU A 1 290 ? -20.853 -3.242 24.417 1.00 95.50 290 GLU A CA 1
ATOM 2304 C C . GLU A 1 290 ? -20.782 -1.844 25.047 1.00 95.50 290 GLU A C 1
ATOM 2306 O O . GLU A 1 290 ? -21.743 -1.081 24.952 1.00 95.50 290 GLU A O 1
ATOM 2311 N N . THR A 1 291 ? -19.629 -1.461 25.600 1.00 94.62 291 THR A N 1
ATOM 2312 C CA . THR A 1 291 ? -19.390 -0.116 26.146 1.00 94.62 291 THR A CA 1
ATOM 2313 C C . THR A 1 291 ? -19.468 0.950 25.054 1.00 94.62 291 THR A C 1
ATOM 2315 O O . THR A 1 291 ? -20.121 1.978 25.236 1.00 94.62 291 THR A O 1
ATOM 2318 N N . ILE A 1 292 ? -18.864 0.698 23.888 1.00 95.56 292 ILE A N 1
ATOM 2319 C CA . ILE A 1 292 ? -18.941 1.608 22.736 1.00 95.56 292 ILE A CA 1
ATOM 2320 C C . ILE A 1 292 ? -20.394 1.759 22.262 1.00 95.56 292 ILE A C 1
ATOM 2322 O O . ILE A 1 292 ? -20.860 2.873 22.022 1.00 95.56 292 ILE A O 1
ATOM 2326 N N . LEU A 1 293 ? -21.148 0.662 22.172 1.00 95.06 293 LEU A N 1
ATOM 2327 C CA . LEU A 1 293 ? -22.572 0.717 21.830 1.00 95.06 293 LEU A CA 1
ATOM 2328 C C . LEU A 1 293 ? -23.386 1.489 22.878 1.00 95.06 293 LEU A C 1
ATOM 2330 O O . LEU A 1 293 ? -24.259 2.277 22.513 1.00 95.06 293 LEU A O 1
ATOM 2334 N N . GLY A 1 294 ? -23.071 1.317 24.165 1.00 93.69 294 GLY A N 1
ATOM 2335 C CA . GLY A 1 294 ? -23.688 2.042 25.277 1.00 93.69 294 GLY A CA 1
ATOM 2336 C C . GLY A 1 294 ? -23.472 3.558 25.222 1.00 93.69 294 GLY A C 1
ATOM 2337 O O . GLY A 1 294 ? -24.351 4.319 25.617 1.00 93.69 294 GLY A O 1
ATOM 2338 N N . GLU A 1 295 ? -22.358 4.018 24.648 1.00 93.94 295 GLU A N 1
ATOM 2339 C CA . GLU A 1 295 ? -22.101 5.443 24.396 1.00 93.94 295 GLU A CA 1
ATOM 2340 C C . GLU A 1 295 ? -22.853 6.012 23.178 1.00 93.94 295 GLU A C 1
ATOM 2342 O O . GLU A 1 295 ? -22.714 7.202 22.873 1.00 93.94 295 GLU A O 1
ATOM 2347 N N . GLY A 1 296 ? -23.663 5.200 22.492 1.00 93.19 296 GLY A N 1
ATOM 2348 C CA . GLY A 1 296 ? -24.541 5.622 21.398 1.00 93.19 296 GLY A CA 1
ATOM 2349 C C . GLY A 1 296 ? -23.976 5.404 19.992 1.00 93.19 296 GLY A C 1
ATOM 2350 O O . GLY A 1 296 ? -24.571 5.874 19.019 1.00 93.19 296 GLY A O 1
ATOM 2351 N N . TYR A 1 297 ? -22.848 4.705 19.843 1.00 95.44 297 TYR A N 1
ATOM 2352 C CA . TYR A 1 297 ? -22.358 4.294 18.525 1.00 95.44 297 TYR A CA 1
ATOM 2353 C C . TYR A 1 297 ? -23.182 3.122 17.972 1.00 95.44 297 TYR A C 1
ATOM 2355 O O . TYR A 1 297 ? -23.712 2.295 18.709 1.00 95.44 297 TYR A O 1
ATOM 2363 N N . ALA A 1 298 ? -23.294 3.038 16.648 1.00 95.25 298 ALA A N 1
ATOM 2364 C CA . ALA A 1 298 ? -24.081 2.013 15.959 1.00 95.25 298 ALA A CA 1
ATOM 2365 C C . ALA A 1 298 ? -23.283 0.736 15.621 1.00 95.25 298 ALA A C 1
ATOM 2367 O O . ALA A 1 298 ? -23.848 -0.210 15.064 1.00 95.25 298 ALA A O 1
ATOM 2368 N N . GLY A 1 299 ? -21.980 0.727 15.907 1.00 96.31 299 GLY A N 1
ATOM 2369 C CA . GLY A 1 299 ? -21.056 -0.376 15.654 1.00 96.31 299 GLY A CA 1
ATOM 2370 C C . GLY A 1 299 ? -19.597 0.072 15.707 1.00 96.31 299 GLY A C 1
ATOM 2371 O O . GLY A 1 299 ? -19.322 1.258 15.897 1.00 96.31 299 GLY A O 1
ATOM 2372 N N . VAL A 1 300 ? -18.678 -0.875 15.521 1.00 97.94 300 VAL A N 1
ATOM 2373 C CA . VAL A 1 300 ? -17.224 -0.675 15.595 1.00 97.94 300 VAL A CA 1
ATOM 2374 C C . VAL A 1 300 ? -16.564 -1.157 14.306 1.00 97.94 300 VAL A C 1
ATOM 2376 O O . VAL A 1 300 ? -16.729 -2.312 13.920 1.00 97.94 300 VAL A O 1
ATOM 2379 N N . LEU A 1 301 ? -15.786 -0.296 13.658 1.00 98.00 301 LEU A N 1
ATOM 2380 C CA . LEU A 1 301 ? -14.862 -0.671 12.593 1.00 98.00 301 LEU A CA 1
ATOM 2381 C C . LEU A 1 301 ? -13.441 -0.661 13.161 1.00 98.00 301 LEU A C 1
ATOM 2383 O O . LEU A 1 301 ? -12.928 0.398 13.513 1.00 98.00 301 LEU A O 1
ATOM 2387 N N . LEU A 1 302 ? -12.818 -1.834 13.238 1.00 97.69 302 LEU A N 1
ATOM 2388 C CA . LEU A 1 302 ? -11.441 -2.015 13.688 1.00 97.69 302 LEU A CA 1
ATOM 2389 C C . LEU A 1 302 ? -10.541 -2.314 12.489 1.00 97.69 302 LEU A C 1
ATOM 2391 O O . LEU A 1 302 ? -10.728 -3.317 11.802 1.00 97.69 302 LEU A O 1
ATOM 2395 N N . ILE A 1 303 ? -9.541 -1.470 12.271 1.00 96.88 303 ILE A N 1
ATOM 2396 C CA . ILE A 1 303 ? -8.570 -1.599 11.192 1.00 96.88 303 ILE A CA 1
ATOM 2397 C C . ILE A 1 303 ? -7.180 -1.827 11.778 1.00 96.88 303 ILE A C 1
ATOM 2399 O O . ILE A 1 303 ? -6.687 -1.016 12.562 1.00 96.88 303 ILE A O 1
ATOM 2403 N N . LEU A 1 304 ? -6.544 -2.915 11.353 1.00 93.88 304 LEU A N 1
ATOM 2404 C CA . LEU A 1 304 ? -5.192 -3.296 11.743 1.00 93.88 304 LEU A CA 1
ATOM 2405 C C . LEU A 1 304 ? -4.317 -3.360 10.491 1.00 93.88 304 LEU A C 1
ATOM 2407 O O . LEU A 1 304 ? -4.504 -4.236 9.644 1.00 93.88 304 LEU A O 1
ATOM 2411 N N . ASP A 1 305 ? -3.374 -2.432 10.369 1.00 91.25 305 ASP A N 1
ATOM 2412 C CA . ASP A 1 305 ? -2.411 -2.417 9.267 1.00 91.25 305 ASP A CA 1
ATOM 2413 C C . ASP A 1 305 ? -1.109 -3.115 9.666 1.00 91.25 305 ASP A C 1
ATOM 2415 O O . ASP A 1 305 ? -0.692 -3.073 10.828 1.00 91.25 305 ASP A O 1
ATOM 2419 N N . GLU A 1 306 ? -0.466 -3.737 8.681 1.00 85.25 306 GLU A N 1
ATOM 2420 C CA . GLU A 1 306 ? 0.822 -4.427 8.813 1.00 85.25 306 GLU A CA 1
ATOM 2421 C C . GLU A 1 306 ? 0.835 -5.589 9.825 1.00 85.25 306 GLU A C 1
ATOM 2423 O O . GLU A 1 306 ? 1.851 -5.897 10.457 1.00 85.25 306 GLU A O 1
ATOM 2428 N N . ILE A 1 307 ? -0.293 -6.302 9.939 1.00 85.94 307 ILE A N 1
ATOM 2429 C CA . ILE A 1 307 ? -0.434 -7.439 10.863 1.00 85.94 307 ILE A CA 1
ATOM 2430 C C . ILE A 1 307 ? 0.558 -8.568 10.542 1.00 85.94 307 ILE A C 1
ATOM 2432 O O . ILE A 1 307 ? 1.026 -9.253 11.443 1.00 85.94 307 ILE A O 1
ATOM 2436 N N . SER A 1 308 ? 0.927 -8.768 9.271 1.00 79.94 308 SER A N 1
ATOM 2437 C CA . SER A 1 308 ? 1.860 -9.837 8.888 1.00 79.94 308 SER A CA 1
ATOM 2438 C C . SER A 1 308 ? 3.276 -9.601 9.408 1.00 79.94 308 SER A C 1
ATOM 2440 O O . SER A 1 308 ? 3.935 -10.557 9.806 1.00 79.94 308 SER A O 1
ATOM 2442 N N . LEU A 1 309 ? 3.738 -8.345 9.406 1.00 78.19 309 LEU A N 1
ATOM 2443 C CA . LEU A 1 309 ? 5.043 -7.982 9.963 1.00 78.19 309 LEU A CA 1
ATOM 2444 C C . LEU A 1 309 ? 5.009 -8.099 11.486 1.00 78.19 309 LEU A C 1
ATOM 2446 O O . LEU A 1 309 ? 5.862 -8.759 12.067 1.00 78.19 309 LEU A O 1
ATOM 2450 N N . PHE A 1 310 ? 3.949 -7.578 12.109 1.00 81.75 310 PHE A N 1
ATOM 2451 C CA . PHE A 1 310 ? 3.721 -7.708 13.545 1.00 81.75 310 PHE A CA 1
ATOM 2452 C C . PHE A 1 310 ? 3.759 -9.163 14.026 1.00 81.75 310 PHE A C 1
ATOM 2454 O O . PHE A 1 310 ? 4.397 -9.450 15.029 1.00 81.75 310 PHE A O 1
ATOM 2461 N N . MET A 1 311 ? 3.122 -10.090 13.305 1.00 80.06 311 MET A N 1
ATOM 2462 C CA . MET A 1 311 ? 3.099 -11.513 13.668 1.00 80.06 311 MET A CA 1
ATOM 2463 C C . MET A 1 311 ? 4.439 -12.225 13.433 1.00 80.06 311 MET A C 1
ATOM 2465 O O . MET A 1 311 ? 4.686 -13.264 14.041 1.00 80.06 311 MET A O 1
ATOM 2469 N N . LYS A 1 312 ? 5.295 -11.705 12.544 1.00 77.00 312 LYS A N 1
ATOM 2470 C CA . LYS A 1 312 ? 6.600 -12.301 12.220 1.00 77.00 312 LYS A CA 1
ATOM 2471 C C . LYS A 1 312 ? 7.629 -12.086 13.332 1.00 77.00 312 LYS A C 1
ATOM 2473 O O . LYS A 1 312 ? 8.471 -12.956 13.536 1.00 77.00 312 LYS A O 1
ATOM 2478 N N . ASP A 1 313 ? 7.530 -10.969 14.044 1.00 75.31 313 ASP A N 1
ATOM 2479 C CA . ASP A 1 313 ? 8.487 -10.565 15.082 1.00 75.31 313 ASP A CA 1
ATOM 2480 C C . ASP A 1 313 ? 8.115 -11.090 16.489 1.00 75.31 313 ASP A C 1
ATOM 2482 O O . ASP A 1 313 ? 8.737 -10.720 17.483 1.00 75.31 313 ASP A O 1
ATOM 2486 N N . ARG A 1 314 ? 7.095 -11.957 16.587 1.00 78.56 314 ARG A N 1
ATOM 2487 C CA . ARG A 1 314 ? 6.516 -12.476 17.840 1.00 78.56 314 ARG A CA 1
ATOM 2488 C C . ARG A 1 314 ? 7.093 -13.832 18.234 1.00 78.56 314 ARG A C 1
ATOM 2490 O O . ARG A 1 314 ? 7.360 -14.668 17.372 1.00 78.56 314 ARG A O 1
ATOM 2497 N N . ASP A 1 315 ? 7.204 -14.082 19.542 1.00 84.00 315 ASP A N 1
ATOM 2498 C CA . ASP A 1 315 ? 7.423 -15.444 20.046 1.00 84.00 315 ASP A CA 1
ATOM 2499 C C . ASP A 1 315 ? 6.153 -16.311 19.904 1.00 84.00 315 ASP A C 1
ATOM 2501 O O . ASP A 1 315 ? 5.057 -15.800 19.660 1.00 84.00 315 ASP A O 1
ATOM 2505 N N . GLU A 1 316 ? 6.294 -17.636 20.009 1.00 81.81 316 GLU A N 1
ATOM 2506 C CA . GLU A 1 316 ? 5.175 -18.575 19.813 1.00 81.81 316 GLU A CA 1
ATOM 2507 C C . GLU A 1 316 ? 4.010 -18.319 20.783 1.00 81.81 316 GLU A C 1
ATOM 2509 O O . GLU A 1 316 ? 2.849 -18.334 20.372 1.00 81.81 316 GLU A O 1
ATOM 2514 N N . ASP A 1 317 ? 4.292 -18.009 22.053 1.00 84.62 317 ASP A N 1
ATOM 2515 C CA . ASP A 1 317 ? 3.249 -17.752 23.050 1.00 84.62 317 ASP A CA 1
ATOM 2516 C C . ASP A 1 317 ? 2.463 -16.481 22.719 1.00 84.62 317 ASP A C 1
ATOM 2518 O O . ASP A 1 317 ? 1.236 -16.450 22.856 1.00 84.62 317 ASP A O 1
ATOM 2522 N N . GLN A 1 318 ? 3.155 -15.413 22.318 1.00 85.25 318 GLN A N 1
ATOM 2523 C CA . GLN A 1 318 ? 2.556 -14.157 21.864 1.00 85.25 318 GLN A CA 1
ATOM 2524 C C . GLN A 1 318 ? 1.710 -14.354 20.627 1.00 85.25 318 GLN A C 1
ATOM 2526 O O . GLN A 1 318 ? 0.540 -13.977 20.606 1.00 85.25 318 GLN A O 1
ATOM 2531 N N . ARG A 1 319 ? 2.279 -15.032 19.641 1.00 83.75 319 ARG A N 1
ATOM 2532 C CA . ARG A 1 319 ? 1.611 -15.321 18.391 1.00 83.75 319 ARG A CA 1
ATOM 2533 C C . ARG A 1 319 ? 0.315 -16.098 18.604 1.00 83.75 319 ARG A C 1
ATOM 2535 O O . ARG A 1 319 ? -0.710 -15.692 18.072 1.00 83.75 319 ARG A O 1
ATOM 2542 N N . VAL A 1 320 ? 0.324 -17.178 19.388 1.00 85.00 320 VAL A N 1
ATOM 2543 C CA . VAL A 1 320 ? -0.879 -17.998 19.630 1.00 85.00 320 VAL A CA 1
ATOM 2544 C C . VAL A 1 320 ? -2.012 -17.173 20.249 1.00 85.00 320 VAL A C 1
ATOM 2546 O O . VAL A 1 320 ? -3.179 -17.358 19.899 1.00 85.00 320 VAL A O 1
ATOM 2549 N N . ASP A 1 321 ? -1.696 -16.258 21.160 1.00 86.88 321 ASP A N 1
ATOM 2550 C CA . ASP A 1 321 ? -2.689 -15.374 21.776 1.00 86.88 321 ASP A CA 1
ATOM 2551 C C . ASP A 1 321 ? -3.197 -14.286 20.817 1.00 86.88 321 ASP A C 1
ATOM 2553 O O . ASP A 1 321 ? -4.395 -13.991 20.775 1.00 86.88 321 ASP A O 1
ATOM 2557 N N . ASP A 1 322 ? -2.315 -13.738 19.982 1.00 89.75 322 ASP A N 1
ATOM 2558 C CA . ASP A 1 322 ? -2.676 -12.768 18.950 1.00 89.75 322 ASP A CA 1
ATOM 2559 C C . ASP A 1 322 ? -3.572 -13.419 17.873 1.00 89.75 322 ASP A C 1
ATOM 2561 O O . ASP A 1 322 ? -4.589 -12.845 17.475 1.00 89.75 322 ASP A O 1
ATOM 2565 N N . GLU A 1 323 ? -3.288 -14.666 17.471 1.00 88.12 323 GLU A N 1
ATOM 2566 C CA . GLU A 1 323 ? -4.153 -15.460 16.582 1.00 88.12 323 GLU A CA 1
ATOM 2567 C C . GLU A 1 323 ? -5.533 -15.702 17.217 1.00 88.12 323 GLU A C 1
ATOM 2569 O O . GLU A 1 323 ? -6.564 -15.490 16.568 1.00 88.12 323 GLU A O 1
ATOM 2574 N N . LYS A 1 324 ? -5.582 -16.080 18.504 1.00 90.25 324 LYS A N 1
ATOM 2575 C CA . LYS A 1 324 ? -6.846 -16.224 19.250 1.00 90.25 324 LYS A CA 1
ATOM 2576 C C . LYS A 1 324 ? -7.627 -14.914 19.291 1.00 90.25 324 LYS A C 1
ATOM 2578 O O . LYS A 1 324 ? -8.836 -14.931 19.072 1.00 90.25 324 LYS A O 1
ATOM 2583 N N . THR A 1 325 ? -6.952 -13.789 19.519 1.00 93.06 325 THR A N 1
ATOM 2584 C CA . THR A 1 325 ? -7.559 -12.449 19.532 1.00 93.06 325 THR A CA 1
ATOM 2585 C C . THR A 1 325 ? -8.254 -12.147 18.203 1.00 93.06 325 THR A C 1
ATOM 2587 O O . THR A 1 325 ? -9.418 -11.744 18.187 1.00 93.06 325 THR A O 1
ATOM 2590 N N . LEU A 1 326 ? -7.587 -12.408 17.074 1.00 92.75 326 LEU A N 1
ATOM 2591 C CA . LEU A 1 326 ? -8.169 -12.217 15.740 1.00 92.75 326 LEU A CA 1
ATOM 2592 C C . LEU A 1 326 ? -9.402 -13.102 15.508 1.00 92.75 326 LEU A C 1
ATOM 2594 O O . LEU A 1 326 ? -10.412 -12.631 14.980 1.00 92.75 326 LEU A O 1
ATOM 2598 N N . VAL A 1 327 ? -9.356 -14.367 15.937 1.00 91.62 327 VAL A N 1
ATOM 2599 C CA . VAL A 1 327 ? -10.496 -15.295 15.832 1.00 91.62 327 VAL A CA 1
ATOM 2600 C C . VAL A 1 327 ? -11.667 -14.848 16.710 1.00 91.62 327 VAL A C 1
ATOM 2602 O O . VAL A 1 327 ? -12.820 -14.900 16.274 1.00 91.62 327 VAL A O 1
ATOM 2605 N N . VAL A 1 328 ? -11.396 -14.368 17.925 1.00 94.19 328 VAL A N 1
ATOM 2606 C CA . VAL A 1 328 ? -12.421 -13.830 18.829 1.00 94.19 328 VAL A CA 1
ATOM 2607 C C . VAL A 1 328 ? -13.149 -12.656 18.175 1.00 94.19 328 VAL A C 1
ATOM 2609 O O . VAL A 1 328 ? -14.378 -12.663 18.119 1.00 94.19 328 VAL A O 1
ATOM 2612 N N . LEU A 1 329 ? -12.420 -11.691 17.612 1.00 94.56 329 LEU A N 1
ATOM 2613 C CA . LEU A 1 329 ? -13.010 -10.526 16.943 1.00 94.56 329 LEU A CA 1
ATOM 2614 C C . LEU A 1 329 ? -13.863 -10.931 15.731 1.00 94.56 329 LEU A C 1
ATOM 2616 O O . LEU A 1 329 ? -15.013 -10.507 15.601 1.00 94.56 329 LEU A O 1
ATOM 2620 N N . ALA A 1 330 ? -13.313 -11.782 14.864 1.00 91.94 330 ALA A N 1
ATOM 2621 C CA . ALA A 1 330 ? -13.897 -12.103 13.565 1.00 91.94 330 ALA A CA 1
ATOM 2622 C C . ALA A 1 330 ? -15.042 -13.125 13.612 1.00 91.94 330 ALA A C 1
ATOM 2624 O O . ALA A 1 330 ? -15.929 -13.089 12.758 1.00 91.94 330 ALA A O 1
ATOM 2625 N N . ASN A 1 331 ? -15.026 -14.034 14.593 1.00 92.75 331 ASN A N 1
ATOM 2626 C CA . ASN A 1 331 ? -16.004 -15.111 14.723 1.00 92.75 331 ASN A CA 1
ATOM 2627 C C . ASN A 1 331 ? -16.819 -15.002 16.014 1.00 92.75 331 ASN A C 1
ATOM 2629 O O . ASN A 1 331 ? -18.042 -14.885 15.956 1.00 92.75 331 ASN A O 1
ATOM 2633 N N . ARG A 1 332 ? -16.176 -15.004 17.186 1.00 94.25 332 ARG A N 1
ATOM 2634 C CA . ARG A 1 332 ? -16.900 -15.059 18.468 1.00 94.25 332 ARG A CA 1
ATOM 2635 C C . ARG A 1 332 ? -17.768 -13.818 18.662 1.00 94.25 332 ARG A C 1
ATOM 2637 O O . ARG A 1 332 ? -18.982 -13.933 18.808 1.00 94.25 332 ARG A O 1
ATOM 2644 N N . LEU A 1 333 ? -17.184 -12.627 18.576 1.00 95.25 333 LEU A N 1
ATOM 2645 C CA . LEU A 1 333 ? -17.930 -11.378 18.725 1.00 95.25 333 LEU A CA 1
ATOM 2646 C C . LEU A 1 333 ? -18.867 -11.143 17.539 1.00 95.25 333 LEU A C 1
ATOM 2648 O O . LEU A 1 333 ? -20.067 -10.948 17.728 1.00 95.25 333 LEU A O 1
ATOM 2652 N N . ALA A 1 334 ? -18.337 -11.208 16.318 1.00 93.62 334 ALA A N 1
ATOM 2653 C CA . ALA A 1 334 ? -19.080 -10.864 15.112 1.00 93.62 334 ALA A CA 1
ATOM 2654 C C . ALA A 1 334 ? -20.198 -11.858 14.748 1.00 93.62 334 ALA A C 1
ATOM 2656 O O . ALA A 1 334 ? -21.256 -11.428 14.294 1.00 93.62 334 ALA A O 1
ATOM 2657 N N . LYS A 1 335 ? -19.987 -13.173 14.916 1.00 91.00 335 LYS A N 1
ATOM 2658 C CA . LYS A 1 335 ? -20.921 -14.236 14.489 1.00 91.00 335 LYS A CA 1
ATOM 2659 C C . LYS A 1 335 ? -21.706 -14.836 15.647 1.00 91.00 335 LYS A C 1
ATOM 2661 O O . LYS A 1 335 ? -22.928 -14.897 15.573 1.00 91.00 335 LYS A O 1
ATOM 2666 N N . VAL A 1 336 ? -21.030 -15.253 16.720 1.00 91.88 336 VAL A N 1
ATOM 2667 C CA . VAL A 1 336 ? -21.669 -15.978 17.839 1.00 91.88 336 VAL A CA 1
ATOM 2668 C C . VAL A 1 336 ? -22.478 -15.034 18.736 1.00 91.88 336 VAL A C 1
ATOM 2670 O O . VAL A 1 336 ? -23.646 -15.302 19.048 1.00 91.88 336 VAL A O 1
ATOM 2673 N N . HIS A 1 337 ? -21.877 -13.909 19.134 1.00 92.81 337 HIS A N 1
ATOM 2674 C CA . HIS A 1 337 ? -22.553 -12.860 19.908 1.00 92.81 337 HIS A CA 1
ATOM 2675 C C . HIS A 1 337 ? -23.333 -11.878 19.023 1.00 92.81 337 HIS A C 1
ATOM 2677 O O . HIS A 1 337 ? -24.121 -11.101 19.553 1.00 92.81 337 HIS A O 1
ATOM 2683 N N . ASN A 1 338 ? -23.164 -11.946 17.694 1.00 94.31 338 ASN A N 1
ATOM 2684 C CA . ASN A 1 338 ? -23.788 -11.050 16.713 1.00 94.31 338 ASN A CA 1
ATOM 2685 C C . ASN A 1 338 ? -23.540 -9.563 17.028 1.00 94.31 338 ASN A C 1
ATOM 2687 O O . ASN A 1 338 ? -24.422 -8.727 16.873 1.00 94.31 338 ASN A O 1
ATOM 2691 N N . LEU A 1 339 ? -22.345 -9.214 17.500 1.00 96.38 339 LEU A N 1
ATOM 2692 C CA . LEU A 1 339 ? -22.003 -7.822 17.758 1.00 96.38 339 LEU A CA 1
ATOM 2693 C C . LEU A 1 339 ? -21.675 -7.097 16.439 1.00 96.38 339 LEU A C 1
ATOM 2695 O O . LEU A 1 339 ? -21.068 -7.692 15.542 1.00 96.38 339 LEU A O 1
ATOM 2699 N N . PRO A 1 340 ? -22.038 -5.808 16.301 1.00 96.31 340 PRO A N 1
ATOM 2700 C CA . PRO A 1 340 ? -21.776 -4.998 15.116 1.00 96.31 340 PRO A CA 1
ATOM 2701 C C . PRO A 1 340 ? -20.316 -4.529 15.089 1.00 96.31 340 PRO A C 1
ATOM 2703 O O . PRO A 1 340 ? -20.029 -3.337 15.186 1.00 96.31 340 PRO A O 1
ATOM 2706 N N . ILE A 1 341 ? -19.397 -5.489 14.993 1.00 97.00 341 ILE A N 1
ATOM 2707 C CA . ILE A 1 341 ? -17.962 -5.272 14.836 1.00 97.00 341 ILE A CA 1
ATOM 2708 C C . ILE A 1 341 ? -17.507 -5.776 13.465 1.00 97.00 341 ILE A C 1
ATOM 2710 O O . ILE A 1 341 ? -17.818 -6.899 13.054 1.00 97.00 341 ILE A O 1
ATOM 2714 N N . TRP A 1 342 ? -16.762 -4.933 12.756 1.00 97.75 342 TRP A N 1
ATOM 2715 C CA . TRP A 1 342 ? -16.103 -5.278 11.502 1.00 97.75 342 TRP A CA 1
ATOM 2716 C C . TRP A 1 342 ? -14.602 -5.115 11.673 1.00 97.75 342 TRP A C 1
ATOM 2718 O O . TRP A 1 342 ? -14.135 -4.036 12.032 1.00 97.75 342 TRP A O 1
ATOM 2728 N N . THR A 1 343 ? -13.850 -6.184 11.436 1.00 97.31 343 THR A N 1
ATOM 2729 C CA . THR A 1 343 ? -12.392 -6.193 11.601 1.00 97.31 343 THR A CA 1
ATOM 2730 C C . THR A 1 343 ? -11.735 -6.326 10.240 1.00 97.31 343 THR A C 1
ATOM 2732 O O . THR A 1 343 ? -12.045 -7.254 9.499 1.00 97.31 343 THR A O 1
ATOM 2735 N N . VAL A 1 344 ? -10.835 -5.411 9.897 1.00 96.88 344 VAL A N 1
ATOM 2736 C CA . VAL A 1 344 ? -10.104 -5.424 8.628 1.00 96.88 344 VAL A CA 1
ATOM 2737 C C . VAL A 1 344 ? -8.613 -5.443 8.924 1.00 96.88 344 VAL A C 1
ATOM 2739 O O . VAL A 1 344 ? -8.070 -4.492 9.482 1.00 96.88 344 VAL A O 1
ATOM 2742 N N . CYS A 1 345 ? -7.955 -6.532 8.550 1.00 93.75 345 CYS A N 1
ATOM 2743 C CA . CYS A 1 345 ? -6.522 -6.723 8.720 1.00 93.75 345 CYS A CA 1
ATOM 2744 C C . CYS A 1 345 ? -5.825 -6.621 7.363 1.00 93.75 345 CYS A C 1
ATOM 2746 O O . CYS A 1 345 ? -6.256 -7.285 6.424 1.00 93.75 345 CYS A O 1
ATOM 2748 N N . ALA A 1 346 ? -4.755 -5.836 7.249 1.00 90.69 346 ALA A N 1
ATOM 2749 C CA . ALA A 1 346 ? -3.951 -5.742 6.031 1.00 90.69 346 ALA A CA 1
ATOM 2750 C C . ALA A 1 346 ? -2.581 -6.410 6.196 1.00 90.69 346 ALA A C 1
ATOM 2752 O O . ALA A 1 346 ? -1.866 -6.173 7.169 1.00 90.69 346 ALA A O 1
ATOM 2753 N N . ALA A 1 347 ? -2.214 -7.237 5.217 1.00 84.88 347 ALA A N 1
ATOM 2754 C CA . ALA A 1 347 ? -0.993 -8.034 5.205 1.00 84.88 347 ALA A CA 1
ATOM 2755 C C . ALA A 1 347 ? -0.256 -7.937 3.859 1.00 84.88 347 ALA A C 1
ATOM 2757 O O . ALA A 1 347 ? -0.877 -7.844 2.796 1.00 84.88 347 ALA A O 1
ATOM 2758 N N . GLN A 1 348 ? 1.080 -7.960 3.913 1.00 71.00 348 GLN A N 1
ATOM 2759 C CA . GLN A 1 348 ? 1.953 -7.831 2.737 1.00 71.00 348 GLN A CA 1
ATOM 2760 C C . GLN A 1 348 ? 2.225 -9.157 2.017 1.00 71.00 348 GLN A C 1
ATOM 2762 O O . GLN A 1 348 ? 2.357 -9.179 0.798 1.00 71.00 348 GLN A O 1
ATOM 2767 N N . GLN A 1 349 ? 2.323 -10.260 2.759 1.00 63.28 349 GLN A N 1
ATOM 2768 C CA . GLN A 1 349 ? 2.649 -11.581 2.219 1.00 63.28 349 GLN A CA 1
ATOM 2769 C C . GLN A 1 349 ? 1.512 -12.566 2.484 1.00 63.28 349 GLN A C 1
ATOM 2771 O O . GLN A 1 349 ? 0.828 -12.481 3.508 1.00 63.28 349 GLN A O 1
ATOM 2776 N N . ALA A 1 350 ? 1.358 -13.546 1.589 1.00 55.97 350 ALA A N 1
ATOM 2777 C CA . ALA A 1 350 ? 0.707 -14.795 1.958 1.00 55.97 350 ALA A CA 1
ATOM 2778 C C . ALA A 1 350 ? 1.493 -15.370 3.142 1.00 55.97 350 ALA A C 1
ATOM 2780 O O . ALA A 1 350 ? 2.699 -15.585 3.031 1.00 55.97 350 ALA A O 1
ATOM 2781 N N . ILE A 1 351 ? 0.845 -15.659 4.269 1.00 52.25 351 ILE A N 1
ATOM 2782 C CA . ILE A 1 351 ? 1.527 -16.304 5.409 1.00 52.25 351 ILE A CA 1
ATOM 2783 C C . ILE A 1 351 ? 1.918 -17.773 5.057 1.00 52.25 351 ILE A C 1
ATOM 2785 O O . ILE A 1 351 ? 2.480 -18.508 5.862 1.00 52.25 351 ILE A O 1
ATOM 2789 N N . GLU A 1 352 ? 1.684 -18.219 3.819 1.00 47.66 352 GLU A N 1
ATOM 2790 C CA . GLU A 1 352 ? 1.829 -19.601 3.346 1.00 47.66 352 GLU A CA 1
ATOM 2791 C C . GLU A 1 352 ? 3.276 -20.105 3.163 1.00 47.66 352 GLU A C 1
ATOM 2793 O O . GLU A 1 352 ? 3.474 -21.255 2.782 1.00 47.66 352 GLU A O 1
ATOM 2798 N N . ALA A 1 353 ? 4.313 -19.324 3.475 1.00 42.06 353 ALA A N 1
ATOM 2799 C CA . ALA A 1 353 ? 5.687 -19.707 3.128 1.00 42.06 353 ALA A CA 1
ATOM 2800 C C . ALA A 1 353 ? 6.339 -20.802 4.010 1.00 42.06 353 ALA A C 1
ATOM 2802 O O . ALA A 1 353 ? 7.451 -21.224 3.692 1.00 42.06 353 ALA A O 1
ATOM 2803 N N . LYS A 1 354 ? 5.706 -21.305 5.088 1.00 40.69 354 LYS A N 1
ATOM 2804 C CA . LYS A 1 354 ? 6.200 -22.513 5.795 1.00 40.69 354 LYS A CA 1
ATOM 2805 C C . LYS A 1 354 ? 5.073 -23.435 6.294 1.00 40.69 354 LYS A C 1
ATOM 2807 O O . LYS A 1 354 ? 4.157 -22.964 6.973 1.00 40.69 354 LYS A O 1
ATOM 2812 N N . PRO A 1 355 ? 5.164 -24.758 6.049 1.00 35.66 355 PRO A N 1
ATOM 2813 C CA . PRO A 1 355 ? 4.284 -25.745 6.672 1.00 35.66 355 PRO A CA 1
ATOM 2814 C C . PRO A 1 355 ? 4.400 -25.671 8.203 1.00 35.66 355 PRO A C 1
ATOM 2816 O O . PRO A 1 355 ? 5.507 -25.692 8.732 1.00 35.66 355 PRO A O 1
ATOM 2819 N N . GLY A 1 356 ? 3.268 -25.577 8.908 1.00 44.28 356 GLY A N 1
ATOM 2820 C CA . GLY A 1 356 ? 3.209 -25.468 10.376 1.00 44.28 356 GLY A CA 1
ATOM 2821 C C . GLY A 1 356 ? 2.860 -24.073 10.914 1.00 44.28 356 GLY A C 1
ATOM 2822 O O . GLY A 1 356 ? 2.545 -23.946 12.091 1.00 44.28 356 GLY A O 1
ATOM 2823 N N . LEU A 1 357 ? 2.837 -23.040 10.065 1.00 47.84 357 LEU A N 1
ATOM 2824 C CA . LEU A 1 357 ? 2.363 -21.696 10.417 1.00 47.84 357 LEU A CA 1
ATOM 2825 C C . LEU A 1 357 ? 0.817 -21.661 10.385 1.00 47.84 357 LEU A C 1
ATOM 2827 O O . LEU A 1 357 ? 0.225 -21.966 9.352 1.00 47.84 357 LEU A O 1
ATOM 2831 N N . GLY A 1 358 ? 0.163 -21.290 11.494 1.00 47.66 358 GLY A N 1
ATOM 2832 C CA . GLY A 1 358 ? -1.286 -21.362 11.797 1.00 47.66 358 GLY A CA 1
ATOM 2833 C C . GLY A 1 358 ? -2.307 -20.646 10.885 1.00 47.66 358 GLY A C 1
ATOM 2834 O O . GLY A 1 358 ? -3.425 -20.372 11.311 1.00 47.66 358 GLY A O 1
ATOM 2835 N N . VAL A 1 359 ? -2.000 -20.385 9.612 1.00 52.75 359 VAL A N 1
ATOM 2836 C CA . VAL A 1 359 ? -2.846 -19.644 8.647 1.00 52.75 359 VAL A CA 1
ATOM 2837 C C . VAL A 1 359 ? -4.237 -20.257 8.466 1.00 52.75 359 VAL A C 1
ATOM 2839 O O . VAL A 1 359 ? -5.233 -19.535 8.403 1.00 52.75 359 VAL A O 1
ATOM 2842 N N . LYS A 1 360 ? -4.328 -21.596 8.467 1.00 54.47 360 LYS A N 1
ATOM 2843 C CA . LYS A 1 360 ? -5.608 -22.322 8.352 1.00 54.47 360 LYS A CA 1
ATOM 2844 C C . LYS A 1 360 ? -6.570 -22.039 9.517 1.00 54.47 360 LYS A C 1
ATOM 2846 O O . LYS A 1 360 ? -7.769 -22.297 9.394 1.00 54.47 360 LYS A O 1
ATOM 2851 N N . ASN A 1 361 ? -6.071 -21.504 10.636 1.00 66.00 361 ASN A N 1
ATOM 2852 C CA . ASN A 1 361 ? -6.879 -21.193 11.813 1.00 66.00 361 ASN A CA 1
ATOM 2853 C C . ASN A 1 361 ? -7.418 -19.753 11.846 1.00 66.00 361 ASN A C 1
ATOM 2855 O O . ASN A 1 361 ? -8.293 -19.460 12.660 1.00 66.00 361 ASN A O 1
ATOM 2859 N N . ILE A 1 362 ? -6.950 -18.867 10.967 1.00 75.81 362 ILE A N 1
ATOM 2860 C CA . ILE A 1 362 ? -7.334 -17.447 10.975 1.00 75.81 362 ILE A CA 1
ATOM 2861 C C . ILE A 1 362 ? -8.209 -17.113 9.762 1.00 75.81 362 ILE A C 1
ATOM 2863 O O . ILE A 1 362 ? -9.230 -16.435 9.894 1.00 75.81 362 ILE A O 1
ATOM 2867 N N . ILE A 1 363 ? -7.821 -17.606 8.582 1.00 82.19 363 ILE A N 1
ATOM 2868 C CA . ILE A 1 363 ? -8.477 -17.279 7.316 1.00 82.19 363 ILE A CA 1
ATOM 2869 C C . ILE A 1 363 ? -9.567 -18.312 7.021 1.00 82.19 363 ILE A C 1
ATOM 2871 O O . ILE A 1 363 ? -9.285 -19.493 6.821 1.00 82.19 363 ILE A O 1
ATOM 2875 N N . ALA A 1 364 ? -10.817 -17.856 7.018 1.00 80.56 364 ALA A N 1
ATOM 2876 C CA . ALA A 1 364 ? -12.005 -18.600 6.601 1.00 80.56 364 ALA A CA 1
ATOM 2877 C C . ALA A 1 364 ? -13.190 -17.633 6.457 1.00 80.56 364 ALA A C 1
ATOM 2879 O O . ALA A 1 364 ? -13.187 -16.558 7.060 1.00 80.56 364 ALA A O 1
ATOM 2880 N N . ASP A 1 365 ? -14.227 -18.023 5.713 1.00 79.50 365 ASP A N 1
ATOM 2881 C CA . ASP A 1 365 ? -15.413 -17.179 5.488 1.00 79.50 365 ASP A CA 1
ATOM 2882 C C . ASP A 1 365 ? -16.152 -16.807 6.787 1.00 79.50 365 ASP A C 1
ATOM 28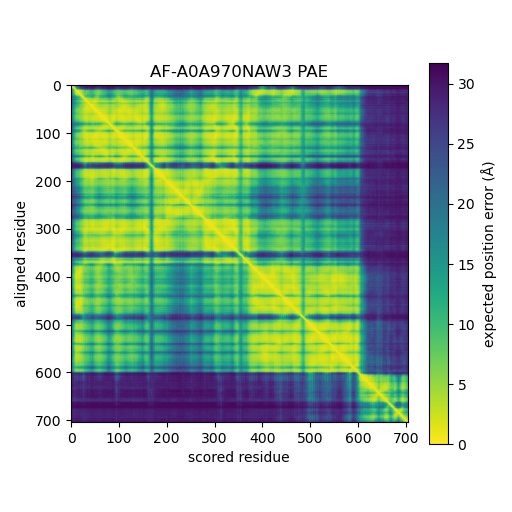84 O O . ASP A 1 365 ? -16.696 -15.704 6.917 1.00 79.50 365 ASP A O 1
ATOM 2888 N N . ASP A 1 366 ? -16.137 -17.706 7.773 1.00 80.56 366 ASP A N 1
ATOM 2889 C CA . ASP A 1 366 ? -16.708 -17.516 9.107 1.00 80.56 366 ASP A CA 1
ATOM 2890 C C . ASP A 1 366 ? -15.753 -16.820 10.099 1.00 80.56 366 ASP A C 1
ATOM 2892 O O . ASP A 1 366 ? -16.149 -16.544 11.234 1.00 80.56 366 ASP A O 1
ATOM 2896 N N . ARG A 1 367 ? -14.515 -16.520 9.679 1.00 86.75 367 ARG A N 1
ATOM 2897 C CA . ARG A 1 367 ? -13.466 -15.816 10.436 1.00 86.75 367 ARG A CA 1
ATOM 2898 C C . ARG A 1 367 ? -13.006 -14.579 9.649 1.00 86.75 367 ARG A C 1
ATOM 2900 O O . ARG A 1 367 ? -13.817 -13.686 9.394 1.00 86.75 367 ARG A O 1
ATOM 2907 N N . LEU A 1 368 ? -11.719 -14.486 9.291 1.00 90.81 368 LEU A N 1
ATOM 2908 C CA . LEU A 1 368 ? -11.210 -13.439 8.405 1.00 90.81 368 LEU A CA 1
ATOM 2909 C C . LEU A 1 368 ? -11.344 -13.889 6.945 1.00 90.81 368 LEU A C 1
ATOM 2911 O O . LEU A 1 368 ? -10.614 -14.769 6.487 1.00 90.81 368 LEU A O 1
ATOM 2915 N N . LYS A 1 369 ? -12.263 -13.265 6.206 1.00 92.38 369 LYS A N 1
ATOM 2916 C CA . LYS A 1 369 ? -12.472 -13.526 4.778 1.00 92.38 369 LYS A CA 1
ATOM 2917 C C . LYS A 1 369 ? -11.300 -12.977 3.965 1.00 92.38 369 LYS A C 1
ATOM 2919 O O . LYS A 1 369 ? -10.994 -11.790 4.071 1.00 92.38 369 LYS A O 1
ATOM 2924 N N . LEU A 1 370 ? -10.663 -13.818 3.150 1.00 90.06 370 LEU A N 1
ATOM 2925 C CA . LEU A 1 370 ? -9.532 -13.414 2.312 1.00 90.06 370 LEU A CA 1
ATOM 2926 C C . LEU A 1 370 ? -9.984 -12.469 1.190 1.00 90.06 370 LEU A C 1
ATOM 2928 O O . LEU A 1 370 ? -10.914 -12.774 0.446 1.00 90.06 370 LEU A O 1
ATOM 2932 N N . VAL A 1 371 ? -9.295 -11.338 1.058 1.00 89.25 371 VAL A N 1
ATOM 2933 C CA . VAL A 1 371 ? -9.502 -10.326 0.019 1.00 89.25 371 VAL A CA 1
ATOM 2934 C C . VAL A 1 371 ? -8.150 -10.023 -0.630 1.00 89.25 371 VAL A C 1
ATOM 2936 O O . VAL A 1 371 ? -7.389 -9.195 -0.123 1.00 89.25 371 VAL A O 1
ATOM 2939 N N . PRO A 1 372 ? -7.808 -10.706 -1.728 1.00 84.31 372 PRO A N 1
ATOM 2940 C CA . PRO A 1 372 ? -6.582 -10.424 -2.456 1.00 84.31 372 PRO A CA 1
ATOM 2941 C C . PRO A 1 372 ? -6.765 -9.157 -3.310 1.00 84.31 372 PRO A C 1
ATOM 2943 O O . PRO A 1 372 ? -7.719 -9.073 -4.083 1.00 84.31 372 PRO A O 1
ATOM 2946 N N . LEU A 1 373 ? -5.878 -8.164 -3.181 1.00 78.75 373 LEU A N 1
ATOM 2947 C CA . LEU A 1 373 ? -5.884 -6.983 -4.062 1.00 78.75 373 LEU A CA 1
ATOM 2948 C C . LEU A 1 373 ? -4.933 -7.179 -5.244 1.00 78.75 373 LEU A C 1
ATOM 2950 O O . LEU A 1 373 ? -3.923 -7.868 -5.118 1.00 78.75 373 LEU A O 1
ATOM 2954 N N . LEU A 1 374 ? -5.234 -6.510 -6.361 1.00 68.56 374 LEU A N 1
ATOM 2955 C CA . LEU A 1 374 ? -4.416 -6.486 -7.582 1.00 68.56 374 LEU A CA 1
ATOM 2956 C C . LEU A 1 374 ? -4.112 -7.874 -8.170 1.00 68.56 374 LEU A C 1
ATOM 2958 O O . LEU A 1 374 ? -3.051 -8.081 -8.751 1.00 68.56 374 LEU A O 1
ATOM 2962 N N . GLN A 1 375 ? -5.036 -8.836 -8.051 1.00 64.06 375 GLN A N 1
ATOM 2963 C CA . GLN A 1 375 ? -4.878 -10.128 -8.736 1.00 64.06 375 GLN A CA 1
ATOM 2964 C C . GLN A 1 375 ? -4.844 -9.969 -10.261 1.00 64.06 375 GLN A C 1
ATOM 2966 O O . GLN A 1 375 ? -4.206 -10.762 -10.951 1.00 64.06 375 GLN A O 1
ATOM 2971 N N . ASN A 1 376 ? -5.535 -8.955 -10.786 1.00 69.56 376 ASN A N 1
ATOM 2972 C CA . ASN A 1 376 ? -5.516 -8.623 -12.198 1.00 69.56 376 ASN A CA 1
ATOM 2973 C C . ASN A 1 376 ? -4.415 -7.594 -12.475 1.00 69.56 376 ASN A C 1
ATOM 2975 O O . ASN A 1 376 ? -4.402 -6.508 -11.896 1.00 69.56 376 ASN A O 1
ATOM 2979 N N . SER A 1 377 ? -3.521 -7.907 -13.413 1.00 65.94 377 SER A N 1
ATOM 2980 C CA . SER A 1 377 ? -2.449 -6.999 -13.828 1.00 65.94 377 SER A CA 1
ATOM 2981 C C . SER A 1 377 ? -2.972 -5.675 -14.396 1.00 65.94 377 SER A C 1
ATOM 2983 O O . SER A 1 377 ? -2.269 -4.671 -14.314 1.00 65.94 377 SER A O 1
ATOM 2985 N N . LYS A 1 378 ? -4.205 -5.643 -14.927 1.00 76.38 378 LYS A N 1
ATOM 2986 C CA . LYS A 1 378 ? -4.847 -4.412 -15.420 1.00 76.38 378 LYS A CA 1
ATOM 2987 C C . LYS A 1 378 ? -5.134 -3.400 -14.312 1.00 76.38 378 LYS A C 1
ATOM 2989 O O . LYS A 1 378 ? -4.883 -2.215 -14.509 1.00 76.38 378 LYS A O 1
ATOM 2994 N N . ASP A 1 379 ? -5.540 -3.871 -13.133 1.00 75.38 379 ASP A N 1
ATOM 2995 C CA . ASP A 1 379 ? -5.893 -3.006 -12.002 1.00 75.38 379 ASP A CA 1
ATOM 2996 C C . ASP A 1 379 ? -4.704 -2.141 -11.560 1.00 75.38 379 ASP A C 1
ATOM 2998 O O . ASP A 1 379 ? -4.869 -0.987 -11.164 1.00 75.38 379 ASP A O 1
ATOM 3002 N N . TYR A 1 380 ? -3.487 -2.688 -11.655 1.00 78.62 380 TYR A N 1
ATOM 3003 C CA . TYR A 1 380 ? -2.258 -1.947 -11.383 1.00 78.62 380 TYR A CA 1
ATOM 3004 C C . TYR A 1 380 ? -2.117 -0.735 -12.313 1.00 78.62 380 TYR A C 1
ATOM 3006 O O . TYR A 1 380 ? -1.893 0.381 -11.839 1.00 78.62 380 TYR A O 1
ATOM 3014 N N . TYR A 1 381 ? -2.275 -0.938 -13.625 1.00 83.19 381 TYR A N 1
ATOM 3015 C CA . TYR A 1 381 ? -2.132 0.138 -14.606 1.00 83.19 381 TYR A CA 1
ATOM 3016 C C . TYR A 1 381 ? -3.218 1.195 -14.432 1.00 83.19 381 TYR A C 1
ATOM 3018 O O . TYR A 1 381 ? -2.896 2.381 -14.400 1.00 83.19 381 TYR A O 1
ATOM 3026 N N . ASP A 1 382 ? -4.467 0.783 -14.214 1.00 82.62 382 ASP A N 1
ATOM 3027 C CA . ASP A 1 382 ? -5.581 1.700 -13.959 1.00 82.62 382 ASP A CA 1
ATOM 3028 C C . ASP A 1 382 ? -5.293 2.625 -12.768 1.00 82.62 382 ASP A C 1
ATOM 3030 O O . ASP A 1 382 ? -5.501 3.842 -12.834 1.00 82.62 382 ASP A O 1
ATOM 3034 N N . ILE A 1 383 ? -4.762 2.069 -11.675 1.00 79.19 383 ILE A N 1
ATOM 3035 C CA . ILE A 1 383 ? -4.410 2.835 -10.475 1.00 79.19 383 ILE A CA 1
ATOM 3036 C C . ILE A 1 383 ? -3.273 3.809 -10.763 1.00 79.19 383 ILE A C 1
ATOM 3038 O O . ILE A 1 383 ? -3.385 4.988 -10.434 1.00 79.19 383 ILE A O 1
ATOM 3042 N N . VAL A 1 384 ? -2.179 3.344 -11.363 1.00 83.19 384 VAL A N 1
ATOM 3043 C CA . VAL A 1 384 ? -1.002 4.192 -11.579 1.00 83.19 384 VAL A CA 1
ATOM 3044 C C . VAL A 1 384 ? -1.320 5.320 -12.566 1.00 83.19 384 VAL A C 1
ATOM 3046 O O . VAL A 1 384 ? -1.039 6.485 -12.286 1.00 83.19 384 VAL A O 1
ATOM 3049 N N . LEU A 1 385 ? -1.976 5.005 -13.684 1.00 88.81 385 LEU A N 1
ATOM 3050 C CA . LEU A 1 385 ? -2.325 5.973 -14.722 1.00 88.81 385 LEU A CA 1
ATOM 3051 C C . LEU A 1 385 ? -3.281 7.047 -14.204 1.00 88.81 385 LEU A C 1
ATOM 3053 O O . LEU A 1 385 ? -3.014 8.238 -14.357 1.00 88.81 385 LEU A O 1
ATOM 3057 N N . SER A 1 386 ? -4.366 6.639 -13.545 1.00 83.31 386 SER A N 1
ATOM 3058 C CA . SER A 1 386 ? -5.390 7.571 -13.062 1.00 83.31 386 SER A CA 1
ATOM 3059 C C . SER A 1 386 ? -4.906 8.516 -11.961 1.00 83.31 386 SER A C 1
ATOM 3061 O O . SER A 1 386 ? -5.493 9.580 -11.769 1.00 83.31 386 SER A O 1
ATOM 3063 N N . ARG A 1 387 ? -3.843 8.154 -11.231 1.00 83.00 387 ARG A N 1
ATOM 3064 C CA . ARG A 1 387 ? -3.231 9.032 -10.223 1.00 83.00 387 ARG A CA 1
ATOM 3065 C C . ARG A 1 387 ? -2.258 10.029 -10.824 1.00 83.00 387 ARG A C 1
ATOM 3067 O O . ARG A 1 387 ? -2.105 11.118 -10.285 1.00 83.00 387 ARG A O 1
ATOM 3074 N N . VAL A 1 388 ? -1.604 9.666 -11.921 1.00 88.31 388 VAL A N 1
ATOM 3075 C CA . VAL A 1 388 ? -0.554 10.486 -12.531 1.00 88.31 388 VAL A CA 1
ATOM 3076 C C . VAL A 1 388 ? -1.123 11.528 -13.493 1.00 88.31 388 VAL A C 1
ATOM 3078 O O . VAL A 1 388 ? -0.541 12.606 -13.627 1.00 88.31 388 VAL A O 1
ATOM 3081 N N . ARG A 1 389 ? -2.254 11.244 -14.153 1.00 90.56 389 ARG A N 1
ATOM 3082 C CA . ARG A 1 389 ? -2.807 12.127 -15.189 1.00 90.56 389 ARG A CA 1
ATOM 3083 C C . ARG A 1 389 ? -4.331 12.154 -15.235 1.00 90.56 389 ARG A C 1
ATOM 3085 O O . ARG A 1 389 ? -5.004 11.182 -14.900 1.00 90.56 389 ARG A O 1
ATOM 3092 N N . LYS A 1 390 ? -4.848 13.233 -15.815 1.00 89.75 390 LYS A N 1
ATOM 3093 C CA . LYS A 1 390 ? -6.208 13.359 -16.342 1.00 89.75 390 LYS A CA 1
ATOM 3094 C C . LYS A 1 390 ? -6.133 13.772 -17.814 1.00 89.75 390 LYS A C 1
ATOM 3096 O O . LYS A 1 390 ? -5.375 14.678 -18.143 1.00 89.75 390 LYS A O 1
ATOM 3101 N N . ILE A 1 391 ? -6.900 13.118 -18.683 1.00 91.06 391 ILE A N 1
ATOM 3102 C CA . ILE A 1 391 ? -7.005 13.477 -20.106 1.00 91.06 391 ILE A CA 1
ATOM 3103 C C . ILE A 1 391 ? -8.190 14.434 -20.275 1.00 91.06 391 ILE A C 1
ATOM 3105 O O . ILE A 1 391 ? -9.309 14.067 -19.925 1.00 91.06 391 ILE A O 1
ATOM 3109 N N . GLU A 1 392 ? -7.951 15.643 -20.785 1.00 90.00 392 GLU A N 1
ATOM 3110 C CA . GLU A 1 392 ? -9.010 16.631 -21.071 1.00 90.00 392 GLU A CA 1
ATOM 3111 C C . GLU A 1 392 ? -9.489 16.544 -22.523 1.00 90.00 392 GLU A C 1
ATOM 3113 O O . GLU A 1 392 ? -10.685 16.642 -22.785 1.00 90.00 392 GLU A O 1
ATOM 3118 N N . HIS A 1 393 ? -8.556 16.309 -23.451 1.00 89.38 393 HIS A N 1
ATOM 3119 C CA . HIS A 1 393 ? -8.809 16.337 -24.892 1.00 89.38 393 HIS A CA 1
ATOM 3120 C C . HIS A 1 393 ? -8.444 15.004 -25.567 1.00 89.38 393 HIS A C 1
ATOM 3122 O O . HIS A 1 393 ? -7.429 14.916 -26.271 1.00 89.38 393 HIS A O 1
ATOM 3128 N N . PRO A 1 394 ? -9.226 13.930 -25.337 1.00 90.00 394 PRO A N 1
ATOM 3129 C CA . PRO A 1 394 ? -8.940 12.604 -25.885 1.00 90.00 394 PRO A CA 1
ATOM 3130 C C . PRO A 1 394 ? -8.923 12.569 -27.422 1.00 90.00 394 PRO A C 1
ATOM 3132 O O . PRO A 1 394 ? -8.240 11.732 -28.006 1.00 90.00 394 PRO A O 1
ATOM 3135 N N . GLU A 1 395 ? -9.605 13.501 -28.092 1.00 88.00 395 GLU A N 1
ATOM 3136 C CA . GLU A 1 395 ? -9.656 13.619 -29.551 1.00 88.00 395 GLU A CA 1
ATOM 3137 C C . GLU A 1 395 ? -8.277 13.797 -30.209 1.00 88.00 395 GLU A C 1
ATOM 3139 O O . GLU A 1 395 ? -8.090 13.406 -31.360 1.00 88.00 395 GLU A O 1
ATOM 3144 N N . TYR A 1 396 ? -7.289 14.341 -29.490 1.00 90.56 396 TYR A N 1
ATOM 3145 C CA . TYR A 1 396 ? -5.941 14.543 -30.029 1.00 90.56 396 TYR A CA 1
ATOM 3146 C C . TYR A 1 396 ? -5.045 13.304 -29.931 1.00 90.56 396 TYR A C 1
ATOM 3148 O O . TYR A 1 396 ? -3.989 13.271 -30.567 1.00 90.56 396 TYR A O 1
ATOM 3156 N N . ILE A 1 397 ? -5.453 12.274 -29.181 1.00 93.06 397 ILE A N 1
ATOM 3157 C CA . ILE A 1 397 ? -4.671 11.042 -29.000 1.00 93.06 397 ILE A CA 1
ATOM 3158 C C . ILE A 1 397 ? -4.575 10.257 -30.314 1.00 93.06 397 ILE A C 1
ATOM 3160 O O . ILE A 1 397 ? -3.531 9.677 -30.612 1.00 93.06 397 ILE A O 1
ATOM 3164 N N . HIS A 1 398 ? -5.611 10.316 -31.154 1.00 92.38 398 HIS A N 1
ATOM 3165 C CA . HIS A 1 398 ? -5.626 9.647 -32.456 1.00 92.38 398 HIS A CA 1
ATOM 3166 C C . HIS A 1 398 ? -4.436 10.057 -33.347 1.00 92.38 398 HIS A C 1
ATOM 3168 O O . HIS A 1 398 ? -3.812 9.218 -33.993 1.00 92.38 398 HIS A O 1
ATOM 3174 N N . ASN A 1 399 ? -4.035 11.334 -33.314 1.00 91.56 399 ASN A N 1
ATOM 3175 C CA . ASN A 1 399 ? -2.891 11.823 -34.095 1.00 91.56 399 ASN A CA 1
ATOM 3176 C C . ASN A 1 399 ? -1.558 11.216 -33.628 1.00 91.56 399 ASN A C 1
ATOM 3178 O O . ASN A 1 399 ? -0.647 11.018 -34.432 1.00 91.56 399 ASN A O 1
ATOM 3182 N N . TYR A 1 400 ? -1.436 10.901 -32.335 1.00 94.00 400 TYR A N 1
ATOM 3183 C CA . TYR A 1 400 ? -0.289 10.162 -31.813 1.00 94.00 400 TYR A CA 1
ATOM 3184 C C . TYR A 1 400 ? -0.312 8.714 -32.295 1.00 94.00 400 TYR A C 1
ATOM 3186 O O . TYR A 1 400 ? 0.711 8.221 -32.767 1.00 94.00 400 TYR A O 1
ATOM 3194 N N . TYR A 1 401 ? -1.471 8.057 -32.224 1.00 94.19 401 TYR A N 1
ATOM 3195 C CA . TYR A 1 401 ? -1.625 6.684 -32.698 1.00 94.19 401 TYR A CA 1
ATOM 3196 C C . TYR A 1 401 ? -1.235 6.555 -34.174 1.00 94.19 401 TYR A C 1
ATOM 3198 O O . TYR A 1 401 ? -0.416 5.699 -34.509 1.00 94.19 401 TYR A O 1
ATOM 3206 N N . LEU A 1 402 ? -1.733 7.442 -35.044 1.00 91.94 402 LEU A N 1
ATOM 3207 C CA . LEU A 1 402 ? -1.381 7.455 -36.467 1.00 91.94 402 LEU A CA 1
ATOM 3208 C C . LEU A 1 402 ? 0.117 7.689 -36.700 1.00 91.94 402 LEU A C 1
ATOM 3210 O O . LEU A 1 402 ? 0.720 6.974 -37.500 1.00 91.94 402 LEU A O 1
ATOM 3214 N N . HIS A 1 403 ? 0.723 8.653 -35.995 1.00 91.12 403 HIS A N 1
ATOM 3215 C CA . HIS A 1 403 ? 2.155 8.951 -36.124 1.00 91.12 403 HIS A CA 1
ATOM 3216 C C . HIS A 1 403 ? 3.015 7.721 -35.837 1.00 91.12 403 HIS A C 1
ATOM 3218 O O . HIS A 1 403 ? 3.769 7.278 -36.702 1.00 91.12 403 HIS A O 1
ATOM 3224 N N . TYR A 1 404 ? 2.857 7.120 -34.654 1.00 92.38 404 TYR A N 1
ATOM 3225 C CA . TYR A 1 404 ? 3.676 5.970 -34.278 1.00 92.38 404 TYR A CA 1
ATOM 3226 C C . TYR A 1 404 ? 3.325 4.720 -35.094 1.00 92.38 404 TYR A C 1
ATOM 3228 O O . TYR A 1 404 ? 4.222 3.946 -35.410 1.00 92.38 404 TYR A O 1
ATOM 3236 N N . SER A 1 405 ? 2.063 4.528 -35.497 1.00 92.38 405 SER A N 1
ATOM 3237 C CA . SER A 1 405 ? 1.636 3.380 -36.321 1.00 92.38 405 SER A CA 1
ATOM 3238 C C . SER A 1 405 ? 2.260 3.354 -37.719 1.00 92.38 405 SER A C 1
ATOM 3240 O O . SER A 1 405 ? 2.293 2.299 -38.364 1.00 92.38 405 SER A O 1
ATOM 3242 N N . ASN A 1 406 ? 2.703 4.513 -38.210 1.00 90.88 406 ASN A N 1
ATOM 3243 C CA . ASN A 1 406 ? 3.360 4.648 -39.507 1.00 90.88 406 ASN A CA 1
ATOM 3244 C C . ASN A 1 406 ? 4.869 4.390 -39.442 1.00 90.88 406 ASN A C 1
ATOM 3246 O O . ASN A 1 406 ? 5.464 4.121 -40.477 1.00 90.88 406 ASN A O 1
ATOM 3250 N N . GLN A 1 407 ? 5.475 4.460 -38.257 1.00 90.75 407 GLN A N 1
ATOM 3251 C CA . GLN A 1 407 ? 6.931 4.419 -38.081 1.00 90.75 407 GLN A CA 1
ATOM 3252 C C . GLN A 1 407 ? 7.413 3.241 -37.226 1.00 90.75 407 GLN A C 1
ATOM 3254 O O . GLN A 1 407 ? 8.594 2.904 -37.261 1.00 90.75 407 GLN A O 1
ATOM 3259 N N . PHE A 1 408 ? 6.522 2.620 -36.453 1.00 94.38 408 PHE A N 1
ATOM 3260 C CA . PHE A 1 408 ? 6.823 1.540 -35.517 1.00 94.38 408 PHE A CA 1
ATOM 3261 C C . PHE A 1 408 ? 5.730 0.468 -35.571 1.00 94.38 408 PHE A C 1
ATOM 3263 O O . PHE A 1 408 ? 4.584 0.740 -35.939 1.00 94.38 408 PHE A O 1
ATOM 3270 N N . THR A 1 409 ? 6.069 -0.764 -35.195 1.00 93.12 409 THR A N 1
ATOM 3271 C CA . THR A 1 409 ? 5.160 -1.915 -35.322 1.00 93.12 409 THR A CA 1
ATOM 3272 C C . THR A 1 409 ? 4.245 -2.090 -34.105 1.00 93.12 409 THR A C 1
ATOM 3274 O O . THR A 1 409 ? 3.116 -2.566 -34.245 1.00 93.12 409 THR A O 1
ATOM 3277 N N . TRP A 1 410 ? 4.677 -1.641 -32.921 1.00 92.00 410 TRP A N 1
ATOM 3278 C CA . TRP A 1 410 ? 3.966 -1.858 -31.653 1.00 92.00 410 TRP A CA 1
ATOM 3279 C C . TRP A 1 410 ? 2.564 -1.223 -31.530 1.00 92.00 410 TRP A C 1
ATOM 3281 O O . TRP A 1 410 ? 1.712 -1.839 -30.890 1.00 92.00 410 TRP A O 1
ATOM 3291 N N . PRO A 1 411 ? 2.234 -0.045 -32.106 1.00 92.50 411 PRO A N 1
ATOM 3292 C CA . PRO A 1 411 ? 0.903 0.534 -31.896 1.00 92.50 411 PRO A CA 1
ATOM 3293 C C . PRO A 1 411 ? -0.194 -0.333 -32.518 1.00 92.50 411 PRO A C 1
ATOM 3295 O O . PRO A 1 411 ? -1.247 -0.545 -31.921 1.00 92.50 411 PRO A O 1
ATOM 3298 N N . LYS A 1 412 ? 0.086 -0.902 -33.698 1.00 90.75 412 LYS A N 1
ATOM 3299 C CA . LYS A 1 412 ? -0.829 -1.808 -34.402 1.00 90.75 412 LYS A CA 1
ATOM 3300 C C . LYS A 1 412 ? -0.987 -3.147 -33.684 1.00 90.75 412 LYS A C 1
ATOM 3302 O O . LYS A 1 412 ? -2.035 -3.768 -33.825 1.00 90.75 412 LYS A O 1
ATOM 3307 N N . SER A 1 413 ? 0.022 -3.595 -32.932 1.00 90.62 413 SER A N 1
ATOM 3308 C CA . SER A 1 413 ? -0.051 -4.866 -32.204 1.00 90.62 413 SER A CA 1
ATOM 3309 C C . SER A 1 413 ? -0.938 -4.785 -30.959 1.00 90.62 413 SER A C 1
ATOM 3311 O O . SER A 1 413 ? -1.596 -5.770 -30.632 1.00 90.62 413 SER A O 1
ATOM 3313 N N . ILE A 1 414 ? -1.000 -3.623 -30.297 1.00 90.62 414 ILE A N 1
ATOM 3314 C CA . ILE A 1 414 ? -1.858 -3.403 -29.118 1.00 90.62 414 ILE A CA 1
ATOM 3315 C C . ILE A 1 414 ? -3.255 -2.865 -29.471 1.00 90.62 414 ILE A C 1
ATOM 3317 O O . ILE A 1 414 ? -4.214 -3.081 -28.733 1.00 90.62 414 ILE A O 1
ATOM 3321 N N . GLY A 1 415 ? -3.381 -2.186 -30.614 1.00 92.81 415 GLY A N 1
ATOM 3322 C CA . GLY A 1 415 ? -4.616 -1.541 -31.053 1.00 92.81 415 GLY A CA 1
ATOM 3323 C C . GLY A 1 415 ? -4.851 -0.157 -30.436 1.00 92.81 415 GLY A C 1
ATOM 3324 O O . GLY A 1 415 ? -4.257 0.230 -29.428 1.00 92.81 415 GLY A O 1
ATOM 3325 N N . GLU A 1 416 ? -5.741 0.609 -31.067 1.00 92.62 416 GLU A N 1
ATOM 3326 C CA . GLU A 1 416 ? -6.002 2.015 -30.728 1.00 92.62 416 GLU A CA 1
ATOM 3327 C C . GLU A 1 416 ? -6.627 2.203 -29.336 1.00 92.62 416 GLU A C 1
ATOM 3329 O O . GLU A 1 416 ? -6.284 3.154 -28.629 1.00 92.62 416 GLU A O 1
ATOM 3334 N N . ASP A 1 417 ? -7.491 1.279 -28.909 1.00 91.81 417 ASP A N 1
ATOM 3335 C CA . ASP A 1 417 ? -8.132 1.337 -27.591 1.00 91.81 417 ASP A CA 1
ATOM 3336 C C . ASP A 1 417 ? -7.103 1.197 -26.460 1.00 91.81 417 ASP A C 1
ATOM 3338 O O . ASP A 1 417 ? -7.088 2.000 -25.523 1.00 91.81 417 ASP A O 1
ATOM 3342 N N . GLU A 1 418 ? -6.192 0.216 -26.555 1.00 91.12 418 GLU A N 1
ATOM 3343 C CA . GLU A 1 418 ? -5.103 0.083 -25.582 1.00 91.12 418 GLU A CA 1
ATOM 3344 C C . GLU A 1 418 ? -4.136 1.266 -25.677 1.00 91.12 418 GLU A C 1
ATOM 3346 O O . GLU A 1 418 ? -3.733 1.806 -24.647 1.00 91.12 418 GLU A O 1
ATOM 3351 N N . PHE A 1 419 ? -3.791 1.723 -26.883 1.00 94.06 419 PHE A N 1
ATOM 3352 C CA . PHE A 1 419 ? -2.935 2.898 -27.055 1.00 94.06 419 PHE A CA 1
ATOM 3353 C C . PHE A 1 419 ? -3.511 4.121 -26.329 1.00 94.06 419 PHE A C 1
ATOM 3355 O O . PHE A 1 419 ? -2.810 4.790 -25.566 1.00 94.06 419 PHE A O 1
ATOM 3362 N N . THR A 1 420 ? -4.808 4.373 -26.510 1.00 93.50 420 THR A N 1
ATOM 3363 C CA . THR A 1 420 ? -5.526 5.478 -25.869 1.00 93.50 420 THR A CA 1
ATOM 3364 C C . THR A 1 420 ? -5.570 5.311 -24.358 1.00 93.50 420 THR A C 1
ATOM 3366 O O . THR A 1 420 ? -5.345 6.271 -23.621 1.00 93.50 420 THR A O 1
ATOM 3369 N N . HIS A 1 421 ? -5.786 4.084 -23.881 1.00 91.88 421 HIS A N 1
ATOM 3370 C CA . HIS A 1 421 ? -5.771 3.784 -22.457 1.00 91.88 421 HIS A CA 1
ATOM 3371 C C . HIS A 1 421 ? -4.414 4.085 -21.806 1.00 91.88 421 HIS A C 1
ATOM 3373 O O . HIS A 1 421 ? -4.389 4.595 -20.690 1.00 91.88 421 HIS A O 1
ATOM 3379 N N . PHE A 1 422 ? -3.290 3.826 -22.481 1.00 93.31 422 PHE A N 1
ATOM 3380 C CA . PHE A 1 422 ? -1.942 4.031 -21.935 1.00 93.31 422 PHE A CA 1
ATOM 3381 C C . PHE A 1 422 ? -1.348 5.427 -22.204 1.00 93.31 422 PHE A C 1
ATOM 3383 O O . PHE A 1 422 ? -0.420 5.823 -21.495 1.00 93.31 422 PHE A O 1
ATOM 3390 N N . PHE A 1 423 ? -1.921 6.231 -23.103 1.00 93.94 423 PHE A N 1
ATOM 3391 C CA . PHE A 1 423 ? -1.441 7.573 -23.474 1.00 93.94 423 PHE A CA 1
ATOM 3392 C C . PHE A 1 423 ? -1.370 8.582 -22.306 1.00 93.94 423 PHE A C 1
ATOM 3394 O O . PHE A 1 423 ? -2.409 8.835 -21.704 1.00 93.94 423 PHE A O 1
ATOM 3401 N N . PRO A 1 424 ? -0.226 9.242 -22.002 1.00 94.38 424 PRO A N 1
ATOM 3402 C CA . PRO A 1 424 ? 0.921 9.428 -22.890 1.00 94.38 424 PRO A CA 1
ATOM 3403 C C . PRO A 1 424 ? 2.118 8.509 -22.605 1.00 94.38 424 PRO A C 1
ATOM 3405 O O . PRO A 1 424 ? 3.221 8.817 -23.041 1.00 94.38 424 PRO A O 1
ATOM 3408 N N . PHE A 1 425 ? 1.948 7.409 -21.869 1.00 94.56 425 PHE A N 1
ATOM 3409 C CA . PHE A 1 425 ? 3.038 6.469 -21.591 1.00 94.56 425 PHE A CA 1
ATOM 3410 C C . PHE A 1 425 ? 3.058 5.333 -22.612 1.00 94.56 425 PHE A C 1
ATOM 3412 O O . PHE A 1 425 ? 2.019 4.818 -23.024 1.00 94.56 425 PHE A O 1
ATOM 3419 N N . HIS A 1 426 ? 4.258 4.899 -22.982 1.00 91.94 426 HIS A N 1
ATOM 3420 C CA . HIS A 1 426 ? 4.449 3.692 -23.774 1.00 91.94 426 HIS A CA 1
ATOM 3421 C C . HIS A 1 426 ? 4.155 2.437 -22.923 1.00 91.94 426 HIS A C 1
ATOM 3423 O O . HIS A 1 426 ? 4.788 2.232 -21.888 1.00 91.94 426 HIS A O 1
ATOM 3429 N N . LYS A 1 427 ? 3.210 1.578 -23.337 1.00 89.12 427 LYS A N 1
ATOM 3430 C CA . LYS A 1 427 ? 2.769 0.402 -22.550 1.00 89.12 427 LYS A CA 1
ATOM 3431 C C . LYS A 1 427 ? 3.928 -0.535 -22.141 1.00 89.12 427 LYS A C 1
ATOM 3433 O O . LYS A 1 427 ? 4.078 -0.759 -20.939 1.00 89.12 427 LYS A O 1
ATOM 3438 N N . PRO A 1 428 ? 4.796 -1.011 -23.057 1.00 87.12 428 PRO A N 1
ATOM 3439 C CA . PRO A 1 428 ? 5.989 -1.782 -22.695 1.00 87.12 428 PRO A CA 1
ATOM 3440 C C . PRO A 1 428 ? 6.910 -1.088 -21.682 1.00 87.12 428 PRO A C 1
ATOM 3442 O O . PRO A 1 428 ? 7.516 -1.752 -20.844 1.00 87.12 428 PRO A O 1
ATOM 3445 N N . ALA A 1 429 ? 6.996 0.248 -21.700 1.00 87.81 429 ALA A N 1
ATOM 3446 C CA . ALA A 1 429 ? 7.769 0.973 -20.693 1.00 87.81 429 ALA A CA 1
ATOM 3447 C C . ALA A 1 429 ? 7.172 0.799 -19.288 1.00 87.81 429 ALA A C 1
ATOM 3449 O O . ALA A 1 429 ? 7.920 0.622 -18.330 1.00 87.81 429 ALA A O 1
ATOM 3450 N N . LEU A 1 430 ? 5.841 0.785 -19.158 1.00 88.19 430 LEU A N 1
ATOM 3451 C CA . LEU A 1 430 ? 5.173 0.553 -17.873 1.00 88.19 430 LEU A CA 1
ATOM 3452 C C . LEU A 1 430 ? 5.294 -0.891 -17.387 1.00 88.19 430 LEU A C 1
ATOM 3454 O O . LEU A 1 430 ? 5.295 -1.122 -16.183 1.00 88.19 430 LEU A O 1
ATOM 3458 N N . GLU A 1 431 ? 5.391 -1.863 -18.291 1.00 87.19 431 GLU A N 1
ATOM 3459 C CA . GLU A 1 431 ? 5.658 -3.260 -17.931 1.00 87.19 431 GLU A CA 1
ATOM 3460 C C . GLU A 1 431 ? 7.048 -3.412 -17.312 1.00 87.19 431 GLU A C 1
ATOM 3462 O O . GLU A 1 431 ? 7.176 -3.984 -16.231 1.00 87.19 431 GLU A O 1
ATOM 3467 N N . VAL A 1 432 ? 8.069 -2.820 -17.937 1.00 88.44 432 VAL A N 1
ATOM 3468 C CA . VAL A 1 432 ? 9.429 -2.792 -17.380 1.00 88.44 432 VAL A CA 1
ATOM 3469 C C . VAL A 1 432 ? 9.461 -2.008 -16.069 1.00 88.44 432 VAL A C 1
ATOM 3471 O O . VAL A 1 432 ? 10.043 -2.473 -15.094 1.00 88.44 432 VAL A O 1
ATOM 3474 N N . LEU A 1 433 ? 8.789 -0.854 -16.002 1.00 87.69 433 LEU A N 1
ATOM 3475 C CA . LEU A 1 433 ? 8.707 -0.052 -14.780 1.00 87.69 433 LEU A CA 1
ATOM 3476 C C . LEU A 1 433 ? 8.050 -0.823 -13.632 1.00 87.69 433 LEU A C 1
ATOM 3478 O O . LEU A 1 433 ? 8.536 -0.780 -12.505 1.00 87.69 433 LEU A O 1
ATOM 3482 N N . ARG A 1 434 ? 6.962 -1.551 -13.900 1.00 84.81 434 ARG A N 1
ATOM 3483 C CA . ARG A 1 434 ? 6.308 -2.406 -12.905 1.00 84.81 434 ARG A CA 1
ATOM 3484 C C . ARG A 1 434 ? 7.296 -3.433 -12.356 1.00 84.81 434 ARG A C 1
ATOM 3486 O O . ARG A 1 434 ? 7.442 -3.541 -11.144 1.00 84.81 434 ARG A O 1
ATOM 3493 N N . ASP A 1 435 ? 8.017 -4.120 -13.237 1.00 84.56 435 ASP A N 1
ATOM 3494 C CA . ASP A 1 435 ? 8.981 -5.154 -12.858 1.00 84.56 435 ASP A CA 1
ATOM 3495 C C . ASP A 1 435 ? 10.164 -4.573 -12.048 1.00 84.56 435 ASP A C 1
ATOM 3497 O O . ASP A 1 435 ? 10.560 -5.159 -11.043 1.00 84.56 435 ASP A O 1
ATOM 3501 N N . ILE A 1 436 ? 10.660 -3.373 -12.388 1.00 83.44 436 ILE A N 1
ATOM 3502 C CA . ILE A 1 436 ? 11.669 -2.647 -11.585 1.00 83.44 436 ILE A CA 1
ATOM 3503 C C . ILE A 1 436 ? 11.109 -2.272 -10.207 1.00 83.44 436 ILE A C 1
ATOM 3505 O O . ILE A 1 436 ? 11.775 -2.419 -9.181 1.00 83.44 436 ILE A O 1
ATOM 3509 N N . THR A 1 437 ? 9.880 -1.761 -10.170 1.00 76.94 437 THR A N 1
ATOM 3510 C CA . THR A 1 437 ? 9.280 -1.224 -8.944 1.00 76.94 437 THR A CA 1
ATOM 3511 C C . THR A 1 437 ? 8.809 -2.303 -7.975 1.00 76.94 437 THR A C 1
ATOM 3513 O O . THR A 1 437 ? 8.718 -2.012 -6.784 1.00 76.94 437 THR A O 1
ATOM 3516 N N . HIS A 1 438 ? 8.606 -3.549 -8.415 1.00 72.62 438 HIS A N 1
ATOM 3517 C CA . HIS A 1 438 ? 8.388 -4.693 -7.517 1.00 72.62 438 HIS A CA 1
ATOM 3518 C C . HIS A 1 438 ? 9.533 -4.882 -6.502 1.00 72.62 438 HIS A C 1
ATOM 3520 O O . HIS A 1 438 ? 9.299 -5.369 -5.398 1.00 72.62 438 HIS A O 1
ATOM 3526 N N . GLU A 1 439 ? 10.763 -4.466 -6.827 1.00 65.56 439 GLU A N 1
ATOM 3527 C CA . GLU A 1 439 ? 11.900 -4.508 -5.894 1.00 65.56 439 GLU A CA 1
ATOM 3528 C C . GLU A 1 439 ? 12.009 -3.292 -4.956 1.00 65.56 439 GLU A C 1
ATOM 3530 O O . GLU A 1 439 ? 12.908 -3.255 -4.102 1.00 65.56 439 GLU A O 1
ATOM 3535 N N . LEU A 1 440 ? 11.134 -2.302 -5.151 1.00 68.56 440 LEU A N 1
ATOM 3536 C CA . LEU A 1 440 ? 10.984 -1.088 -4.355 1.00 68.56 440 LEU A CA 1
ATOM 3537 C C . LEU A 1 440 ? 9.614 -1.119 -3.659 1.00 68.56 440 LEU A C 1
ATOM 3539 O O . LEU A 1 440 ? 9.397 -1.921 -2.752 1.00 68.56 440 LEU A O 1
ATOM 3543 N N . THR A 1 441 ? 8.680 -0.258 -4.083 1.00 65.19 441 THR A N 1
ATOM 3544 C CA . THR A 1 441 ? 7.345 -0.119 -3.496 1.00 65.19 441 THR A CA 1
ATOM 3545 C C . THR A 1 441 ? 6.222 -0.150 -4.538 1.00 65.19 441 THR A C 1
ATOM 3547 O O . THR A 1 441 ? 5.194 0.521 -4.416 1.00 65.19 441 THR A O 1
ATOM 3550 N N . THR A 1 442 ? 6.411 -0.975 -5.568 1.00 70.50 442 THR A N 1
ATOM 3551 C CA . THR A 1 442 ? 5.485 -1.300 -6.664 1.00 70.50 442 THR A CA 1
ATOM 3552 C C . THR A 1 442 ? 4.773 -0.060 -7.219 1.00 70.50 442 THR A C 1
ATOM 3554 O O . THR A 1 442 ? 5.376 0.748 -7.924 1.00 70.50 442 THR A O 1
ATOM 3557 N N . ALA A 1 443 ? 3.491 0.153 -6.900 1.00 71.38 443 ALA A N 1
ATOM 3558 C CA . ALA A 1 443 ? 2.736 1.262 -7.475 1.00 71.38 443 ALA A CA 1
ATOM 3559 C C . ALA A 1 443 ? 3.223 2.632 -6.981 1.00 71.38 443 ALA A C 1
ATOM 3561 O O . ALA A 1 443 ? 3.122 3.600 -7.724 1.00 71.38 443 ALA A O 1
ATOM 3562 N N . ARG A 1 444 ? 3.777 2.745 -5.767 1.00 74.12 444 ARG A N 1
ATOM 3563 C CA . ARG A 1 444 ? 4.213 4.039 -5.220 1.00 74.12 444 ARG A CA 1
ATOM 3564 C C . ARG A 1 444 ? 5.408 4.603 -5.984 1.00 74.12 444 ARG A C 1
ATOM 3566 O O . ARG A 1 444 ? 5.326 5.743 -6.441 1.00 74.12 444 ARG A O 1
ATOM 3573 N N . SER A 1 445 ? 6.486 3.831 -6.128 1.00 78.06 445 SER A N 1
ATOM 3574 C CA . SER A 1 445 ? 7.652 4.268 -6.903 1.00 78.06 445 SER A CA 1
ATOM 3575 C C . SER A 1 445 ? 7.249 4.562 -8.354 1.00 78.06 445 SER A C 1
ATOM 3577 O O . SER A 1 445 ? 7.601 5.610 -8.885 1.00 78.06 445 SER A O 1
ATOM 3579 N N . ALA A 1 446 ? 6.406 3.715 -8.961 1.00 83.69 446 ALA A N 1
ATOM 3580 C CA . ALA A 1 446 ? 5.918 3.931 -10.325 1.00 83.69 446 ALA A CA 1
ATOM 3581 C C . ALA A 1 446 ? 5.122 5.240 -10.474 1.00 83.69 446 ALA A C 1
ATOM 3583 O O . ALA A 1 446 ? 5.397 6.019 -11.384 1.00 83.69 446 ALA A O 1
ATOM 3584 N N . ILE A 1 447 ? 4.185 5.522 -9.556 1.00 85.81 447 ILE A N 1
ATOM 3585 C CA . ILE A 1 447 ? 3.431 6.786 -9.527 1.00 85.81 447 ILE A CA 1
ATOM 3586 C C . ILE A 1 447 ? 4.392 7.971 -9.429 1.00 85.81 447 ILE A C 1
ATOM 3588 O O . ILE A 1 447 ? 4.200 8.953 -10.138 1.00 85.81 447 ILE A O 1
ATOM 3592 N N . HIS A 1 448 ? 5.420 7.889 -8.579 1.00 85.62 448 HIS A N 1
ATOM 3593 C CA . HIS A 1 448 ? 6.394 8.966 -8.428 1.00 85.62 448 HIS A CA 1
ATOM 3594 C C . HIS A 1 448 ? 7.157 9.236 -9.732 1.00 85.62 448 HIS A C 1
ATOM 3596 O O . HIS A 1 448 ? 7.143 10.371 -10.206 1.00 85.62 448 HIS A O 1
ATOM 3602 N N . PHE A 1 449 ? 7.743 8.201 -10.345 1.00 87.88 449 PHE A N 1
ATOM 3603 C CA . PHE A 1 449 ? 8.522 8.326 -11.586 1.00 87.88 449 PHE A CA 1
ATOM 3604 C C . PHE A 1 449 ? 7.676 8.904 -12.710 1.00 87.88 449 PHE A C 1
ATOM 3606 O O . PHE A 1 449 ? 8.026 9.901 -13.334 1.00 87.88 449 PHE A O 1
ATOM 3613 N N . MET A 1 450 ? 6.499 8.322 -12.915 1.00 91.19 450 MET A N 1
ATOM 3614 C CA . MET A 1 450 ? 5.596 8.737 -13.977 1.00 91.19 450 MET A CA 1
ATOM 3615 C C . MET A 1 450 ? 5.073 10.158 -13.759 1.00 91.19 450 MET A C 1
ATOM 3617 O O . MET A 1 450 ? 4.927 10.909 -14.724 1.00 91.19 450 MET A O 1
ATOM 3621 N N . HIS A 1 451 ? 4.811 10.545 -12.508 1.00 91.56 451 HIS A N 1
ATOM 3622 C CA . HIS A 1 451 ? 4.376 11.894 -12.156 1.00 91.56 451 HIS A CA 1
ATOM 3623 C C . HIS A 1 451 ? 5.446 12.943 -12.430 1.00 91.56 451 HIS A C 1
ATOM 3625 O O . HIS A 1 451 ? 5.147 13.925 -13.111 1.00 91.56 451 HIS A O 1
ATOM 3631 N N . GLN A 1 452 ? 6.677 12.736 -11.953 1.00 90.31 452 GLN A N 1
ATOM 3632 C CA . GLN A 1 452 ? 7.765 13.691 -12.175 1.00 90.31 452 GLN A CA 1
ATOM 3633 C C . GLN A 1 452 ? 8.102 13.813 -13.662 1.00 90.31 452 GLN A C 1
ATOM 3635 O O . GLN A 1 452 ? 8.135 14.929 -14.191 1.00 90.31 452 GLN A O 1
ATOM 3640 N N . THR A 1 453 ? 8.224 12.688 -14.373 1.00 92.06 453 THR A N 1
ATOM 3641 C CA . THR A 1 453 ? 8.507 12.693 -15.813 1.00 92.06 453 THR A CA 1
ATOM 3642 C C . THR A 1 453 ? 7.398 13.383 -16.607 1.00 92.06 453 THR A C 1
ATOM 3644 O O . THR A 1 453 ? 7.690 14.242 -17.440 1.00 92.06 453 THR A O 1
ATOM 3647 N N . LEU A 1 454 ? 6.117 13.094 -16.342 1.00 93.06 454 LEU A N 1
ATOM 3648 C CA . LEU A 1 454 ? 5.022 13.756 -17.063 1.00 93.06 454 LEU A CA 1
ATOM 3649 C C . LEU A 1 454 ? 4.935 15.250 -16.728 1.00 93.06 454 LEU A C 1
ATOM 3651 O O . LEU A 1 454 ? 4.726 16.067 -17.625 1.00 93.06 454 LEU A O 1
ATOM 3655 N N . LYS A 1 455 ? 5.165 15.636 -15.468 1.00 92.50 455 LYS A N 1
ATOM 3656 C CA . LYS A 1 455 ? 5.230 17.045 -15.056 1.00 92.50 455 LYS A CA 1
ATOM 3657 C C . LYS A 1 455 ? 6.346 17.795 -15.788 1.00 92.50 455 LYS A C 1
ATOM 3659 O O . LYS A 1 455 ? 6.135 18.922 -16.239 1.00 92.50 455 LYS A O 1
ATOM 3664 N N . HIS A 1 456 ? 7.509 17.166 -15.947 1.00 91.69 456 HIS A N 1
ATOM 3665 C CA . HIS A 1 456 ? 8.622 17.708 -16.722 1.00 91.69 456 HIS A CA 1
ATOM 3666 C C . HIS A 1 456 ? 8.261 17.872 -18.208 1.00 91.69 456 HIS A C 1
ATOM 3668 O O . HIS A 1 456 ? 8.484 18.937 -18.784 1.00 91.69 456 HIS A O 1
ATOM 3674 N N . GLN A 1 457 ? 7.632 16.862 -18.816 1.00 91.06 457 GLN A N 1
ATOM 3675 C CA . GLN A 1 457 ? 7.220 16.902 -20.224 1.00 91.06 457 GLN A CA 1
ATOM 3676 C C . GLN A 1 457 ? 6.153 17.966 -20.504 1.00 91.06 457 GLN A C 1
ATOM 3678 O O . GLN A 1 457 ? 6.246 18.677 -21.504 1.00 91.06 457 GLN A O 1
ATOM 3683 N N . ILE A 1 458 ? 5.184 18.143 -19.601 1.00 91.38 458 ILE A N 1
ATOM 3684 C CA . ILE A 1 458 ? 4.194 19.229 -19.680 1.00 91.38 458 ILE A CA 1
ATOM 3685 C C . ILE A 1 458 ? 4.888 20.591 -19.616 1.00 91.38 458 ILE A C 1
ATOM 3687 O O . ILE A 1 458 ? 4.637 21.453 -20.456 1.00 91.38 458 ILE A O 1
ATOM 3691 N N . LYS A 1 459 ? 5.821 20.781 -18.674 1.00 91.81 459 LYS A N 1
ATOM 3692 C CA . LYS A 1 459 ? 6.575 22.037 -18.543 1.00 91.81 459 LYS A CA 1
ATOM 3693 C C . LYS A 1 459 ? 7.378 22.370 -19.805 1.00 91.81 459 LYS A C 1
ATOM 3695 O O . LYS A 1 459 ? 7.461 23.537 -20.184 1.00 91.81 459 LYS A O 1
ATOM 3700 N N . ASN A 1 460 ? 7.933 21.354 -20.461 1.00 92.62 460 ASN A N 1
ATOM 3701 C CA . ASN A 1 460 ? 8.714 21.507 -21.687 1.00 92.62 460 ASN A CA 1
ATOM 3702 C C . ASN A 1 460 ? 7.863 21.516 -22.966 1.00 92.62 460 ASN A C 1
ATOM 3704 O O . ASN A 1 460 ? 8.425 21.629 -24.055 1.00 92.62 460 ASN A O 1
ATOM 3708 N N . LYS A 1 461 ? 6.532 21.401 -22.858 1.00 91.19 461 LYS A N 1
ATOM 3709 C CA . LYS A 1 461 ? 5.608 21.282 -23.997 1.00 91.19 461 LYS A CA 1
ATOM 3710 C C . LYS A 1 461 ? 5.986 20.142 -24.948 1.00 91.19 461 LYS A C 1
ATOM 3712 O O . LYS A 1 461 ? 5.950 20.295 -26.172 1.00 91.19 461 LYS A O 1
ATOM 3717 N N . GLY A 1 462 ? 6.364 18.998 -24.376 1.00 89.44 462 GLY A N 1
ATOM 3718 C CA . GLY A 1 462 ? 6.722 17.791 -25.119 1.00 89.44 462 GLY A CA 1
ATOM 3719 C C . GLY A 1 462 ? 5.599 17.344 -26.060 1.00 89.44 462 GLY A C 1
ATOM 3720 O O . GLY A 1 462 ? 4.419 17.507 -25.751 1.00 89.44 462 GLY A O 1
ATOM 3721 N N . ARG A 1 463 ? 5.965 16.795 -27.223 1.00 92.31 463 ARG A N 1
ATOM 3722 C CA . ARG A 1 463 ? 5.038 16.303 -28.269 1.00 92.31 463 ARG A CA 1
ATOM 3723 C C . ARG A 1 463 ? 5.219 14.817 -28.587 1.00 92.31 463 ARG A C 1
ATOM 3725 O O . A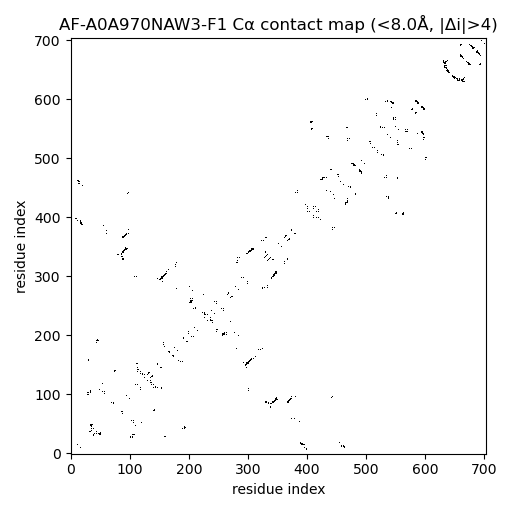RG A 1 463 ? 4.668 14.314 -29.562 1.00 92.31 463 ARG A O 1
ATOM 3732 N N . GLU A 1 464 ? 5.983 14.125 -27.755 1.00 91.44 464 GLU A N 1
ATOM 3733 C CA . GLU A 1 464 ? 6.307 12.707 -27.892 1.00 91.44 464 GLU A CA 1
ATOM 3734 C C . GLU A 1 464 ? 5.698 11.922 -26.730 1.00 91.44 464 GLU A C 1
ATOM 3736 O O . GLU A 1 464 ? 5.442 12.491 -25.668 1.00 91.44 464 GLU A O 1
ATOM 3741 N N . LEU A 1 465 ? 5.453 10.626 -26.933 1.00 93.50 465 LEU A N 1
ATOM 3742 C CA . LEU A 1 465 ? 5.108 9.717 -25.841 1.00 93.50 465 LEU A CA 1
ATOM 3743 C C . LEU A 1 465 ? 6.258 9.628 -24.838 1.00 93.50 465 LEU A C 1
ATOM 3745 O O . LEU A 1 465 ? 7.424 9.721 -25.212 1.00 93.50 465 LEU A O 1
ATOM 3749 N N . ILE A 1 466 ? 5.908 9.370 -23.580 1.00 94.00 466 ILE A N 1
ATOM 3750 C CA . ILE A 1 466 ? 6.867 9.086 -22.519 1.00 94.00 466 ILE A CA 1
ATOM 3751 C C . ILE A 1 466 ? 7.384 7.662 -22.700 1.00 94.00 466 ILE A C 1
ATOM 3753 O O . ILE A 1 466 ? 6.652 6.678 -22.538 1.00 94.00 466 ILE A O 1
ATOM 3757 N N . ARG A 1 467 ? 8.664 7.582 -23.047 1.00 92.94 467 ARG A N 1
ATOM 3758 C CA . ARG A 1 467 ? 9.420 6.362 -23.329 1.00 92.94 467 ARG A CA 1
ATOM 3759 C C . ARG A 1 467 ? 10.121 5.860 -22.076 1.00 92.94 467 ARG A C 1
ATOM 3761 O O . ARG A 1 467 ? 10.295 6.585 -21.101 1.00 92.94 467 ARG A O 1
ATOM 3768 N N . LEU A 1 468 ? 10.577 4.610 -22.121 1.00 90.25 468 LEU A N 1
ATOM 3769 C CA . LEU A 1 468 ? 11.223 3.975 -20.972 1.00 90.25 468 LEU A CA 1
ATOM 3770 C C . LEU A 1 468 ? 12.473 4.739 -20.508 1.00 90.25 468 LEU A C 1
ATOM 3772 O O . LEU A 1 468 ? 12.646 4.970 -19.317 1.00 90.25 468 LEU A O 1
ATOM 3776 N N . TRP A 1 469 ? 13.315 5.181 -21.442 1.00 92.31 469 TRP A N 1
ATOM 3777 C CA . TRP A 1 469 ? 14.532 5.924 -21.111 1.00 92.31 469 TRP A CA 1
ATOM 3778 C C . TRP A 1 469 ? 14.253 7.339 -20.566 1.00 92.31 469 TRP A C 1
ATOM 3780 O O . TRP A 1 469 ? 15.102 7.888 -19.876 1.00 92.31 469 TRP A O 1
ATOM 3790 N N . GLU A 1 470 ? 13.067 7.919 -20.787 1.00 92.31 470 GLU A N 1
ATOM 3791 C CA . GLU A 1 470 ? 12.679 9.214 -20.189 1.00 92.31 470 GLU A CA 1
ATOM 3792 C C . GLU A 1 470 ? 12.306 9.093 -18.704 1.00 92.31 470 GLU A C 1
ATOM 3794 O O . GLU A 1 470 ? 12.255 10.094 -17.994 1.00 92.31 470 GLU A O 1
ATOM 3799 N N . LEU A 1 471 ? 12.070 7.868 -18.225 1.00 89.44 471 LEU A N 1
ATOM 3800 C CA . LEU A 1 471 ? 11.880 7.555 -16.808 1.00 89.44 471 LEU A CA 1
ATOM 3801 C C . LEU A 1 471 ? 13.217 7.249 -16.107 1.00 89.44 471 LEU A C 1
ATOM 3803 O O . LEU A 1 471 ? 13.228 7.042 -14.896 1.00 89.44 471 LEU A O 1
ATOM 3807 N N . PHE A 1 472 ? 14.332 7.178 -16.848 1.00 89.31 472 PHE A N 1
ATOM 3808 C CA . PHE A 1 472 ? 15.618 6.680 -16.351 1.00 89.31 472 PHE A CA 1
ATOM 3809 C C . PHE A 1 472 ? 16.146 7.495 -15.171 1.00 89.31 472 PHE A C 1
ATOM 3811 O O . PHE A 1 472 ? 16.428 6.918 -14.123 1.00 89.31 472 PHE A O 1
ATOM 3818 N N . ASP A 1 473 ? 16.260 8.815 -15.334 1.00 85.50 473 ASP A N 1
ATOM 3819 C CA . ASP A 1 473 ? 16.865 9.690 -14.324 1.00 85.50 473 ASP A CA 1
ATOM 3820 C C . ASP A 1 473 ? 16.058 9.645 -13.020 1.00 85.50 473 ASP A C 1
ATOM 3822 O O . ASP A 1 473 ? 16.613 9.344 -11.965 1.00 85.50 473 ASP A O 1
ATOM 3826 N N . GLU A 1 474 ? 14.731 9.784 -13.114 1.00 86.12 474 GLU A N 1
ATOM 3827 C CA . GLU A 1 474 ? 13.820 9.659 -11.967 1.00 86.12 474 GLU A CA 1
ATOM 3828 C C . GLU A 1 474 ? 13.937 8.287 -11.289 1.00 86.12 474 GLU A C 1
ATOM 3830 O O . GLU A 1 474 ? 13.997 8.200 -10.067 1.00 86.12 474 GLU A O 1
ATOM 3835 N N . THR A 1 475 ? 14.034 7.202 -12.064 1.00 83.81 475 THR A N 1
ATOM 3836 C CA . THR A 1 475 ? 14.169 5.840 -11.519 1.00 83.81 475 THR A CA 1
ATOM 3837 C C . THR A 1 475 ? 15.508 5.644 -10.793 1.00 83.81 475 THR A C 1
ATOM 3839 O O . THR A 1 475 ? 15.573 4.921 -9.799 1.00 83.81 475 THR A O 1
ATOM 3842 N N . MET A 1 476 ? 16.593 6.263 -11.270 1.00 83.44 476 MET A N 1
ATOM 3843 C CA . MET A 1 476 ? 17.935 6.114 -10.688 1.00 83.44 476 MET A CA 1
ATOM 3844 C C . MET A 1 476 ? 18.179 7.015 -9.480 1.00 83.44 476 MET A C 1
ATOM 3846 O O . MET A 1 476 ? 18.864 6.604 -8.537 1.00 83.44 476 MET A O 1
ATOM 3850 N N . GLU A 1 477 ? 17.662 8.240 -9.517 1.00 79.19 477 GLU A N 1
ATOM 3851 C CA . GLU A 1 477 ? 17.866 9.245 -8.474 1.00 79.19 477 GLU A CA 1
ATOM 3852 C C . GLU A 1 477 ? 16.923 9.073 -7.286 1.00 79.19 477 GLU A C 1
ATOM 3854 O O . GLU A 1 477 ? 17.233 9.572 -6.205 1.00 79.19 477 GLU A O 1
ATOM 3859 N N . TYR A 1 478 ? 15.829 8.330 -7.463 1.00 75.94 478 TYR A N 1
ATOM 3860 C CA . TYR A 1 478 ? 14.842 8.099 -6.423 1.00 75.94 478 TYR A CA 1
ATOM 3861 C C . TYR A 1 478 ? 15.425 7.506 -5.150 1.00 75.94 478 TYR A C 1
ATOM 3863 O O . TYR A 1 478 ? 16.078 6.462 -5.161 1.00 75.94 478 TYR A O 1
ATOM 3871 N N . GLU A 1 479 ? 15.102 8.157 -4.042 1.00 69.25 479 GLU A N 1
ATOM 3872 C CA . GLU A 1 479 ? 15.430 7.727 -2.695 1.00 69.25 479 GLU A CA 1
ATOM 3873 C C . GLU A 1 479 ? 14.124 7.513 -1.930 1.00 69.25 479 GLU A C 1
ATOM 3875 O O . GLU A 1 479 ? 13.285 8.412 -1.838 1.00 69.25 479 GLU A O 1
ATOM 3880 N N . GLU A 1 480 ? 13.941 6.311 -1.386 1.00 62.56 480 GLU A N 1
ATOM 3881 C CA . GLU A 1 480 ? 12.756 5.965 -0.603 1.00 62.56 480 GLU A CA 1
ATOM 3882 C C . GLU A 1 480 ? 13.127 5.450 0.788 1.00 62.56 480 GLU A C 1
ATOM 3884 O O . GLU A 1 480 ? 14.122 4.744 0.947 1.00 62.56 480 GLU A O 1
ATOM 3889 N N . ASP A 1 481 ? 12.292 5.796 1.778 1.00 56.16 481 ASP A N 1
ATOM 3890 C CA . ASP A 1 481 ? 12.185 5.104 3.066 1.00 56.16 481 ASP A CA 1
ATOM 3891 C C . ASP A 1 481 ? 11.135 3.978 2.929 1.00 56.16 481 ASP A C 1
ATOM 3893 O O . ASP A 1 481 ? 9.930 4.265 2.885 1.00 56.16 481 ASP A O 1
ATOM 3897 N N . PRO A 1 482 ? 11.550 2.696 2.884 1.00 48.53 482 PRO A N 1
ATOM 3898 C CA . PRO A 1 482 ? 10.651 1.555 2.684 1.00 48.53 482 PRO A CA 1
ATOM 3899 C C . PRO A 1 482 ? 9.604 1.367 3.793 1.00 48.53 482 PRO A C 1
ATOM 3901 O O . PRO A 1 482 ? 8.653 0.611 3.628 1.00 48.53 482 PRO A O 1
ATOM 3904 N N . SER A 1 483 ? 9.771 2.014 4.944 1.00 48.44 483 SER A N 1
ATOM 3905 C CA . SER A 1 483 ? 9.004 1.748 6.166 1.00 48.44 483 SER A CA 1
ATOM 3906 C C . SER A 1 483 ? 8.254 2.967 6.707 1.00 48.44 483 SER A C 1
ATOM 3908 O O . SER A 1 483 ? 7.459 2.835 7.639 1.00 48.44 483 SER A O 1
ATOM 3910 N N . GLY A 1 484 ? 8.536 4.162 6.178 1.00 47.53 484 GLY A N 1
ATOM 3911 C CA . GLY A 1 484 ? 8.047 5.441 6.704 1.00 47.53 484 GLY A CA 1
ATOM 3912 C C . GLY A 1 484 ? 8.421 5.719 8.170 1.00 47.53 484 GLY A C 1
ATOM 3913 O O . GLY A 1 484 ? 7.854 6.630 8.772 1.00 47.53 484 GLY A O 1
ATOM 3914 N N . THR A 1 485 ? 9.301 4.904 8.762 1.00 40.53 485 THR A N 1
ATOM 3915 C CA . THR A 1 485 ? 9.659 4.893 10.193 1.00 40.53 485 THR A CA 1
ATOM 3916 C C . THR A 1 485 ? 11.152 4.642 10.440 1.00 40.53 485 THR A C 1
ATOM 3918 O O . THR A 1 485 ? 11.674 5.094 11.457 1.00 40.53 485 THR A O 1
ATOM 3921 N N . TYR A 1 486 ? 11.866 3.994 9.515 1.00 36.91 486 TYR A N 1
ATOM 3922 C CA . TYR A 1 486 ? 13.312 3.784 9.540 1.00 36.91 486 TYR A CA 1
ATOM 3923 C C . TYR A 1 486 ? 14.009 4.706 8.537 1.00 36.91 486 TYR A C 1
ATOM 3925 O O . TYR A 1 486 ? 13.818 4.602 7.334 1.00 36.91 486 TYR A O 1
ATOM 3933 N N . ALA A 1 487 ? 14.906 5.552 9.041 1.00 33.16 487 ALA A N 1
ATOM 3934 C CA . ALA A 1 487 ? 15.722 6.498 8.278 1.00 33.16 487 ALA A CA 1
ATOM 3935 C C . ALA A 1 487 ? 16.811 5.832 7.397 1.00 33.16 487 ALA A C 1
ATOM 3937 O O . ALA A 1 487 ? 17.985 6.191 7.473 1.00 33.16 487 ALA A O 1
ATOM 3938 N N . GLY A 1 488 ? 16.452 4.840 6.584 1.00 42.09 488 GLY A N 1
ATOM 3939 C CA . GLY A 1 488 ? 17.323 4.230 5.583 1.00 42.09 488 GLY A CA 1
ATOM 3940 C C . GLY A 1 488 ? 16.839 4.578 4.182 1.00 42.09 488 GLY A C 1
ATOM 3941 O O . GLY A 1 488 ? 16.002 3.865 3.640 1.00 42.09 488 GLY A O 1
ATOM 3942 N N . LEU A 1 489 ? 17.360 5.663 3.604 1.00 50.44 489 LEU A N 1
ATOM 3943 C CA . LEU A 1 489 ? 17.134 6.006 2.198 1.00 50.44 489 LEU A CA 1
ATOM 3944 C C . LEU A 1 489 ? 17.883 4.995 1.320 1.00 50.44 489 LEU A C 1
ATOM 3946 O O . LEU A 1 489 ? 19.107 4.879 1.423 1.00 50.44 489 LEU A O 1
ATOM 3950 N N . VAL A 1 490 ? 17.174 4.261 0.461 1.00 55.44 490 VAL A N 1
ATOM 3951 C CA . V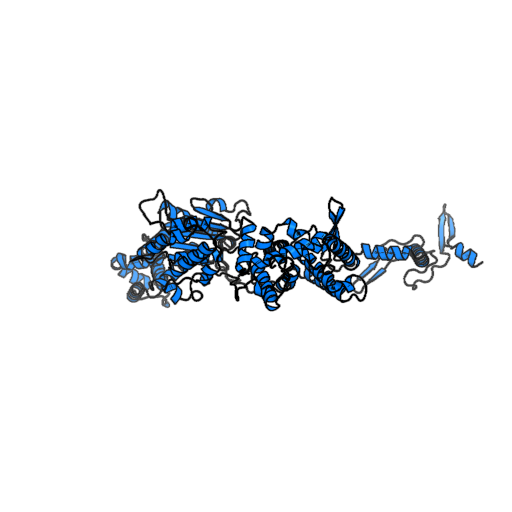AL A 1 490 ? 17.803 3.336 -0.496 1.00 55.44 490 VAL A CA 1
ATOM 3952 C C . VAL A 1 490 ? 17.412 3.728 -1.913 1.00 55.44 490 VAL A C 1
ATOM 3954 O O . VAL A 1 490 ? 16.248 3.634 -2.290 1.00 55.44 490 VAL A O 1
ATOM 3957 N N . ALA A 1 491 ? 18.399 4.140 -2.707 1.00 65.75 491 ALA A N 1
ATOM 3958 C CA . ALA A 1 491 ? 18.244 4.356 -4.141 1.00 65.75 491 ALA A CA 1
ATOM 3959 C C . ALA A 1 491 ? 18.653 3.114 -4.940 1.00 65.75 491 ALA A C 1
ATOM 3961 O O . ALA A 1 491 ? 19.529 2.355 -4.509 1.00 65.75 491 ALA A O 1
ATOM 3962 N N . ILE A 1 492 ? 18.089 2.936 -6.144 1.00 71.81 492 ILE A N 1
ATOM 3963 C CA . ILE A 1 492 ? 18.489 1.846 -7.055 1.00 71.81 492 ILE A CA 1
ATOM 3964 C C . ILE A 1 492 ? 19.991 1.931 -7.360 1.00 71.81 492 ILE A C 1
ATOM 3966 O O . ILE A 1 492 ? 20.677 0.911 -7.288 1.00 71.81 492 ILE A O 1
ATOM 3970 N N . LYS A 1 493 ? 20.524 3.144 -7.581 1.00 74.56 493 LYS A N 1
ATOM 3971 C CA . LYS A 1 493 ? 21.966 3.396 -7.776 1.00 74.56 493 LYS A CA 1
ATOM 3972 C C . LYS A 1 493 ? 22.834 2.845 -6.632 1.00 74.56 493 LYS A C 1
ATOM 3974 O O . LYS A 1 493 ? 23.948 2.398 -6.873 1.00 74.56 493 LYS A O 1
ATOM 3979 N N . THR A 1 494 ? 22.316 2.857 -5.401 1.00 72.31 494 THR A N 1
ATOM 3980 C CA . THR A 1 494 ? 23.021 2.390 -4.198 1.00 72.31 494 THR A CA 1
ATOM 3981 C C . THR A 1 494 ? 22.855 0.884 -4.003 1.00 72.31 494 THR A C 1
ATOM 3983 O O . THR A 1 494 ? 23.805 0.203 -3.634 1.00 72.31 494 THR A O 1
ATOM 3986 N N . LYS A 1 495 ? 21.660 0.339 -4.275 1.00 75.06 495 LYS A N 1
ATOM 3987 C CA . LYS A 1 495 ? 21.369 -1.102 -4.160 1.00 75.06 495 LYS A CA 1
ATOM 3988 C C . LYS A 1 495 ? 22.080 -1.927 -5.241 1.00 75.06 495 LYS A C 1
ATOM 3990 O O . LYS A 1 495 ? 22.444 -3.070 -4.987 1.00 75.06 495 LYS A O 1
ATOM 3995 N N . ARG A 1 496 ? 22.261 -1.347 -6.432 1.00 79.12 496 ARG A N 1
ATOM 3996 C CA . ARG A 1 496 ? 22.826 -1.975 -7.639 1.00 79.12 496 ARG A CA 1
ATOM 3997 C C . ARG A 1 496 ? 24.014 -1.178 -8.170 1.00 79.12 496 ARG A C 1
ATOM 3999 O O . ARG A 1 496 ? 24.061 -0.765 -9.330 1.00 79.12 496 ARG A O 1
ATOM 4006 N N . GLU A 1 497 ? 24.960 -0.904 -7.277 1.00 82.38 497 GLU A N 1
ATOM 4007 C CA . GLU A 1 497 ? 26.105 -0.047 -7.581 1.00 82.38 497 GLU A CA 1
ATOM 4008 C C . GLU A 1 497 ? 26.974 -0.620 -8.712 1.00 82.38 497 GLU A C 1
ATOM 4010 O O . GLU A 1 497 ? 27.407 0.122 -9.595 1.00 82.38 497 GLU A O 1
ATOM 4015 N N . SER A 1 498 ? 27.212 -1.934 -8.724 1.00 81.81 498 SER A N 1
ATOM 4016 C CA . SER A 1 498 ? 27.980 -2.614 -9.775 1.00 81.81 498 SER A CA 1
ATOM 4017 C C . SER A 1 498 ? 27.359 -2.440 -11.157 1.00 81.81 498 SER A C 1
ATOM 4019 O O . SER A 1 498 ? 28.053 -2.090 -12.113 1.00 81.81 498 SER A O 1
ATOM 4021 N N . GLU A 1 499 ? 26.051 -2.652 -11.259 1.00 87.75 499 GLU A N 1
ATOM 4022 C CA . GLU A 1 499 ? 25.303 -2.556 -12.503 1.00 87.75 499 GLU A CA 1
ATOM 4023 C C . GLU A 1 499 ? 25.255 -1.108 -12.981 1.00 87.75 499 GLU A C 1
ATOM 4025 O O . GLU A 1 499 ? 25.542 -0.827 -14.147 1.00 87.75 499 GLU A O 1
ATOM 4030 N N . TYR A 1 500 ? 24.969 -0.167 -12.077 1.00 88.88 500 TYR A N 1
ATOM 4031 C CA . TYR A 1 500 ? 24.946 1.252 -12.414 1.00 88.88 500 TYR A CA 1
ATOM 4032 C C . TYR A 1 500 ? 26.321 1.753 -12.878 1.00 88.88 500 TYR A C 1
ATOM 4034 O O . TYR A 1 500 ? 26.417 2.489 -13.862 1.00 88.88 500 TYR A O 1
ATOM 4042 N N . ARG A 1 501 ? 27.412 1.298 -12.245 1.00 87.94 501 ARG A N 1
ATOM 4043 C CA . ARG A 1 501 ? 28.780 1.585 -12.705 1.00 87.94 501 ARG A CA 1
ATOM 4044 C C . ARG A 1 501 ? 29.034 1.045 -14.114 1.00 87.94 501 ARG A C 1
ATOM 4046 O O . ARG A 1 501 ? 29.643 1.757 -14.910 1.00 87.94 501 ARG A O 1
ATOM 4053 N N . ALA A 1 502 ? 28.559 -0.158 -14.444 1.00 88.31 502 ALA A N 1
ATOM 4054 C CA . ALA A 1 502 ? 28.689 -0.714 -15.793 1.00 88.31 502 ALA A CA 1
ATOM 4055 C C . ALA A 1 502 ? 27.986 0.170 -16.841 1.00 88.31 502 ALA A C 1
ATOM 4057 O O . ALA A 1 502 ? 28.589 0.507 -17.859 1.00 88.31 502 ALA A O 1
ATOM 4058 N N . TYR A 1 503 ? 26.769 0.639 -16.548 1.00 92.00 503 TYR A N 1
ATOM 4059 C CA . TYR A 1 503 ? 26.067 1.616 -17.386 1.00 92.00 503 TYR A CA 1
ATOM 4060 C C . TYR A 1 503 ? 26.863 2.921 -17.566 1.00 92.00 503 TYR A C 1
ATOM 4062 O O . TYR A 1 503 ? 27.034 3.391 -18.694 1.00 92.00 503 TYR A O 1
ATOM 4070 N N . VAL A 1 504 ? 27.386 3.497 -16.477 1.00 91.25 504 VAL A N 1
ATOM 4071 C CA . VAL A 1 504 ? 28.172 4.743 -16.530 1.00 91.25 504 VAL A CA 1
ATOM 4072 C C . VAL A 1 504 ? 29.423 4.570 -17.396 1.00 91.25 504 VAL A C 1
ATOM 4074 O O . VAL A 1 504 ? 29.755 5.470 -18.167 1.00 91.25 504 VAL A O 1
ATOM 4077 N N . ILE A 1 505 ? 30.092 3.414 -17.324 1.00 90.31 505 ILE A N 1
ATOM 4078 C CA . ILE A 1 505 ? 31.234 3.087 -18.190 1.00 90.31 505 ILE A CA 1
ATOM 4079 C C . ILE A 1 505 ? 30.810 3.092 -19.663 1.00 90.31 505 ILE A C 1
ATOM 4081 O O . ILE A 1 505 ? 31.465 3.754 -20.469 1.00 90.31 505 ILE A O 1
ATOM 4085 N N . CYS A 1 506 ? 29.707 2.422 -20.014 1.00 91.56 506 CYS A N 1
ATOM 4086 C CA . CYS A 1 506 ? 29.192 2.413 -21.385 1.00 91.56 506 CYS A CA 1
ATOM 4087 C C . CYS A 1 506 ? 28.864 3.824 -21.888 1.00 91.56 506 CYS A C 1
ATOM 4089 O O . CYS A 1 506 ? 29.268 4.196 -22.990 1.00 91.56 506 CYS A O 1
ATOM 4091 N N . ARG A 1 507 ? 28.171 4.629 -21.071 1.00 93.50 507 ARG A N 1
ATOM 4092 C CA . ARG A 1 507 ? 27.815 6.013 -21.412 1.00 93.50 507 ARG A CA 1
ATOM 4093 C C . ARG A 1 507 ? 29.060 6.856 -21.679 1.00 93.50 507 ARG A C 1
ATOM 4095 O O . ARG A 1 507 ? 29.169 7.457 -22.744 1.00 93.50 507 ARG A O 1
ATOM 4102 N N . ASN A 1 508 ? 30.015 6.848 -20.750 1.00 91.94 508 ASN A N 1
ATOM 4103 C CA . ASN A 1 508 ? 31.246 7.630 -20.869 1.00 91.94 508 ASN A CA 1
ATOM 4104 C C . ASN A 1 508 ? 32.085 7.181 -22.079 1.00 91.94 508 ASN A C 1
ATOM 4106 O O . ASN A 1 508 ? 32.708 8.011 -22.740 1.00 91.94 508 ASN A O 1
ATOM 4110 N N . HIS A 1 509 ? 32.087 5.880 -22.394 1.00 90.69 509 HIS A N 1
ATOM 4111 C CA . HIS A 1 509 ? 32.757 5.359 -23.582 1.00 90.69 509 HIS A CA 1
ATOM 4112 C C . HIS A 1 509 ? 32.132 5.924 -24.865 1.00 90.69 509 HIS A C 1
ATOM 4114 O O . HIS A 1 509 ? 32.848 6.510 -25.674 1.00 90.69 509 HIS A O 1
ATOM 4120 N N . ILE A 1 510 ? 30.803 5.845 -25.017 1.00 92.00 510 ILE A N 1
ATOM 4121 C CA . ILE A 1 510 ? 30.082 6.407 -26.175 1.00 92.00 510 ILE A CA 1
ATOM 4122 C C . ILE A 1 510 ? 30.329 7.919 -26.311 1.00 92.00 510 ILE A C 1
ATOM 4124 O O . ILE A 1 510 ? 30.522 8.429 -27.419 1.00 92.00 510 ILE A O 1
ATOM 4128 N N . GLU A 1 511 ? 30.335 8.655 -25.199 1.00 90.81 511 GLU A N 1
ATOM 4129 C CA . GLU A 1 511 ? 30.608 10.097 -25.189 1.00 90.81 511 GLU A CA 1
ATOM 4130 C C . GLU A 1 511 ? 32.040 10.425 -25.634 1.00 90.81 511 GLU A C 1
ATOM 4132 O O . GLU A 1 511 ? 32.247 11.406 -26.356 1.00 90.81 511 GLU A O 1
ATOM 4137 N N . GLY A 1 512 ? 33.007 9.580 -25.261 1.00 88.00 512 GLY A N 1
ATOM 4138 C CA . GLY A 1 512 ? 34.419 9.699 -25.624 1.00 88.00 512 GLY A CA 1
ATOM 4139 C C . GLY A 1 512 ? 34.753 9.322 -27.073 1.00 88.00 512 GLY A C 1
ATOM 4140 O O . GLY A 1 512 ? 35.839 9.661 -27.551 1.00 88.00 512 GLY A O 1
ATOM 4141 N N . LEU A 1 513 ? 33.845 8.663 -27.804 1.00 88.50 513 LEU A N 1
ATOM 4142 C CA . LEU A 1 513 ? 34.077 8.284 -29.200 1.00 88.50 513 LEU A CA 1
ATOM 4143 C C . LEU A 1 513 ? 34.169 9.515 -30.114 1.00 88.50 513 LEU A C 1
ATOM 4145 O O . LEU A 1 513 ? 33.278 10.370 -30.173 1.00 88.50 513 LEU A O 1
ATOM 4149 N N . THR A 1 514 ? 35.252 9.574 -30.891 1.00 83.81 514 THR A N 1
ATOM 4150 C CA . THR A 1 514 ? 35.541 10.685 -31.815 1.00 83.81 514 THR A CA 1
ATOM 4151 C C . THR A 1 514 ? 35.149 10.388 -33.266 1.00 83.81 514 THR A C 1
ATOM 4153 O O . THR A 1 514 ? 34.996 11.317 -34.065 1.00 83.81 514 THR A O 1
ATOM 4156 N N . LYS A 1 515 ? 34.951 9.111 -33.624 1.00 81.19 515 LYS A N 1
ATOM 4157 C CA . LYS A 1 515 ? 34.626 8.618 -34.976 1.00 81.19 515 LYS A CA 1
ATOM 4158 C C . LYS A 1 515 ? 33.677 7.408 -34.893 1.00 81.19 515 LYS A C 1
ATOM 4160 O O . LYS A 1 515 ? 33.465 6.877 -33.811 1.00 81.19 515 LYS A O 1
ATOM 4165 N N . GLY A 1 516 ? 33.113 6.991 -36.030 1.00 87.38 516 GLY A N 1
ATOM 4166 C CA . GLY A 1 516 ? 32.243 5.810 -36.134 1.00 87.38 516 GLY A CA 1
ATOM 4167 C C . GLY A 1 516 ? 30.740 6.095 -36.010 1.00 87.38 516 GLY A C 1
ATOM 4168 O O . GLY A 1 516 ? 30.316 7.223 -35.740 1.00 87.38 516 GLY A O 1
ATOM 4169 N N . THR A 1 517 ? 29.930 5.057 -36.222 1.00 87.00 517 THR A N 1
ATOM 4170 C CA . THR A 1 517 ? 28.456 5.112 -36.240 1.00 87.00 517 THR A CA 1
ATOM 4171 C C . THR A 1 517 ? 27.876 5.593 -34.911 1.00 87.00 517 THR A C 1
ATOM 4173 O O . THR A 1 517 ? 27.001 6.460 -34.898 1.00 87.00 517 THR A O 1
ATOM 4176 N N . LEU A 1 518 ? 28.425 5.119 -33.785 1.00 89.12 518 LEU A N 1
ATOM 4177 C CA . LEU A 1 518 ? 27.988 5.526 -32.444 1.00 89.12 518 LEU A CA 1
ATOM 4178 C C . LEU A 1 518 ? 28.230 7.014 -32.168 1.00 89.12 518 LEU A C 1
ATOM 4180 O O . LEU A 1 518 ? 27.467 7.627 -31.435 1.00 89.12 518 LEU A O 1
ATOM 4184 N N . LYS A 1 519 ? 29.238 7.636 -32.794 1.00 90.38 519 LYS A N 1
ATOM 4185 C CA . LYS A 1 519 ? 29.449 9.088 -32.695 1.00 90.38 519 LYS A CA 1
ATOM 4186 C C . LYS A 1 519 ? 28.391 9.870 -33.476 1.00 90.38 519 LYS A C 1
ATOM 4188 O O . LYS A 1 519 ? 27.963 10.928 -33.020 1.00 90.38 519 LYS A O 1
ATOM 4193 N N . VAL A 1 520 ? 27.988 9.388 -34.655 1.00 90.06 520 VAL A N 1
ATOM 4194 C CA . VAL A 1 520 ? 26.947 10.031 -35.485 1.00 90.06 520 VAL A CA 1
ATOM 4195 C C . VAL A 1 520 ? 25.580 9.921 -34.812 1.00 90.06 520 VAL A C 1
ATOM 4197 O O . VAL A 1 520 ? 24.829 10.891 -34.771 1.00 90.06 520 VAL A O 1
ATOM 4200 N N . HIS A 1 521 ? 25.288 8.762 -34.226 1.00 92.12 521 HIS A N 1
ATOM 4201 C CA . HIS A 1 521 ? 24.021 8.462 -33.563 1.00 92.12 521 HIS A CA 1
ATOM 4202 C C . HIS A 1 521 ? 24.154 8.419 -32.036 1.00 92.12 521 HIS A C 1
ATOM 4204 O O . HIS A 1 521 ? 23.487 7.622 -31.382 1.00 92.12 521 HIS A O 1
ATOM 4210 N N . ARG A 1 522 ? 24.994 9.295 -31.465 1.00 92.62 522 ARG A N 1
ATOM 4211 C CA . ARG A 1 522 ? 25.351 9.308 -30.033 1.00 92.62 522 ARG A CA 1
ATOM 4212 C C . ARG A 1 522 ? 24.140 9.268 -29.110 1.00 92.62 522 ARG A C 1
ATOM 4214 O O . ARG A 1 522 ? 24.082 8.452 -28.200 1.00 92.62 522 ARG A O 1
ATOM 4221 N N . ASP A 1 523 ? 23.175 10.140 -29.362 1.00 92.75 523 ASP A N 1
ATOM 4222 C CA . ASP A 1 523 ? 21.972 10.254 -28.542 1.00 92.75 523 ASP A CA 1
ATOM 4223 C C . ASP A 1 523 ? 21.125 8.966 -28.580 1.00 92.75 523 ASP A C 1
ATOM 4225 O O . ASP A 1 523 ? 20.753 8.432 -27.537 1.00 92.75 523 ASP A O 1
ATOM 4229 N N . LYS A 1 524 ? 20.928 8.375 -29.768 1.00 94.50 524 LYS A N 1
ATOM 4230 C CA . LYS A 1 524 ? 20.233 7.084 -29.923 1.00 94.50 524 LYS A CA 1
ATOM 4231 C C . LYS A 1 524 ? 20.998 5.935 -29.271 1.00 94.50 524 LYS A C 1
ATOM 4233 O O . LYS A 1 524 ? 20.376 5.069 -28.659 1.00 94.50 524 LYS A O 1
ATOM 4238 N N . ALA A 1 525 ? 22.327 5.935 -29.371 1.00 95.25 525 ALA A N 1
ATOM 4239 C CA . ALA A 1 525 ? 23.190 4.942 -28.741 1.00 95.25 525 ALA A CA 1
ATOM 4240 C C . ALA A 1 525 ? 23.050 4.976 -27.209 1.00 95.25 525 ALA A C 1
ATOM 4242 O O . ALA A 1 525 ? 22.789 3.942 -26.599 1.00 95.25 525 ALA A O 1
ATOM 4243 N N . ILE A 1 526 ? 23.126 6.163 -26.594 1.00 95.25 526 ILE A N 1
ATOM 4244 C CA . ILE A 1 526 ? 22.962 6.332 -25.140 1.00 95.25 526 ILE A CA 1
ATOM 4245 C C . ILE A 1 526 ? 21.569 5.875 -24.692 1.00 95.25 526 ILE A C 1
ATOM 4247 O O . ILE A 1 526 ? 21.461 5.080 -23.760 1.00 95.25 526 ILE A O 1
ATOM 4251 N N . ARG A 1 527 ? 20.506 6.301 -25.385 1.00 95.94 527 ARG A N 1
ATOM 4252 C CA . ARG A 1 527 ? 19.119 5.923 -25.048 1.00 95.94 527 ARG A CA 1
ATOM 4253 C C . ARG A 1 527 ? 18.851 4.425 -25.222 1.00 95.94 527 ARG A C 1
ATOM 4255 O O . ARG A 1 527 ? 18.086 3.837 -24.456 1.00 95.94 527 ARG A O 1
ATOM 4262 N N . THR A 1 528 ? 19.519 3.787 -26.184 1.00 96.00 528 THR A N 1
ATOM 4263 C CA . THR A 1 528 ? 19.496 2.325 -26.354 1.00 96.00 528 THR A CA 1
ATOM 4264 C C . THR A 1 528 ? 20.147 1.634 -25.157 1.00 96.00 528 THR A C 1
ATOM 4266 O O . THR A 1 528 ? 19.544 0.742 -24.568 1.00 96.00 528 THR A O 1
ATOM 4269 N N . VAL A 1 529 ? 21.326 2.089 -24.722 1.00 94.88 529 VAL A N 1
ATOM 4270 C CA . VAL A 1 529 ? 22.007 1.536 -23.539 1.00 94.88 529 VAL A CA 1
ATOM 4271 C C . VAL A 1 529 ? 21.188 1.751 -22.259 1.00 94.88 529 VAL A C 1
ATOM 4273 O O . VAL A 1 529 ? 21.067 0.823 -21.464 1.00 94.88 529 VAL A O 1
ATOM 4276 N N . GLN A 1 530 ? 20.565 2.921 -22.073 1.00 94.81 530 GLN A N 1
ATOM 4277 C CA . GLN A 1 530 ? 19.642 3.181 -20.955 1.00 94.81 530 GLN A CA 1
ATOM 4278 C C . GLN A 1 530 ? 18.460 2.204 -20.950 1.00 94.81 530 GLN A C 1
ATOM 4280 O O . GLN A 1 530 ? 18.100 1.663 -19.907 1.00 94.81 530 GLN A O 1
ATOM 4285 N N . THR A 1 531 ? 17.878 1.949 -22.122 1.00 94.56 531 THR A N 1
ATOM 4286 C CA . THR A 1 531 ? 16.778 0.991 -22.289 1.00 94.56 531 THR A CA 1
ATOM 4287 C C . THR A 1 531 ? 17.231 -0.420 -21.911 1.00 94.56 531 THR A C 1
ATOM 4289 O O . THR A 1 531 ? 16.612 -1.048 -21.056 1.00 94.56 531 THR A O 1
ATOM 4292 N N . LEU A 1 532 ? 18.348 -0.899 -22.469 1.00 94.50 532 LEU A N 1
ATOM 4293 C CA . LEU A 1 532 ? 18.898 -2.225 -22.163 1.00 94.50 532 LEU A CA 1
ATOM 4294 C C . LEU A 1 532 ? 19.254 -2.382 -20.679 1.00 94.50 532 LEU A C 1
ATOM 4296 O O . LEU A 1 532 ? 19.040 -3.445 -20.101 1.00 94.50 532 LEU A O 1
ATOM 4300 N N . PHE A 1 533 ? 19.746 -1.318 -20.045 1.00 93.00 533 PHE A N 1
ATOM 4301 C CA . PHE A 1 533 ? 20.009 -1.288 -18.612 1.00 93.00 533 PHE A CA 1
ATOM 4302 C C . PHE A 1 533 ? 18.732 -1.442 -17.774 1.00 93.00 533 PHE A C 1
ATOM 4304 O O . PHE A 1 533 ? 18.697 -2.254 -16.852 1.00 93.00 533 PHE A O 1
ATOM 4311 N N . LEU A 1 534 ? 17.661 -0.710 -18.099 1.00 91.69 534 LEU A N 1
ATOM 4312 C CA . LEU A 1 534 ? 16.382 -0.830 -17.389 1.00 91.69 534 LEU A CA 1
ATOM 4313 C C . LEU A 1 534 ? 15.759 -2.224 -17.579 1.00 91.69 534 LEU A C 1
ATOM 4315 O O . LEU A 1 534 ? 15.248 -2.799 -16.620 1.00 91.69 534 LEU A O 1
ATOM 4319 N N . TYR A 1 535 ? 15.883 -2.816 -18.772 1.00 92.62 535 TYR A N 1
ATOM 4320 C CA . TYR A 1 535 ? 15.498 -4.213 -19.021 1.00 92.62 535 TYR A CA 1
ATOM 4321 C C . TYR A 1 535 ? 16.321 -5.212 -18.192 1.00 92.62 535 TYR A C 1
ATOM 4323 O O . TYR A 1 535 ? 15.766 -6.189 -17.684 1.00 92.62 535 TYR A O 1
ATOM 4331 N N . HIS A 1 536 ? 17.622 -4.960 -18.020 1.00 90.56 536 HIS A N 1
ATOM 4332 C CA . HIS A 1 536 ? 18.484 -5.768 -17.158 1.00 90.56 536 HIS A CA 1
ATOM 4333 C C . HIS A 1 536 ? 18.034 -5.706 -15.691 1.00 90.56 536 HIS A C 1
ATOM 4335 O O . HIS A 1 536 ? 17.864 -6.749 -15.062 1.00 90.56 536 HIS A O 1
ATOM 4341 N N . ILE A 1 537 ? 17.771 -4.506 -15.154 1.00 88.56 537 ILE A N 1
ATOM 4342 C CA . ILE A 1 537 ? 17.264 -4.344 -13.778 1.00 88.56 537 ILE A CA 1
ATOM 4343 C C . ILE A 1 537 ? 15.912 -5.045 -13.597 1.00 88.56 537 ILE A C 1
ATOM 4345 O O . ILE A 1 537 ? 15.676 -5.646 -12.554 1.00 88.56 537 ILE A O 1
ATOM 4349 N N . ALA A 1 538 ? 15.052 -5.019 -14.617 1.00 87.50 538 ALA A N 1
ATOM 4350 C CA . ALA A 1 538 ? 13.771 -5.722 -14.633 1.00 87.50 538 ALA A CA 1
ATOM 4351 C C . ALA A 1 538 ? 13.883 -7.255 -14.803 1.00 87.50 538 ALA A C 1
ATOM 4353 O O . ALA A 1 538 ? 12.866 -7.920 -15.004 1.00 87.50 538 ALA A O 1
ATOM 4354 N N . HIS A 1 539 ? 15.094 -7.828 -14.776 1.00 86.75 539 HIS A N 1
ATOM 4355 C CA . HIS A 1 539 ? 15.372 -9.261 -14.968 1.00 86.75 539 HIS A CA 1
ATOM 4356 C C . HIS A 1 539 ? 14.834 -9.845 -16.286 1.00 86.75 539 HIS A C 1
ATOM 4358 O O . HIS A 1 539 ? 14.518 -11.034 -16.384 1.00 86.75 539 HIS A O 1
ATOM 4364 N N . LYS A 1 540 ? 14.745 -9.033 -17.346 1.00 84.25 540 LYS A N 1
ATOM 4365 C CA . LYS A 1 540 ? 14.340 -9.487 -18.685 1.00 84.25 540 LYS A CA 1
ATOM 4366 C C . LYS A 1 540 ? 15.532 -10.107 -19.417 1.00 84.25 540 LYS A C 1
ATOM 4368 O O . LYS A 1 540 ? 16.134 -9.507 -20.302 1.00 84.25 540 LYS A O 1
ATOM 4373 N N . MET A 1 541 ? 15.860 -11.348 -19.057 1.00 77.25 541 MET A N 1
ATOM 4374 C CA . MET A 1 541 ? 17.080 -12.033 -19.514 1.00 77.25 541 MET A CA 1
ATOM 4375 C C . MET A 1 541 ? 17.134 -12.337 -21.019 1.00 77.25 541 MET A C 1
ATOM 4377 O O . MET A 1 541 ? 18.219 -12.612 -21.525 1.00 77.25 541 MET A O 1
ATOM 4381 N N . LYS A 1 542 ? 16.006 -12.291 -21.740 1.00 84.31 542 LYS A N 1
ATOM 4382 C CA . LYS A 1 542 ? 15.957 -12.578 -23.185 1.00 84.31 542 LYS A CA 1
ATOM 4383 C C . LYS A 1 542 ? 16.743 -11.553 -24.021 1.00 84.31 542 LYS A C 1
ATOM 4385 O O . LYS A 1 542 ? 17.254 -11.917 -25.070 1.00 84.31 542 LYS A O 1
ATOM 4390 N N . GLY A 1 543 ? 16.898 -10.320 -23.528 1.00 86.81 543 GLY A N 1
ATOM 4391 C CA . GLY A 1 543 ? 17.397 -9.206 -24.337 1.00 86.81 543 GLY A CA 1
ATOM 4392 C C . GLY A 1 543 ? 16.330 -8.664 -25.287 1.00 86.81 543 GLY A C 1
ATOM 4393 O O . GLY A 1 543 ? 15.158 -9.019 -25.156 1.00 86.81 543 GLY A O 1
ATOM 4394 N N . LEU A 1 544 ? 16.746 -7.774 -26.189 1.00 93.75 544 LEU A N 1
ATOM 4395 C CA . LEU A 1 544 ? 15.891 -7.162 -27.204 1.00 93.75 544 LEU A CA 1
ATOM 4396 C C . LEU A 1 544 ? 16.497 -7.331 -28.594 1.00 93.75 544 LEU A C 1
ATOM 4398 O O . LEU A 1 544 ? 17.683 -7.055 -28.790 1.00 93.75 544 LEU A O 1
ATOM 4402 N N . ASN A 1 545 ? 15.685 -7.729 -29.567 1.00 94.69 545 ASN A N 1
ATOM 4403 C CA . ASN A 1 545 ? 16.066 -7.688 -30.977 1.00 94.69 545 ASN A CA 1
ATOM 4404 C C . ASN A 1 545 ? 15.955 -6.260 -31.553 1.00 94.69 545 ASN A C 1
ATOM 4406 O O . ASN A 1 545 ? 15.493 -5.332 -30.885 1.00 94.69 545 ASN A O 1
ATOM 4410 N N . GLY A 1 546 ? 16.376 -6.059 -32.804 1.00 93.50 546 GLY A N 1
ATOM 4411 C CA . GLY A 1 546 ? 16.362 -4.733 -33.435 1.00 93.50 546 GLY A CA 1
ATOM 4412 C C . GLY A 1 546 ? 14.979 -4.072 -33.497 1.00 93.50 546 GLY A C 1
ATOM 4413 O O . GLY A 1 546 ? 14.869 -2.863 -33.289 1.00 93.50 546 GLY A O 1
ATOM 4414 N N . GLU A 1 547 ? 13.918 -4.855 -33.704 1.00 94.69 547 GLU A N 1
ATOM 4415 C CA . GLU A 1 547 ? 12.534 -4.369 -33.687 1.00 94.69 547 GLU A CA 1
ATOM 4416 C C . GLU A 1 547 ? 12.089 -3.949 -32.282 1.00 94.69 547 GLU A C 1
ATOM 4418 O O . GLU A 1 547 ? 11.535 -2.864 -32.098 1.00 94.69 547 GLU A O 1
ATOM 4423 N N . GLU A 1 548 ? 12.370 -4.768 -31.272 1.00 94.19 548 GLU A N 1
ATOM 4424 C CA . GLU A 1 548 ? 12.068 -4.484 -29.871 1.00 94.19 548 GLU A CA 1
ATOM 4425 C C . GLU A 1 548 ? 12.843 -3.252 -29.375 1.00 94.19 548 GLU A C 1
ATOM 4427 O O . GLU A 1 548 ? 12.275 -2.415 -28.671 1.00 94.19 548 GLU A O 1
ATOM 4432 N N . ILE A 1 549 ? 14.102 -3.071 -29.798 1.00 95.19 549 ILE A N 1
ATOM 4433 C CA . ILE A 1 549 ? 14.890 -1.864 -29.506 1.00 95.19 549 ILE A CA 1
ATOM 4434 C C . ILE A 1 549 ? 14.263 -0.637 -30.180 1.00 95.19 549 ILE A C 1
ATOM 4436 O O . ILE A 1 549 ? 14.074 0.385 -29.514 1.00 95.19 549 ILE A O 1
ATOM 4440 N N . ALA A 1 550 ? 13.907 -0.720 -31.466 1.00 95.25 550 ALA A N 1
ATOM 4441 C CA . ALA A 1 550 ? 13.264 0.382 -32.182 1.00 95.25 550 ALA A CA 1
ATOM 4442 C C . ALA A 1 550 ? 11.954 0.806 -31.498 1.00 95.25 550 ALA A C 1
ATOM 4444 O O . ALA A 1 550 ? 11.731 1.994 -31.244 1.00 95.25 550 ALA A O 1
ATOM 4445 N N . ASN A 1 551 ? 11.132 -0.176 -31.125 1.00 94.00 551 ASN A N 1
ATOM 4446 C CA . ASN A 1 551 ? 9.864 0.022 -30.431 1.00 94.00 551 ASN A CA 1
ATOM 4447 C C . ASN A 1 551 ? 10.031 0.521 -28.988 1.00 94.00 551 ASN A C 1
ATOM 4449 O O . ASN A 1 551 ? 9.131 1.176 -28.478 1.00 94.00 551 ASN A O 1
ATOM 4453 N N . ALA A 1 552 ? 11.148 0.247 -28.311 1.00 91.94 552 ALA A N 1
ATOM 4454 C CA . ALA A 1 552 ? 11.396 0.728 -26.951 1.00 91.94 552 ALA A CA 1
ATOM 4455 C C . ALA A 1 552 ? 12.009 2.138 -26.913 1.00 91.94 552 ALA A C 1
ATOM 4457 O O . ALA A 1 552 ? 11.648 2.948 -26.053 1.00 91.94 552 ALA A O 1
ATOM 4458 N N . VAL A 1 553 ? 12.928 2.442 -27.838 1.00 93.88 553 VAL A N 1
ATOM 4459 C CA . VAL A 1 553 ? 13.618 3.740 -27.901 1.00 93.88 553 VAL A CA 1
ATOM 4460 C C . VAL A 1 553 ? 12.749 4.800 -28.574 1.00 93.88 553 VAL A C 1
ATOM 4462 O O . VAL A 1 553 ? 12.773 5.949 -28.130 1.00 93.88 553 VAL A O 1
ATOM 4465 N N . MET A 1 554 ? 11.973 4.422 -29.598 1.00 92.19 554 MET A N 1
ATOM 4466 C CA . MET A 1 554 ? 11.000 5.269 -30.302 1.00 92.19 554 MET A CA 1
ATOM 4467 C C . MET A 1 554 ? 11.576 6.623 -30.738 1.00 92.19 554 MET A C 1
ATOM 4469 O O . MET A 1 554 ? 11.065 7.691 -30.385 1.00 92.19 554 MET A O 1
ATOM 4473 N N . ILE A 1 555 ? 12.696 6.571 -31.460 1.00 92.88 555 ILE A N 1
ATOM 4474 C CA . ILE A 1 555 ? 13.281 7.720 -32.153 1.00 92.88 555 ILE A CA 1
ATOM 4475 C C . ILE A 1 555 ? 13.553 7.281 -33.579 1.00 92.88 555 ILE A C 1
ATOM 4477 O O . ILE A 1 555 ? 14.306 6.339 -33.822 1.00 92.88 555 ILE A O 1
ATOM 4481 N N . GLU A 1 556 ? 12.959 7.974 -34.532 1.00 91.62 556 GLU A N 1
ATOM 4482 C CA . GLU A 1 556 ? 13.053 7.607 -35.931 1.00 91.62 556 GLU A CA 1
ATOM 4483 C C . GLU A 1 556 ? 14.489 7.748 -36.443 1.00 91.62 556 GLU A C 1
ATOM 4485 O O . GLU A 1 556 ? 15.253 8.634 -36.032 1.00 91.62 556 GLU A O 1
ATOM 4490 N N . ARG A 1 557 ? 14.884 6.894 -37.393 1.00 91.12 557 ARG A N 1
ATOM 4491 C CA . ARG A 1 557 ? 16.125 7.065 -38.157 1.00 91.12 557 ARG A CA 1
ATOM 4492 C C . ARG A 1 557 ? 16.183 8.474 -38.757 1.00 91.12 557 ARG A C 1
ATOM 4494 O O . ARG A 1 557 ? 17.193 9.158 -38.590 1.00 91.12 557 ARG A O 1
ATOM 4501 N N . GLN A 1 558 ? 15.082 8.863 -39.393 1.00 89.19 558 GLN A N 1
ATOM 4502 C CA . GLN A 1 558 ? 14.789 10.150 -40.021 1.00 89.19 558 GLN A CA 1
ATOM 4503 C C . GLN A 1 558 ? 13.260 10.381 -39.997 1.00 89.19 558 GLN A C 1
ATOM 4505 O O . GLN A 1 558 ? 12.530 9.408 -39.815 1.00 89.19 558 GLN A O 1
ATOM 4510 N N . PRO A 1 559 ? 12.753 11.619 -40.158 1.00 83.94 559 PRO A N 1
ATOM 4511 C CA . PRO A 1 559 ? 11.340 11.948 -39.909 1.00 83.94 559 PRO A CA 1
ATOM 4512 C C . PRO A 1 559 ? 10.299 11.135 -40.701 1.00 83.94 559 PRO A C 1
ATOM 4514 O O . PRO A 1 559 ? 9.175 10.959 -40.237 1.00 83.94 559 PRO A O 1
ATOM 4517 N N . ASP A 1 560 ? 10.662 10.647 -41.883 1.00 85.12 560 ASP A N 1
ATOM 4518 C CA . ASP A 1 560 ? 9.826 9.894 -42.822 1.00 85.12 560 ASP A CA 1
ATOM 4519 C C . ASP A 1 560 ? 10.170 8.395 -42.881 1.00 85.12 560 ASP A C 1
ATOM 4521 O O . ASP A 1 560 ? 9.711 7.694 -43.780 1.00 85.12 560 ASP A O 1
ATOM 4525 N N . ALA A 1 561 ? 10.970 7.899 -41.930 1.00 90.62 561 ALA A N 1
ATOM 4526 C CA . ALA A 1 561 ? 11.387 6.503 -41.897 1.00 90.62 561 ALA A CA 1
ATOM 4527 C C . ALA A 1 561 ? 10.201 5.546 -41.712 1.00 90.62 561 ALA A C 1
ATOM 4529 O O . ALA A 1 561 ? 9.362 5.719 -40.822 1.00 90.62 561 ALA A O 1
ATOM 4530 N N . THR A 1 562 ? 10.194 4.494 -42.523 1.00 93.50 562 THR A N 1
ATOM 4531 C CA . THR A 1 562 ? 9.281 3.352 -42.394 1.00 93.50 562 THR A CA 1
ATOM 4532 C C . THR A 1 562 ? 9.651 2.469 -41.193 1.00 93.50 562 THR A C 1
ATOM 4534 O O . THR A 1 562 ? 10.785 2.540 -40.699 1.00 93.50 562 THR A O 1
ATOM 4537 N N . PRO A 1 563 ? 8.734 1.602 -40.717 1.00 93.69 563 PRO A N 1
ATOM 4538 C CA . PRO A 1 563 ? 9.039 0.657 -39.647 1.00 93.69 563 PRO A CA 1
ATOM 4539 C C . PRO A 1 563 ? 10.256 -0.214 -39.967 1.00 93.69 563 PRO A C 1
ATOM 4541 O O . PRO A 1 563 ? 11.150 -0.342 -39.137 1.00 93.69 563 PRO A O 1
ATOM 4544 N N . GLU A 1 564 ? 10.357 -0.730 -41.190 1.00 95.00 564 GLU A N 1
ATOM 4545 C CA . GLU A 1 564 ? 11.469 -1.570 -41.636 1.00 95.00 564 GLU A CA 1
ATOM 4546 C C . GLU A 1 564 ? 12.812 -0.821 -41.627 1.00 95.00 564 GLU A C 1
ATOM 4548 O O . GLU A 1 564 ? 13.826 -1.371 -41.196 1.00 95.00 564 GLU A O 1
ATOM 4553 N N . GLU A 1 565 ? 12.840 0.448 -42.043 1.00 94.75 565 GLU A N 1
ATOM 4554 C CA . GLU A 1 565 ? 14.058 1.270 -41.999 1.00 94.75 565 GLU A CA 1
ATOM 4555 C C . GLU A 1 565 ? 14.504 1.586 -40.569 1.00 94.75 565 GLU A C 1
ATOM 4557 O O . GLU A 1 565 ? 15.709 1.672 -40.305 1.00 94.75 565 GLU A O 1
ATOM 4562 N N . ASN A 1 566 ? 13.553 1.768 -39.648 1.00 95.38 566 ASN A N 1
ATOM 4563 C CA . ASN A 1 566 ? 13.843 1.936 -38.228 1.00 95.38 566 ASN A CA 1
ATOM 4564 C C . ASN A 1 566 ? 14.393 0.637 -37.628 1.00 95.38 566 ASN A C 1
ATOM 4566 O O . ASN A 1 566 ? 15.412 0.685 -36.942 1.00 95.38 566 ASN A O 1
ATOM 4570 N N . ILE A 1 567 ? 13.790 -0.515 -37.935 1.00 96.00 567 ILE A N 1
ATOM 4571 C CA . ILE A 1 567 ? 14.268 -1.830 -37.481 1.00 96.00 567 ILE A CA 1
ATOM 4572 C C . ILE A 1 567 ? 15.719 -2.048 -37.929 1.00 96.00 567 ILE A C 1
ATOM 4574 O O . ILE A 1 567 ? 16.598 -2.216 -37.086 1.00 96.00 567 ILE A O 1
ATOM 4578 N N . GLN A 1 568 ? 16.007 -1.910 -39.228 1.00 95.50 568 GLN A N 1
ATOM 4579 C CA . GLN A 1 568 ? 17.365 -2.069 -39.772 1.00 95.50 568 GLN A CA 1
ATOM 4580 C C . GLN A 1 568 ? 18.374 -1.093 -39.148 1.00 95.50 568 GLN A C 1
ATOM 4582 O O . GLN A 1 568 ? 19.541 -1.428 -38.928 1.00 95.50 568 GLN A O 1
ATOM 4587 N N . HIS A 1 569 ? 17.942 0.139 -38.859 1.00 95.81 569 HIS A N 1
ATOM 4588 C CA . HIS A 1 569 ? 18.788 1.123 -38.192 1.00 95.81 569 HIS A CA 1
ATOM 4589 C C . HIS A 1 569 ? 19.197 0.667 -36.791 1.00 95.81 569 HIS A C 1
ATOM 4591 O O . HIS A 1 569 ? 20.375 0.765 -36.442 1.00 95.81 569 HIS A O 1
ATOM 4597 N N . TYR A 1 570 ? 18.245 0.174 -36.000 1.00 96.19 570 TYR A N 1
ATOM 4598 C CA . TYR A 1 570 ? 18.504 -0.275 -34.637 1.00 96.19 570 TYR A CA 1
ATOM 4599 C C . TYR A 1 570 ? 19.235 -1.621 -34.578 1.00 96.19 570 TYR A C 1
ATOM 4601 O O . TYR A 1 570 ? 20.046 -1.795 -33.675 1.00 96.19 570 TYR A O 1
ATOM 4609 N N . GLU A 1 571 ? 19.071 -2.507 -35.566 1.00 95.19 571 GLU A N 1
ATOM 4610 C CA . GLU A 1 571 ? 19.923 -3.698 -35.738 1.00 95.19 571 GLU A CA 1
ATOM 4611 C C . GLU A 1 571 ? 21.392 -3.305 -35.948 1.00 95.19 571 GLU A C 1
ATOM 4613 O O . GLU A 1 571 ? 22.280 -3.745 -35.218 1.00 95.19 571 GLU A O 1
ATOM 4618 N N . SER A 1 572 ? 21.660 -2.396 -36.892 1.00 94.69 572 SER A N 1
ATOM 4619 C CA . SER A 1 572 ? 23.022 -1.912 -37.156 1.00 94.69 572 SER A CA 1
ATOM 4620 C C . SER A 1 572 ? 23.621 -1.160 -35.960 1.00 94.69 572 SER A C 1
ATOM 4622 O O . SER A 1 572 ? 24.821 -1.273 -35.676 1.00 94.69 572 SER A O 1
ATOM 4624 N N . LEU A 1 573 ? 22.794 -0.393 -35.242 1.00 95.19 573 LEU A N 1
ATOM 4625 C CA . LEU A 1 573 ? 23.208 0.315 -34.036 1.00 95.19 573 LEU A CA 1
ATOM 4626 C C . LEU A 1 573 ? 23.555 -0.663 -32.907 1.00 95.19 573 LEU A C 1
ATOM 4628 O O . LEU A 1 573 ? 24.573 -0.470 -32.248 1.00 95.19 573 LEU A O 1
ATOM 4632 N N . ALA A 1 574 ? 22.748 -1.705 -32.702 1.00 94.56 574 ALA A N 1
ATOM 4633 C CA . ALA A 1 574 ? 22.979 -2.724 -31.685 1.00 94.56 574 ALA A CA 1
ATOM 4634 C C . ALA A 1 574 ? 24.258 -3.529 -31.959 1.00 94.56 574 ALA A C 1
ATOM 4636 O O . ALA A 1 574 ? 25.054 -3.730 -31.041 1.00 94.56 574 ALA A O 1
ATOM 4637 N N . GLU A 1 575 ? 24.529 -3.871 -33.221 1.00 93.75 575 GLU A N 1
ATOM 4638 C CA . GLU A 1 575 ? 25.785 -4.529 -33.599 1.00 93.75 575 GLU A CA 1
ATOM 4639 C C . GLU A 1 575 ? 27.001 -3.625 -33.346 1.00 93.75 575 GLU A C 1
ATOM 4641 O O . GLU A 1 575 ? 28.014 -4.071 -32.809 1.00 93.75 575 GLU A O 1
ATOM 4646 N N . SER A 1 576 ? 26.875 -2.324 -33.637 1.00 93.06 576 SER A N 1
ATOM 4647 C CA . SER A 1 576 ? 27.922 -1.339 -33.329 1.00 93.06 576 SER A CA 1
ATOM 4648 C C . SER A 1 576 ? 28.141 -1.181 -31.817 1.00 93.06 576 SER A C 1
ATOM 4650 O O . SER A 1 576 ? 29.269 -1.002 -31.360 1.00 93.06 576 SER A O 1
ATOM 4652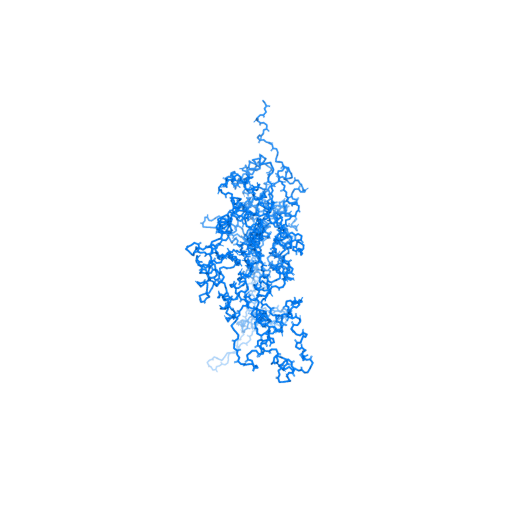 N N . LEU A 1 577 ? 27.067 -1.231 -31.020 1.00 93.50 577 LEU A N 1
ATOM 4653 C CA . LEU A 1 577 ? 27.147 -1.179 -29.559 1.00 93.50 577 LEU A CA 1
ATOM 4654 C C . LEU A 1 577 ? 27.863 -2.413 -29.010 1.00 93.50 577 LEU A C 1
ATOM 4656 O O . LEU A 1 577 ? 28.779 -2.256 -28.215 1.00 93.50 577 LEU A O 1
ATOM 4660 N N . LYS A 1 578 ? 27.505 -3.613 -29.471 1.00 93.19 578 LYS A N 1
ATOM 4661 C CA . LYS A 1 578 ? 28.175 -4.875 -29.123 1.00 93.19 578 LYS A CA 1
ATOM 4662 C C . LYS A 1 578 ? 29.667 -4.858 -29.469 1.00 93.19 578 LYS A C 1
ATOM 4664 O O . LYS A 1 578 ? 30.480 -5.324 -28.677 1.00 93.19 578 LYS A O 1
ATOM 4669 N N . SER A 1 579 ? 30.049 -4.328 -30.635 1.00 88.81 579 SER A N 1
ATOM 4670 C CA . SER A 1 579 ? 31.461 -4.305 -31.042 1.00 88.81 579 SER A CA 1
ATOM 4671 C C . SER A 1 579 ? 32.324 -3.372 -30.189 1.00 88.81 579 SER A C 1
ATOM 4673 O O . SER A 1 579 ? 33.492 -3.670 -29.950 1.00 88.81 579 SER A O 1
ATOM 4675 N N . GLU A 1 580 ? 31.763 -2.248 -29.737 1.00 88.69 580 GLU A N 1
ATOM 4676 C CA . GLU A 1 580 ? 32.493 -1.216 -28.984 1.00 88.69 580 GLU A CA 1
ATOM 4677 C C . GLU A 1 580 ? 32.379 -1.405 -27.459 1.00 88.69 580 GLU A C 1
ATOM 4679 O O . GLU A 1 580 ? 33.278 -1.027 -26.708 1.00 88.69 580 GLU A O 1
ATOM 4684 N N . LEU A 1 581 ? 31.287 -2.008 -26.978 1.00 90.12 581 LEU A N 1
ATOM 4685 C CA . LEU A 1 581 ? 30.974 -2.138 -25.556 1.00 90.12 581 LEU A CA 1
ATOM 4686 C C . LEU A 1 581 ? 30.950 -3.612 -25.128 1.00 90.12 581 LEU A C 1
ATOM 4688 O O . LEU A 1 581 ? 30.000 -4.324 -25.451 1.00 90.12 581 LEU A O 1
ATOM 4692 N N . PRO A 1 582 ? 31.917 -4.077 -24.314 1.00 86.62 582 PRO A N 1
ATOM 4693 C CA . PRO A 1 582 ? 31.942 -5.463 -23.842 1.00 86.62 582 PRO A CA 1
ATOM 4694 C C . PRO A 1 582 ? 30.760 -5.827 -22.930 1.00 86.62 582 PRO A C 1
ATOM 4696 O O . PRO A 1 582 ? 30.499 -7.003 -22.712 1.00 86.62 582 PRO A O 1
ATOM 4699 N N . GLN A 1 583 ? 30.057 -4.835 -22.381 1.00 89.94 583 GLN A N 1
ATOM 4700 C CA . GLN A 1 583 ? 28.857 -5.030 -21.569 1.00 89.94 583 GLN A CA 1
ATOM 4701 C C . GLN A 1 583 ? 27.613 -5.355 -22.407 1.00 89.94 583 GLN A C 1
ATOM 4703 O O . GLN A 1 583 ? 26.591 -5.718 -21.834 1.00 89.94 583 GLN A O 1
ATOM 4708 N N . ILE A 1 584 ? 27.649 -5.189 -23.734 1.00 92.50 584 ILE A N 1
ATOM 4709 C CA . ILE A 1 584 ? 26.518 -5.498 -24.616 1.00 92.50 584 ILE A CA 1
ATOM 4710 C C . ILE A 1 584 ? 26.766 -6.858 -25.266 1.00 92.50 584 ILE A C 1
ATOM 4712 O O . ILE A 1 584 ? 27.670 -7.015 -26.083 1.00 92.50 584 ILE A O 1
ATOM 4716 N N . VAL A 1 585 ? 25.948 -7.840 -24.893 1.00 90.81 585 VAL A N 1
ATOM 4717 C CA . VAL A 1 585 ? 26.079 -9.237 -25.325 1.00 90.81 585 VAL A CA 1
ATOM 4718 C C . VAL A 1 585 ? 24.952 -9.588 -26.291 1.00 90.81 585 VAL A C 1
ATOM 4720 O O . VAL A 1 585 ? 23.803 -9.201 -26.073 1.00 90.81 585 VAL A O 1
ATOM 4723 N N . GLU A 1 586 ? 25.290 -10.333 -27.343 1.00 92.88 586 GLU A N 1
ATOM 4724 C CA . GLU A 1 586 ? 24.339 -10.907 -28.298 1.00 92.88 586 GLU A CA 1
ATOM 4725 C C . GLU A 1 586 ? 24.014 -12.358 -27.934 1.00 92.88 586 GLU A C 1
ATOM 4727 O O . GLU A 1 586 ? 24.894 -13.151 -27.593 1.00 92.88 586 GLU A O 1
ATOM 4732 N N . ILE A 1 587 ? 22.736 -12.701 -28.034 1.00 89.69 587 ILE A N 1
ATOM 4733 C CA . ILE A 1 587 ? 22.184 -14.026 -27.777 1.00 89.69 587 ILE A CA 1
ATOM 4734 C C . ILE A 1 587 ? 21.248 -14.371 -28.922 1.00 89.69 587 ILE A C 1
ATOM 4736 O O . ILE A 1 587 ? 20.559 -13.505 -29.448 1.00 89.69 587 ILE A O 1
ATOM 4740 N N . PHE A 1 588 ? 21.198 -15.643 -29.288 1.00 87.88 588 PHE A N 1
ATOM 4741 C CA . PHE A 1 588 ? 20.292 -16.128 -30.318 1.00 87.88 588 PHE A CA 1
ATOM 4742 C C . PHE A 1 588 ? 19.105 -16.834 -29.676 1.00 87.88 588 PHE A C 1
ATOM 4744 O O . PHE A 1 588 ? 19.282 -17.635 -28.755 1.00 87.88 588 PHE A O 1
ATOM 4751 N N . ASP A 1 589 ? 17.902 -16.542 -30.161 1.00 83.94 589 ASP A N 1
ATOM 4752 C CA . ASP A 1 589 ? 16.723 -17.340 -29.830 1.00 83.94 589 ASP A CA 1
ATOM 4753 C C . ASP A 1 589 ? 16.644 -18.625 -30.679 1.00 83.94 589 ASP A C 1
ATOM 4755 O O . ASP A 1 589 ? 17.482 -18.879 -31.550 1.00 83.94 589 ASP A O 1
ATOM 4759 N N . ASP A 1 590 ? 15.620 -19.450 -30.436 1.00 83.38 590 ASP A N 1
ATOM 4760 C CA . ASP A 1 590 ? 15.396 -20.707 -31.168 1.00 83.38 590 ASP A CA 1
ATOM 4761 C C . ASP A 1 590 ? 15.228 -20.494 -32.687 1.00 83.38 590 ASP A C 1
ATOM 4763 O O . ASP A 1 590 ? 15.492 -21.399 -33.483 1.00 83.38 590 ASP A O 1
ATOM 4767 N N . ALA A 1 591 ? 14.821 -19.288 -33.101 1.00 84.25 591 ALA A N 1
ATOM 4768 C CA . ALA A 1 591 ? 14.677 -18.882 -34.495 1.00 84.25 591 ALA A CA 1
ATOM 4769 C C . ALA A 1 591 ? 15.969 -18.284 -35.087 1.00 84.25 591 ALA A C 1
ATOM 4771 O O . ALA A 1 591 ? 15.972 -17.875 -36.249 1.00 84.25 591 ALA A O 1
ATOM 4772 N N . LYS A 1 592 ? 17.076 -18.285 -34.328 1.00 85.12 592 LYS A N 1
ATOM 4773 C CA . LYS A 1 592 ? 18.373 -17.682 -34.674 1.00 85.12 592 LYS A CA 1
ATOM 4774 C C . LYS A 1 592 ? 18.309 -16.169 -34.905 1.00 85.12 592 LYS A C 1
ATOM 4776 O O . LYS A 1 592 ? 19.122 -15.635 -35.657 1.00 85.12 592 LYS A O 1
ATOM 4781 N N . ILE A 1 593 ? 17.368 -15.482 -34.266 1.00 87.88 593 ILE A N 1
ATOM 4782 C CA . ILE A 1 593 ? 17.292 -14.020 -34.279 1.00 87.88 593 ILE A CA 1
ATOM 4783 C C . ILE A 1 593 ? 18.203 -13.482 -33.175 1.00 87.88 593 ILE A C 1
ATOM 4785 O O . ILE A 1 593 ? 18.202 -14.003 -32.058 1.00 87.88 593 ILE A O 1
ATOM 4789 N N . SER A 1 594 ? 18.983 -12.450 -33.498 1.00 91.00 594 SER A N 1
ATOM 4790 C CA . SER A 1 594 ? 19.878 -11.772 -32.560 1.00 91.00 594 SER A CA 1
ATOM 4791 C C . SER A 1 594 ? 19.100 -10.930 -31.549 1.00 91.00 594 SER A C 1
ATOM 4793 O O . SER A 1 594 ? 18.314 -10.056 -31.916 1.00 91.00 594 SER A O 1
ATOM 4795 N N . HIS A 1 595 ? 19.367 -11.163 -30.269 1.00 93.44 595 HIS A N 1
ATOM 4796 C CA . HIS A 1 595 ? 18.882 -10.391 -29.131 1.00 93.44 595 HIS A CA 1
ATOM 4797 C C . HIS A 1 595 ? 20.065 -9.793 -28.386 1.00 93.44 595 HIS A C 1
ATOM 4799 O O . HIS A 1 595 ? 21.028 -10.487 -28.069 1.00 93.44 595 HIS A O 1
ATOM 4805 N N . TYR A 1 596 ? 19.979 -8.511 -28.059 1.00 94.81 596 TYR A N 1
ATOM 4806 C CA . TYR A 1 596 ? 21.029 -7.780 -27.365 1.00 94.81 596 TYR A CA 1
ATOM 4807 C C . TYR A 1 596 ? 20.601 -7.498 -25.928 1.00 94.81 596 TYR A C 1
ATOM 4809 O O . TYR A 1 596 ? 19.477 -7.057 -25.676 1.00 94.81 596 TYR A O 1
ATOM 4817 N N . ARG A 1 597 ? 21.493 -7.728 -24.964 1.00 92.94 597 ARG A N 1
ATOM 4818 C CA . ARG A 1 597 ? 21.259 -7.385 -23.555 1.00 92.94 597 ARG A CA 1
ATOM 4819 C C . ARG A 1 597 ? 22.482 -6.748 -22.921 1.00 92.94 597 ARG A C 1
ATOM 4821 O O . ARG A 1 597 ? 23.610 -6.991 -23.342 1.00 92.94 597 ARG A O 1
ATOM 4828 N N . LEU A 1 598 ? 22.241 -5.957 -21.880 1.00 92.06 598 LEU A N 1
ATOM 4829 C CA . LEU A 1 598 ? 23.309 -5.463 -21.025 1.00 92.06 598 LEU A CA 1
ATOM 4830 C C . LEU A 1 598 ? 23.657 -6.526 -19.980 1.00 92.06 598 LEU A C 1
ATOM 4832 O O . LEU A 1 598 ? 22.787 -7.001 -19.247 1.00 92.06 598 LEU A O 1
ATOM 4836 N N . GLU A 1 599 ? 24.936 -6.866 -19.897 1.00 89.31 599 GLU A N 1
ATOM 4837 C CA . GLU A 1 599 ? 25.520 -7.645 -18.817 1.00 89.31 599 GLU A CA 1
ATOM 4838 C C . GLU A 1 599 ? 26.517 -6.775 -18.046 1.00 89.31 599 GLU A C 1
ATOM 4840 O O . GLU A 1 599 ? 27.453 -6.225 -18.636 1.00 89.31 599 GLU A O 1
ATOM 4845 N N . PRO A 1 600 ? 26.341 -6.623 -16.723 1.00 81.19 600 PRO A N 1
ATOM 4846 C CA . PRO A 1 600 ? 27.261 -5.877 -15.886 1.00 81.19 600 PRO A CA 1
ATOM 4847 C C . PRO A 1 600 ? 28.537 -6.700 -15.706 1.00 81.19 600 PRO A C 1
ATOM 4849 O O . PRO A 1 600 ? 28.742 -7.375 -14.699 1.00 81.19 600 PRO A O 1
ATOM 4852 N N . VAL A 1 601 ? 29.410 -6.666 -16.709 1.00 69.00 601 VAL A N 1
ATOM 4853 C CA . VAL A 1 601 ? 30.745 -7.246 -16.608 1.00 69.00 601 VAL A CA 1
ATOM 4854 C C . VAL A 1 601 ? 31.538 -6.374 -15.636 1.00 69.00 601 VAL A C 1
ATOM 4856 O O . VAL A 1 601 ? 31.992 -5.277 -15.972 1.00 69.00 601 VAL A O 1
ATOM 4859 N N . VAL A 1 602 ? 31.664 -6.841 -14.392 1.00 52.16 602 VAL A N 1
ATOM 4860 C CA . VAL A 1 602 ? 32.605 -6.284 -13.417 1.00 52.16 602 VAL A CA 1
ATOM 4861 C C . VAL A 1 602 ? 33.998 -6.445 -14.010 1.00 52.16 602 VAL A C 1
ATOM 4863 O O . VAL A 1 602 ? 34.346 -7.539 -14.445 1.00 52.16 602 VAL A O 1
ATOM 4866 N N . MET A 1 603 ? 34.783 -5.364 -14.048 1.00 48.38 603 MET A N 1
ATOM 4867 C CA . MET A 1 603 ? 36.164 -5.393 -14.529 1.00 48.38 603 MET A CA 1
ATOM 4868 C C . MET A 1 603 ? 36.967 -6.514 -13.854 1.00 48.38 603 MET A C 1
ATOM 4870 O O . MET A 1 603 ? 37.490 -6.358 -12.754 1.00 48.38 603 MET A O 1
ATOM 4874 N N . GLY A 1 604 ? 37.102 -7.620 -14.569 1.00 51.56 604 GLY A N 1
ATOM 4875 C CA . GLY A 1 604 ? 38.275 -8.465 -14.604 1.00 51.56 604 GLY A CA 1
ATOM 4876 C C . GLY A 1 604 ? 38.728 -8.489 -16.055 1.00 51.56 604 GLY A C 1
ATOM 4877 O O . GLY A 1 604 ? 37.900 -8.499 -16.967 1.00 51.56 604 GLY A O 1
ATOM 4878 N N . ILE A 1 605 ? 40.038 -8.455 -16.280 1.00 55.41 605 ILE A N 1
ATOM 4879 C CA . ILE A 1 605 ? 40.585 -8.896 -17.561 1.00 55.41 605 ILE A CA 1
ATOM 4880 C C . ILE A 1 605 ? 40.020 -10.297 -17.790 1.00 55.41 605 ILE A C 1
ATOM 4882 O O . ILE A 1 605 ? 40.252 -11.148 -16.935 1.00 55.41 605 ILE A O 1
ATOM 4886 N N . ASP A 1 606 ? 39.268 -10.525 -18.871 1.00 57.88 606 ASP A N 1
ATOM 4887 C CA . ASP A 1 606 ? 38.928 -11.886 -19.286 1.00 57.88 606 ASP A CA 1
ATOM 4888 C C . ASP A 1 606 ? 40.248 -12.555 -19.682 1.00 57.88 606 ASP A C 1
ATOM 4890 O O . ASP A 1 606 ? 40.803 -12.227 -20.741 1.00 57.88 606 ASP A O 1
ATOM 4894 N N . PRO A 1 607 ? 40.800 -13.444 -18.833 1.00 60.03 607 PRO A N 1
ATOM 4895 C CA . PRO A 1 607 ? 42.123 -13.984 -19.071 1.00 60.03 607 PRO A CA 1
ATOM 4896 C C . PRO A 1 607 ? 42.136 -14.801 -20.356 1.00 60.03 607 PRO A C 1
ATOM 4898 O O . PRO A 1 607 ? 43.160 -14.829 -21.023 1.00 60.03 607 PRO A O 1
ATOM 4901 N N . ASN A 1 608 ? 41.005 -15.405 -20.739 1.00 65.25 608 ASN A N 1
ATOM 4902 C CA . ASN A 1 608 ? 40.908 -16.203 -21.954 1.00 65.25 608 ASN A CA 1
ATOM 4903 C C . ASN A 1 608 ? 40.967 -15.315 -23.193 1.00 65.25 608 ASN A C 1
ATOM 4905 O O . ASN A 1 608 ? 41.683 -15.639 -24.134 1.00 65.25 608 ASN A O 1
ATOM 4909 N N . ARG A 1 609 ? 40.263 -14.178 -23.188 1.00 69.56 609 ARG A N 1
ATOM 4910 C CA . ARG A 1 609 ? 40.278 -13.235 -24.312 1.00 69.56 609 ARG A CA 1
ATOM 4911 C C . ARG A 1 609 ? 41.631 -12.546 -24.472 1.00 69.56 609 ARG A C 1
ATOM 4913 O O . ARG A 1 609 ? 42.131 -12.470 -25.591 1.00 69.56 609 ARG A O 1
ATOM 4920 N N . GLU A 1 610 ? 42.239 -12.061 -23.388 1.00 72.81 610 GLU A N 1
ATOM 4921 C CA . GLU A 1 610 ? 43.575 -11.450 -23.473 1.00 72.81 610 GLU A CA 1
ATOM 4922 C C . GLU A 1 610 ? 44.658 -12.488 -23.791 1.00 72.81 610 GLU A C 1
ATOM 4924 O O . GLU A 1 610 ? 45.561 -12.199 -24.574 1.00 72.81 610 GLU A O 1
ATOM 4929 N N . PHE A 1 611 ? 44.543 -13.716 -23.272 1.00 75.31 611 PHE A N 1
ATOM 4930 C CA . PHE A 1 611 ? 45.422 -14.818 -23.662 1.00 75.31 611 PHE A CA 1
ATOM 4931 C C . PHE A 1 611 ? 45.270 -15.157 -25.143 1.00 75.31 611 PHE A C 1
ATOM 4933 O O . PHE A 1 611 ? 46.278 -15.282 -25.830 1.00 75.31 611 PHE A O 1
ATOM 4940 N N . GLN A 1 612 ? 44.038 -15.267 -25.652 1.00 77.06 612 GLN A N 1
ATOM 4941 C CA . GLN A 1 612 ? 43.790 -15.563 -27.062 1.00 77.06 612 GLN A CA 1
ATOM 4942 C C . GLN A 1 612 ? 44.377 -14.471 -27.955 1.00 77.06 612 GLN A C 1
ATOM 4944 O O . GLN A 1 612 ? 45.103 -14.775 -28.891 1.00 77.06 612 GLN A O 1
ATOM 4949 N N . LYS A 1 613 ? 44.166 -13.200 -27.605 1.00 79.75 613 LYS A N 1
ATOM 4950 C CA . LYS A 1 613 ? 44.741 -12.064 -28.328 1.00 79.75 613 LYS A CA 1
ATOM 4951 C C . LYS A 1 613 ? 46.276 -12.086 -28.333 1.00 79.75 613 LYS A C 1
ATOM 4953 O O . LYS A 1 613 ? 46.879 -11.929 -29.390 1.00 79.75 613 LYS A O 1
ATOM 4958 N N . ALA A 1 614 ? 46.907 -12.300 -27.176 1.00 77.38 614 ALA A N 1
ATOM 4959 C CA . ALA A 1 614 ? 48.366 -12.389 -27.070 1.00 77.38 614 ALA A CA 1
ATOM 4960 C C . ALA A 1 614 ? 48.930 -13.612 -27.814 1.00 77.38 614 ALA A C 1
ATOM 4962 O O . ALA A 1 614 ? 50.015 -13.553 -28.392 1.00 77.38 614 ALA A O 1
ATOM 4963 N N . ARG A 1 615 ? 48.184 -14.721 -27.821 1.00 79.38 615 ARG A N 1
ATOM 4964 C CA . ARG A 1 615 ? 48.519 -15.933 -28.562 1.00 79.38 615 ARG A CA 1
ATOM 4965 C C . ARG A 1 615 ? 48.447 -15.704 -30.068 1.00 79.38 615 ARG A C 1
ATOM 4967 O O . ARG A 1 615 ? 49.403 -16.053 -30.746 1.00 79.38 615 ARG A O 1
ATOM 4974 N N . ASP A 1 616 ? 47.378 -15.093 -30.569 1.00 82.75 616 ASP A N 1
ATOM 4975 C CA . ASP A 1 616 ? 47.213 -14.791 -31.995 1.00 82.75 616 ASP A CA 1
ATOM 4976 C C . ASP A 1 616 ? 48.337 -13.854 -32.489 1.00 82.75 616 ASP A C 1
ATOM 4978 O O . ASP A 1 616 ? 48.898 -14.053 -33.567 1.00 82.75 616 ASP A O 1
ATOM 4982 N N . GLU A 1 617 ? 48.738 -12.874 -31.670 1.00 80.38 617 GLU A N 1
ATOM 4983 C CA . GLU A 1 617 ? 49.866 -11.976 -31.958 1.00 80.38 617 GLU A CA 1
ATOM 4984 C C . GLU A 1 617 ? 51.217 -12.717 -31.992 1.00 80.38 617 GLU A C 1
ATOM 4986 O O . GLU A 1 617 ? 52.040 -12.475 -32.879 1.00 80.38 617 GLU A O 1
ATOM 4991 N N . ALA A 1 618 ? 51.445 -13.656 -31.067 1.00 79.31 618 ALA A N 1
ATOM 4992 C CA . ALA A 1 618 ? 52.648 -14.488 -31.051 1.00 79.31 618 ALA A CA 1
ATOM 4993 C C . ALA A 1 618 ? 52.673 -15.515 -32.202 1.00 79.31 618 ALA A C 1
ATOM 4995 O O . ALA A 1 618 ? 53.721 -15.736 -32.810 1.00 79.31 618 ALA A O 1
ATOM 4996 N N . GLU A 1 619 ? 51.535 -16.119 -32.550 1.00 82.00 619 GLU A N 1
ATOM 4997 C CA . GLU A 1 619 ? 51.395 -17.035 -33.690 1.00 82.00 619 GLU A CA 1
ATOM 4998 C C . GLU A 1 619 ? 51.588 -16.311 -35.039 1.00 82.00 619 GLU A C 1
ATOM 5000 O O . GLU A 1 619 ? 52.044 -16.919 -36.007 1.00 82.00 619 GLU A O 1
ATOM 5005 N N . GLY A 1 620 ? 51.342 -15.000 -35.100 1.00 83.19 620 GLY A N 1
ATOM 5006 C CA . GLY A 1 620 ? 51.622 -14.168 -36.274 1.00 83.19 620 GLY A CA 1
ATOM 5007 C C . GLY A 1 620 ? 53.069 -13.667 -36.405 1.00 83.19 620 GLY A C 1
ATOM 5008 O O . GLY A 1 620 ? 53.408 -13.094 -37.441 1.00 83.19 620 GLY A O 1
ATOM 5009 N N . ASN A 1 621 ? 53.928 -13.852 -35.392 1.00 88.44 621 ASN A N 1
ATOM 5010 C CA . ASN A 1 621 ? 55.274 -13.269 -35.344 1.00 88.44 621 ASN A CA 1
ATOM 5011 C C . ASN A 1 621 ? 56.374 -14.334 -35.176 1.00 88.44 621 ASN A C 1
ATOM 5013 O O . ASN A 1 621 ? 56.619 -14.840 -34.081 1.00 88.44 621 ASN A O 1
ATOM 5017 N N . GLU A 1 622 ? 57.096 -14.623 -36.261 1.00 82.50 622 GLU A N 1
ATOM 5018 C CA . GLU A 1 622 ? 58.149 -15.649 -36.309 1.00 82.50 622 GLU A CA 1
ATOM 5019 C C . GLU A 1 622 ? 59.295 -15.403 -35.307 1.00 82.50 622 GLU A C 1
ATOM 5021 O O . GLU A 1 622 ? 59.813 -16.347 -34.707 1.00 82.50 622 GLU A O 1
ATOM 5026 N N . ALA A 1 623 ? 59.655 -14.142 -35.047 1.00 78.88 623 ALA A N 1
ATOM 5027 C CA . ALA A 1 623 ? 60.695 -13.809 -34.074 1.00 78.88 623 ALA A CA 1
ATOM 5028 C C . ALA A 1 623 ? 60.261 -14.157 -32.640 1.00 78.88 623 ALA A C 1
ATOM 5030 O O . ALA A 1 623 ? 61.035 -14.741 -31.879 1.00 78.88 623 ALA A O 1
ATOM 5031 N N . THR A 1 624 ? 59.004 -13.867 -32.290 1.00 77.56 624 THR A N 1
ATOM 5032 C CA . THR A 1 624 ? 58.420 -14.220 -30.987 1.00 77.56 624 THR A CA 1
ATOM 5033 C C . THR A 1 624 ? 58.326 -15.735 -30.807 1.00 77.56 624 THR A C 1
ATOM 5035 O O . THR A 1 624 ? 58.600 -16.246 -29.721 1.00 77.56 624 THR A O 1
ATOM 5038 N N . GLN A 1 625 ? 58.000 -16.476 -31.870 1.00 79.62 625 GLN A N 1
ATOM 5039 C CA . GLN A 1 625 ? 57.964 -17.941 -31.837 1.00 79.62 625 GLN A CA 1
ATOM 5040 C C . GLN A 1 625 ? 59.344 -18.558 -31.615 1.00 79.62 625 GLN A C 1
ATOM 5042 O O . GLN A 1 625 ? 59.480 -19.474 -30.802 1.00 79.62 625 GLN A O 1
ATOM 5047 N N . ASN A 1 626 ? 60.369 -18.066 -32.314 1.00 78.38 626 ASN A N 1
ATOM 5048 C CA . ASN A 1 626 ? 61.737 -18.553 -32.144 1.00 78.38 626 ASN A CA 1
ATOM 5049 C C . ASN A 1 626 ? 62.254 -18.257 -30.734 1.00 78.38 626 ASN A C 1
ATOM 5051 O O . ASN A 1 626 ? 62.755 -19.158 -30.064 1.00 78.38 626 ASN A O 1
ATOM 5055 N N . TRP A 1 627 ? 62.004 -17.048 -30.230 1.00 78.31 627 TRP A N 1
ATOM 5056 C CA . TRP A 1 627 ? 62.326 -16.680 -28.854 1.00 78.31 627 TRP A CA 1
ATOM 5057 C C . TRP A 1 627 ? 61.621 -17.575 -27.819 1.00 78.31 627 TRP A C 1
ATOM 5059 O O . TRP A 1 627 ? 62.246 -18.043 -26.867 1.00 78.31 627 TRP A O 1
ATOM 5069 N N . ALA A 1 628 ? 60.333 -17.880 -28.015 1.00 79.25 628 ALA A N 1
ATOM 5070 C CA . ALA A 1 628 ? 59.590 -18.772 -27.126 1.00 79.25 628 ALA A CA 1
ATOM 5071 C C . ALA A 1 628 ? 60.155 -20.206 -27.131 1.00 79.25 628 ALA A C 1
ATOM 5073 O O . ALA A 1 628 ? 60.251 -20.833 -26.075 1.00 79.25 628 ALA A O 1
ATOM 5074 N N . ARG A 1 629 ? 60.574 -20.723 -28.296 1.00 79.31 629 ARG A N 1
ATOM 5075 C CA . ARG A 1 629 ? 61.214 -22.046 -28.422 1.00 79.31 629 ARG A CA 1
ATOM 5076 C C . ARG A 1 629 ? 62.549 -22.110 -27.687 1.00 79.31 629 ARG A C 1
ATOM 5078 O O . ARG A 1 629 ? 62.766 -23.042 -26.916 1.00 79.31 629 ARG A O 1
ATOM 5085 N N . GLU A 1 630 ? 63.419 -21.123 -27.886 1.00 77.06 630 GLU A N 1
ATOM 5086 C CA . GLU A 1 630 ? 64.711 -21.042 -27.190 1.00 77.06 630 GLU A CA 1
ATOM 5087 C C . GLU A 1 630 ? 64.524 -20.982 -25.671 1.00 77.06 630 GLU A C 1
ATOM 5089 O O . GLU A 1 630 ? 65.220 -21.665 -24.917 1.00 77.06 630 GLU A O 1
ATOM 5094 N N . ARG A 1 631 ? 63.509 -20.240 -25.219 1.00 77.38 631 ARG A N 1
ATOM 5095 C CA . ARG A 1 631 ? 63.175 -20.110 -23.801 1.00 77.38 631 ARG A CA 1
ATOM 5096 C C . ARG A 1 631 ? 62.630 -21.394 -23.180 1.00 77.38 631 ARG A C 1
ATOM 5098 O O . ARG A 1 631 ? 62.918 -21.657 -22.019 1.00 77.38 631 ARG A O 1
ATOM 5105 N N . LEU A 1 632 ? 61.895 -22.210 -23.937 1.00 81.50 632 LEU A N 1
ATOM 5106 C CA . LEU A 1 632 ? 61.474 -23.543 -23.489 1.00 81.50 632 LEU A CA 1
ATOM 5107 C C . LEU A 1 632 ? 62.659 -24.511 -23.381 1.00 81.50 632 LEU A C 1
ATOM 5109 O O . LEU A 1 632 ? 62.731 -25.283 -22.427 1.00 81.50 632 LEU A O 1
ATOM 5113 N N . LEU A 1 633 ? 63.607 -24.461 -24.323 1.00 81.31 633 LEU A N 1
ATOM 5114 C CA . LEU A 1 633 ? 64.814 -25.297 -24.280 1.00 81.31 633 LEU A CA 1
ATOM 5115 C C . LEU A 1 633 ? 65.706 -24.954 -23.080 1.00 81.31 633 LEU A C 1
ATOM 5117 O O . LEU A 1 633 ? 66.259 -25.862 -22.461 1.00 81.31 633 LEU A O 1
ATOM 5121 N N . ALA A 1 634 ? 65.785 -23.673 -22.724 1.00 76.81 634 ALA A N 1
ATOM 5122 C CA . ALA A 1 634 ? 66.544 -23.156 -21.588 1.00 76.81 634 ALA A CA 1
ATOM 5123 C C . ALA A 1 634 ? 65.690 -22.910 -20.325 1.00 76.81 634 ALA A C 1
ATOM 5125 O O . ALA A 1 634 ? 66.061 -22.090 -19.484 1.00 76.81 634 ALA A O 1
ATOM 5126 N N . LEU A 1 635 ? 64.542 -23.579 -20.181 1.00 82.62 635 LEU A N 1
ATOM 5127 C CA . LEU A 1 635 ? 63.662 -23.378 -19.028 1.00 82.62 635 LEU A CA 1
ATOM 5128 C C . LEU A 1 635 ? 64.278 -23.973 -17.748 1.00 82.62 635 LEU A C 1
ATOM 5130 O O . LEU A 1 635 ? 64.511 -25.179 -17.682 1.00 82.62 635 LEU A O 1
ATOM 5134 N N . ASP A 1 636 ? 64.488 -23.139 -16.731 1.00 77.19 636 ASP A N 1
ATOM 5135 C CA . ASP A 1 636 ? 64.895 -23.539 -15.370 1.00 77.19 636 ASP A CA 1
ATOM 5136 C C . ASP A 1 636 ? 63.891 -23.028 -14.351 1.00 77.19 636 ASP A C 1
ATOM 5138 O O . ASP A 1 636 ? 63.292 -23.810 -13.619 1.00 77.19 636 ASP A O 1
ATOM 5142 N N . ASP A 1 637 ? 63.607 -21.729 -14.407 1.00 75.62 637 ASP A N 1
ATOM 5143 C CA . ASP A 1 637 ? 62.487 -21.117 -13.722 1.00 75.62 637 ASP A CA 1
ATOM 5144 C C . ASP A 1 637 ? 61.662 -20.235 -14.671 1.00 75.62 637 ASP A C 1
ATOM 5146 O O . ASP A 1 637 ? 62.095 -19.792 -15.738 1.00 75.62 637 ASP A O 1
ATOM 5150 N N . TRP A 1 638 ? 60.413 -19.994 -14.284 1.00 78.75 638 TRP A N 1
ATOM 5151 C CA . TRP A 1 638 ? 59.561 -18.997 -14.914 1.00 78.75 638 TRP A CA 1
ATOM 5152 C C . TRP A 1 638 ? 58.956 -18.120 -13.832 1.00 78.75 638 TRP A C 1
ATOM 5154 O O . TRP A 1 638 ? 57.784 -18.238 -13.472 1.00 78.75 638 TRP A O 1
ATOM 5164 N N . THR A 1 639 ? 59.773 -17.217 -13.303 1.00 76.00 639 THR A N 1
ATOM 5165 C CA . THR A 1 639 ? 59.347 -16.326 -12.227 1.00 76.00 639 THR A CA 1
ATOM 5166 C C . THR A 1 639 ? 58.588 -15.111 -12.759 1.00 76.00 639 THR A C 1
ATOM 5168 O O . THR A 1 639 ? 59.035 -14.392 -13.651 1.00 76.00 639 THR A O 1
ATOM 5171 N N . VAL A 1 640 ? 57.405 -14.871 -12.196 1.00 76.38 640 VAL A N 1
ATOM 5172 C CA . VAL A 1 640 ? 56.586 -13.683 -12.435 1.00 76.38 640 VAL A CA 1
ATOM 5173 C C . VAL A 1 640 ? 56.543 -12.873 -11.147 1.00 76.38 640 VAL A C 1
ATOM 5175 O O . VAL A 1 640 ? 55.941 -13.278 -10.148 1.00 76.38 640 VAL A O 1
ATOM 5178 N N . LYS A 1 641 ? 57.191 -11.706 -11.181 1.00 74.81 641 LYS A N 1
ATOM 5179 C CA . LYS A 1 641 ? 57.240 -10.757 -10.066 1.00 74.81 641 LYS A CA 1
ATOM 5180 C C . LYS A 1 641 ? 56.148 -9.707 -10.224 1.00 74.81 641 LYS A C 1
ATOM 5182 O O . LYS A 1 641 ? 56.131 -8.948 -11.188 1.00 74.81 641 LYS A O 1
ATOM 5187 N N . THR A 1 642 ? 55.268 -9.621 -9.237 1.00 72.94 642 THR A N 1
ATOM 5188 C CA . THR A 1 642 ? 54.293 -8.534 -9.087 1.00 72.94 642 THR A CA 1
ATOM 5189 C C . THR A 1 642 ? 54.580 -7.761 -7.798 1.00 72.94 642 THR A C 1
ATOM 5191 O O . THR A 1 642 ? 55.381 -8.192 -6.970 1.00 72.94 642 THR A O 1
ATOM 5194 N N . ARG A 1 643 ? 53.907 -6.622 -7.583 1.00 68.25 643 ARG A N 1
ATOM 5195 C CA . ARG A 1 643 ? 54.069 -5.822 -6.350 1.00 68.25 643 ARG A CA 1
ATOM 5196 C C . ARG A 1 643 ? 53.695 -6.574 -5.065 1.00 68.25 643 ARG A C 1
ATOM 5198 O O . ARG A 1 643 ? 54.113 -6.154 -3.992 1.00 68.25 643 ARG A O 1
ATOM 5205 N N . HIS A 1 644 ? 52.908 -7.646 -5.170 1.00 61.03 644 HIS A N 1
ATOM 5206 C CA . HIS A 1 644 ? 52.360 -8.372 -4.022 1.00 61.03 644 HIS A CA 1
ATOM 5207 C C . HIS A 1 644 ? 52.855 -9.815 -3.908 1.00 61.03 644 HIS A C 1
ATOM 5209 O O . HIS A 1 644 ? 52.757 -10.392 -2.829 1.00 61.03 644 HIS A O 1
ATOM 5215 N N . MET A 1 645 ? 53.395 -10.403 -4.982 1.00 71.19 645 MET A N 1
ATOM 5216 C CA . MET A 1 645 ? 53.904 -11.774 -4.943 1.00 71.19 645 MET A CA 1
ATOM 5217 C C . MET A 1 645 ? 54.925 -12.076 -6.037 1.00 71.19 645 MET A C 1
ATOM 5219 O O . MET A 1 645 ? 54.926 -11.450 -7.098 1.00 71.19 645 MET A O 1
ATOM 5223 N N . ASN A 1 646 ? 55.740 -13.096 -5.778 1.00 78.69 646 ASN A N 1
ATOM 5224 C CA . ASN A 1 646 ? 56.624 -13.725 -6.748 1.00 78.69 646 ASN A CA 1
ATOM 5225 C C . ASN A 1 646 ? 56.174 -15.183 -6.927 1.00 78.69 646 ASN A C 1
ATOM 5227 O O . ASN A 1 646 ? 56.184 -15.936 -5.954 1.00 78.69 646 ASN A O 1
ATOM 5231 N N . ILE A 1 647 ? 55.735 -15.561 -8.129 1.00 79.06 647 ILE A N 1
ATOM 5232 C CA . ILE A 1 647 ? 55.278 -16.925 -8.449 1.00 79.06 647 ILE A CA 1
ATOM 5233 C C . ILE A 1 647 ? 56.205 -17.522 -9.503 1.00 79.06 647 ILE A C 1
ATOM 5235 O O . ILE A 1 647 ? 56.437 -16.887 -10.527 1.00 79.06 647 ILE A O 1
ATOM 5239 N N . ASN A 1 648 ? 56.680 -18.753 -9.293 1.00 80.69 648 ASN A N 1
ATOM 5240 C CA . ASN A 1 648 ? 57.313 -19.544 -10.347 1.00 80.69 648 ASN A CA 1
ATOM 5241 C C . ASN A 1 648 ? 56.254 -20.386 -11.077 1.00 80.69 648 ASN A C 1
ATOM 5243 O O . ASN A 1 648 ? 55.712 -21.329 -10.504 1.00 80.69 648 ASN A O 1
ATOM 5247 N N . LEU A 1 649 ? 55.964 -20.051 -12.334 1.00 79.88 649 LEU A N 1
ATOM 5248 C CA . LEU A 1 649 ? 54.992 -20.760 -13.170 1.00 79.88 649 LEU A CA 1
ATOM 5249 C C . LEU A 1 649 ? 55.515 -22.098 -13.708 1.00 79.88 649 LEU A C 1
ATOM 5251 O O . LEU A 1 649 ? 54.712 -22.936 -14.106 1.00 79.88 649 LEU A O 1
ATOM 5255 N N . ALA A 1 650 ? 56.832 -22.322 -13.701 1.00 78.25 650 ALA A N 1
ATOM 5256 C CA . ALA A 1 650 ? 57.419 -23.605 -14.085 1.00 78.25 650 ALA A CA 1
ATOM 5257 C C . ALA A 1 650 ? 57.304 -24.664 -12.968 1.00 78.25 650 ALA A C 1
ATOM 5259 O O . ALA A 1 650 ? 57.488 -25.853 -13.224 1.00 78.25 650 ALA A O 1
ATOM 5260 N N . GLY A 1 651 ? 56.976 -24.259 -11.733 1.00 78.25 651 GLY A N 1
ATOM 5261 C CA . GLY A 1 651 ? 56.977 -25.155 -10.574 1.00 78.25 651 GLY A CA 1
ATOM 5262 C C . GLY A 1 651 ? 58.360 -25.779 -10.356 1.00 78.25 651 GLY A C 1
ATOM 5263 O O . GLY A 1 651 ? 59.355 -25.058 -10.332 1.00 78.25 651 GLY A O 1
ATOM 5264 N N . ASP A 1 652 ? 58.406 -27.110 -10.249 1.00 76.00 652 ASP A N 1
ATOM 5265 C CA . ASP A 1 652 ? 59.644 -27.902 -10.144 1.00 76.00 652 ASP A CA 1
ATOM 5266 C C . ASP A 1 652 ? 60.128 -28.435 -11.512 1.00 76.00 652 ASP A C 1
ATOM 5268 O O . ASP A 1 652 ? 61.026 -29.279 -11.587 1.00 76.00 652 ASP A O 1
ATOM 5272 N N . HIS A 1 653 ? 59.507 -27.999 -12.615 1.00 78.75 653 HIS A N 1
ATOM 5273 C CA . HIS A 1 653 ? 59.832 -28.486 -13.950 1.00 78.75 653 HIS A CA 1
ATOM 5274 C C . HIS A 1 653 ? 60.974 -27.686 -14.577 1.00 78.75 653 HIS A C 1
ATOM 5276 O O . HIS A 1 653 ? 60.833 -26.510 -14.901 1.00 78.75 653 HIS A O 1
ATOM 5282 N N . LYS A 1 654 ? 62.079 -28.387 -14.833 1.00 80.75 654 LYS A N 1
ATOM 5283 C CA . LYS A 1 654 ? 63.249 -27.905 -15.565 1.00 80.75 654 LYS A CA 1
ATOM 5284 C C . LYS A 1 654 ? 63.350 -28.611 -16.916 1.00 80.75 654 LYS A C 1
ATOM 5286 O O . LYS A 1 654 ? 63.073 -29.808 -17.019 1.00 80.75 654 LYS A O 1
ATOM 5291 N N . SER A 1 655 ? 63.756 -27.886 -17.954 1.00 80.88 655 SER A N 1
ATOM 5292 C CA . SER A 1 655 ? 64.048 -28.470 -19.262 1.00 80.88 655 SER A CA 1
ATOM 5293 C C . SER A 1 655 ? 65.185 -29.486 -19.153 1.00 80.88 655 SER A C 1
ATOM 5295 O O . SER A 1 655 ? 66.239 -29.198 -18.586 1.00 80.88 655 SER A O 1
ATOM 5297 N N . LEU A 1 656 ? 65.011 -30.650 -19.785 1.00 76.12 656 LEU A N 1
ATOM 5298 C CA . LEU A 1 656 ? 66.063 -31.668 -19.920 1.00 76.12 656 LEU A CA 1
ATOM 5299 C C . LEU A 1 656 ? 67.311 -31.143 -20.648 1.00 76.12 656 LEU A C 1
ATOM 5301 O O . LEU A 1 656 ? 68.378 -31.741 -20.548 1.00 76.12 656 LEU A O 1
ATOM 5305 N N . PHE A 1 657 ? 67.168 -30.050 -21.398 1.00 78.50 657 PHE A N 1
ATOM 5306 C CA . PHE A 1 657 ? 68.229 -29.460 -22.205 1.00 78.50 657 PHE A CA 1
ATOM 5307 C C . PHE A 1 657 ? 68.860 -28.220 -21.578 1.00 78.50 657 PHE A C 1
ATOM 5309 O O . PHE A 1 657 ? 69.773 -27.670 -22.184 1.00 78.50 657 PHE A O 1
ATOM 5316 N N . TYR A 1 658 ? 68.415 -27.786 -20.393 1.00 75.81 658 TYR A N 1
ATOM 5317 C CA . TYR A 1 658 ? 68.864 -26.533 -19.782 1.00 75.81 658 TYR A CA 1
ATOM 5318 C C . TYR A 1 658 ? 70.394 -26.390 -19.744 1.00 75.81 658 TYR A C 1
ATOM 5320 O O . TYR A 1 658 ? 70.930 -25.372 -20.170 1.00 75.81 658 TYR A O 1
ATOM 5328 N N . ASP A 1 659 ? 71.101 -27.442 -19.321 1.00 70.44 659 ASP A N 1
ATOM 5329 C CA . ASP A 1 659 ? 72.560 -27.426 -19.136 1.00 70.44 659 ASP A CA 1
ATOM 5330 C C . ASP A 1 659 ? 73.363 -27.385 -20.450 1.00 70.44 659 ASP A C 1
ATOM 5332 O O . ASP A 1 659 ? 74.589 -27.266 -20.426 1.00 70.44 659 ASP A O 1
ATOM 5336 N N . ILE A 1 660 ? 72.697 -27.533 -21.599 1.00 71.56 660 ILE A N 1
ATOM 5337 C CA . ILE A 1 660 ? 73.314 -27.508 -22.934 1.00 71.56 660 ILE A CA 1
ATOM 5338 C C . ILE A 1 660 ? 72.597 -26.558 -23.904 1.00 71.56 660 ILE A C 1
ATOM 5340 O O . ILE A 1 660 ? 72.951 -26.520 -25.083 1.00 71.56 660 ILE A O 1
ATOM 5344 N N . ALA A 1 661 ? 71.579 -25.827 -23.442 1.00 71.50 661 ALA A N 1
ATOM 5345 C CA . ALA A 1 661 ? 70.810 -24.913 -24.269 1.00 71.50 661 ALA A CA 1
ATOM 5346 C C . ALA A 1 661 ? 71.655 -23.667 -24.603 1.00 71.50 661 ALA A C 1
ATOM 5348 O O . ALA A 1 661 ? 72.319 -23.117 -23.724 1.00 71.50 661 ALA A O 1
ATOM 5349 N N . PRO A 1 662 ? 71.619 -23.176 -25.853 1.00 63.53 662 PRO A N 1
ATOM 5350 C CA . PRO A 1 662 ? 72.450 -22.052 -26.294 1.00 63.53 662 PRO A CA 1
ATOM 5351 C C . PRO A 1 662 ? 71.979 -20.680 -25.769 1.00 63.53 662 PRO A C 1
ATOM 5353 O O . PRO A 1 662 ? 72.613 -19.667 -26.056 1.00 63.53 662 PRO A O 1
ATOM 5356 N N . PHE A 1 663 ? 70.877 -20.632 -25.015 1.00 64.31 663 PHE A N 1
ATOM 5357 C CA . PHE A 1 663 ? 70.210 -19.411 -24.564 1.00 64.31 663 PHE A CA 1
ATOM 5358 C C . PHE A 1 663 ? 70.267 -19.281 -23.033 1.00 64.31 663 PHE A C 1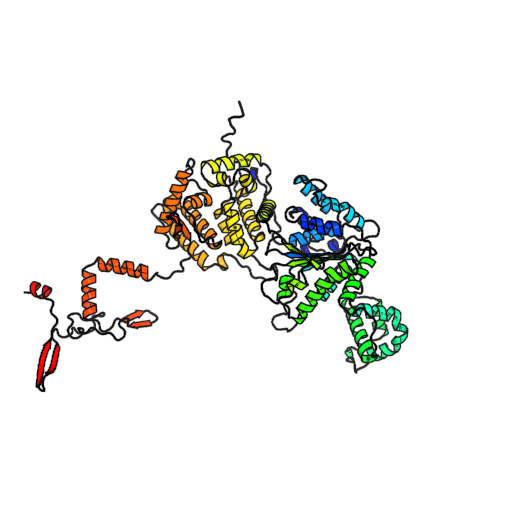
ATOM 5360 O O . PHE A 1 663 ? 69.916 -20.208 -22.310 1.00 64.31 663 PHE A O 1
ATOM 5367 N N . ALA A 1 664 ? 70.682 -18.117 -22.525 1.00 56.44 664 ALA A N 1
ATOM 5368 C CA . ALA A 1 664 ? 70.875 -17.859 -21.095 1.00 56.44 664 ALA A CA 1
ATOM 5369 C C . ALA A 1 664 ? 69.607 -17.311 -20.410 1.00 56.44 664 ALA A C 1
ATOM 5371 O O . ALA A 1 664 ? 69.621 -16.231 -19.822 1.00 56.44 664 ALA A O 1
ATOM 5372 N N . GLY A 1 665 ? 68.511 -18.066 -20.490 1.00 54.78 665 GLY A N 1
ATOM 5373 C CA . GLY A 1 665 ? 67.302 -17.854 -19.691 1.00 54.78 665 GLY A CA 1
ATOM 5374 C C . GLY A 1 665 ? 66.658 -16.449 -19.738 1.00 54.78 665 GLY A C 1
ATOM 5375 O O . GLY A 1 665 ? 66.990 -15.599 -20.564 1.00 54.78 665 GLY A O 1
ATOM 5376 N N . PRO A 1 666 ? 65.667 -16.198 -18.866 1.00 50.03 666 PRO A N 1
ATOM 5377 C CA . PRO A 1 666 ? 64.846 -14.991 -18.889 1.00 50.03 666 PRO A CA 1
ATOM 5378 C C . PRO A 1 666 ? 65.513 -13.646 -18.658 1.00 50.03 666 PRO A C 1
ATOM 5380 O O . PRO A 1 666 ? 65.124 -12.662 -19.287 1.00 50.03 666 PRO A O 1
ATOM 5383 N N . ASP A 1 667 ? 66.449 -13.618 -17.716 1.00 52.97 667 ASP A N 1
ATOM 5384 C CA . ASP A 1 667 ? 66.917 -12.383 -17.095 1.00 52.97 667 ASP A CA 1
ATOM 5385 C C . ASP A 1 667 ? 68.319 -11.991 -17.580 1.00 52.97 667 ASP A C 1
ATOM 5387 O O . ASP A 1 667 ? 68.849 -10.973 -17.151 1.00 52.97 667 ASP A O 1
ATOM 5391 N N . GLY A 1 668 ? 68.947 -12.780 -18.463 1.00 51.16 668 GLY A N 1
ATOM 5392 C CA . GLY A 1 668 ? 70.282 -12.502 -19.015 1.00 51.16 668 GLY A CA 1
ATOM 5393 C C . GLY A 1 668 ? 71.419 -12.463 -17.981 1.00 51.16 668 GLY A C 1
ATOM 5394 O O . GLY A 1 668 ? 72.529 -12.053 -18.311 1.00 51.16 668 GLY A O 1
ATOM 5395 N N . ILE A 1 669 ? 71.153 -12.859 -16.729 1.00 45.69 669 ILE A N 1
ATOM 5396 C CA . ILE A 1 669 ? 72.104 -12.797 -15.604 1.00 45.69 669 ILE A CA 1
ATOM 5397 C C . ILE A 1 669 ? 72.870 -14.121 -15.429 1.00 45.69 669 ILE A C 1
ATOM 5399 O O . ILE A 1 669 ? 73.944 -14.135 -14.826 1.00 45.69 669 ILE A O 1
ATOM 5403 N N . ALA A 1 670 ? 72.366 -15.235 -15.969 1.00 48.81 670 ALA A N 1
ATOM 5404 C CA . ALA A 1 670 ? 73.094 -16.499 -15.945 1.00 48.81 670 ALA A CA 1
ATOM 5405 C C . ALA A 1 670 ? 74.216 -16.478 -17.004 1.00 48.81 670 ALA A C 1
ATOM 5407 O O . ALA A 1 670 ? 73.962 -16.082 -18.144 1.00 48.81 670 ALA A O 1
ATOM 5408 N N . PRO A 1 671 ? 75.455 -16.888 -16.675 1.00 46.44 671 PRO A N 1
ATOM 5409 C CA . PRO A 1 671 ? 76.488 -17.062 -17.689 1.00 46.44 671 PRO A CA 1
ATOM 5410 C C . PRO A 1 671 ? 75.993 -18.074 -18.726 1.00 46.44 671 PRO A C 1
ATOM 5412 O O . PRO A 1 671 ? 75.424 -19.096 -18.346 1.00 46.44 671 PRO A O 1
ATOM 5415 N N . LEU A 1 672 ? 76.201 -17.781 -20.018 1.00 51.97 672 LEU A N 1
ATOM 5416 C CA . LEU A 1 672 ? 75.953 -18.725 -21.114 1.00 51.97 672 LEU A CA 1
ATOM 5417 C C . LEU A 1 672 ? 76.485 -20.103 -20.691 1.00 51.97 672 LEU A C 1
ATOM 5419 O O . LEU A 1 672 ? 77.695 -20.205 -20.442 1.00 51.97 672 LEU A O 1
ATOM 5423 N N . PRO A 1 673 ? 75.626 -21.137 -20.567 1.00 50.16 673 PRO A N 1
ATOM 5424 C CA . PRO A 1 673 ? 76.106 -22.485 -20.322 1.00 50.16 673 PRO A CA 1
ATOM 5425 C C . PRO A 1 673 ? 77.144 -22.787 -21.394 1.00 50.16 673 PRO A C 1
ATOM 5427 O O . PRO A 1 673 ? 76.959 -22.435 -22.564 1.00 50.16 673 PRO A O 1
ATOM 5430 N N . SER A 1 674 ? 78.282 -23.356 -20.997 1.00 51.97 674 SER A N 1
ATOM 5431 C CA . SER A 1 674 ? 79.314 -23.744 -21.950 1.00 51.97 674 SER A CA 1
ATOM 5432 C C . SER A 1 674 ? 78.643 -24.511 -23.084 1.00 51.97 674 SER A C 1
ATOM 5434 O O . SER A 1 674 ? 77.959 -25.493 -22.818 1.00 51.97 674 SER A O 1
ATOM 5436 N N . ILE A 1 675 ? 78.860 -24.081 -24.334 1.00 56.31 675 ILE A N 1
ATOM 5437 C CA . ILE A 1 675 ? 78.288 -24.655 -25.575 1.00 56.31 675 ILE A CA 1
ATOM 5438 C C . ILE A 1 675 ? 78.513 -26.185 -25.673 1.00 56.31 675 ILE A C 1
ATOM 5440 O O . ILE A 1 675 ? 77.984 -26.853 -26.553 1.00 56.31 675 ILE A O 1
ATOM 5444 N N . ALA A 1 676 ? 79.287 -26.759 -24.754 1.00 59.28 676 ALA A N 1
ATOM 5445 C CA . ALA A 1 676 ? 79.508 -28.171 -24.557 1.00 59.28 676 ALA A CA 1
ATOM 5446 C C . ALA A 1 676 ? 79.609 -28.492 -23.049 1.00 59.28 676 ALA A C 1
ATOM 5448 O O . ALA A 1 676 ? 80.465 -27.937 -22.360 1.00 59.28 676 ALA A O 1
ATOM 5449 N N . THR A 1 677 ? 78.803 -29.434 -22.557 1.00 65.06 677 THR A N 1
ATOM 5450 C CA . THR A 1 677 ? 78.888 -29.981 -21.192 1.00 65.06 677 THR A CA 1
ATOM 5451 C C . THR A 1 677 ? 79.552 -31.357 -21.241 1.00 65.06 677 THR A C 1
ATOM 5453 O O . THR A 1 677 ? 79.225 -32.191 -22.088 1.00 65.06 677 THR A O 1
ATOM 5456 N N . THR A 1 678 ? 80.533 -31.605 -20.368 1.00 68.81 678 THR A N 1
ATOM 5457 C CA . THR A 1 678 ? 81.211 -32.911 -20.298 1.00 68.81 678 THR A CA 1
ATOM 5458 C C . THR A 1 678 ? 80.425 -33.827 -19.373 1.00 68.81 678 THR A C 1
ATOM 5460 O O . THR A 1 678 ? 80.338 -33.570 -18.176 1.00 68.81 678 THR A O 1
ATOM 5463 N N . MET A 1 679 ? 79.849 -34.889 -19.928 1.00 70.19 679 MET A N 1
ATOM 5464 C CA . MET A 1 679 ? 79.154 -35.918 -19.168 1.00 70.19 679 MET A CA 1
ATOM 5465 C C . MET A 1 679 ? 80.066 -37.113 -18.928 1.00 70.19 679 MET A C 1
ATOM 5467 O O . MET A 1 679 ? 80.720 -37.627 -19.839 1.00 70.19 679 MET A O 1
ATOM 5471 N N . GLU A 1 680 ? 80.056 -37.581 -17.687 1.00 75.94 680 GLU A N 1
ATOM 5472 C CA . GLU A 1 680 ? 80.673 -38.835 -17.292 1.00 75.94 680 GLU A CA 1
ATOM 5473 C C . GLU A 1 680 ? 79.588 -39.901 -17.141 1.00 75.94 680 GLU A C 1
ATOM 5475 O O . GLU A 1 680 ? 78.650 -39.746 -16.359 1.00 75.94 680 GLU A O 1
ATOM 5480 N N . VAL A 1 681 ? 79.706 -40.998 -17.887 1.00 78.69 681 VAL A N 1
ATOM 5481 C CA . VAL A 1 681 ? 78.775 -42.125 -17.808 1.00 78.69 681 VAL A CA 1
ATOM 5482 C C . VAL A 1 681 ? 79.544 -43.388 -17.461 1.00 78.69 681 VAL A C 1
ATOM 5484 O O . VAL A 1 681 ? 80.536 -43.742 -18.101 1.00 78.69 681 VAL A O 1
ATOM 5487 N N . LYS A 1 682 ? 79.061 -44.109 -16.449 1.00 74.88 682 LYS A N 1
ATOM 5488 C CA . LYS A 1 682 ? 79.592 -45.420 -16.083 1.00 74.88 682 LYS A CA 1
ATOM 5489 C C . LYS A 1 682 ? 78.862 -46.500 -16.878 1.00 74.88 682 LYS A C 1
ATOM 5491 O O . LYS A 1 682 ? 77.740 -46.869 -16.544 1.00 74.88 682 LYS A O 1
ATOM 5496 N N . TRP A 1 683 ? 79.504 -47.022 -17.917 1.00 77.88 683 TRP A N 1
ATOM 5497 C CA . TRP A 1 683 ? 78.946 -48.057 -18.788 1.00 77.88 683 TRP A CA 1
ATOM 5498 C C . TRP A 1 683 ? 79.761 -49.346 -18.673 1.00 77.88 683 TRP A C 1
ATOM 5500 O O . TRP A 1 683 ? 80.979 -49.336 -18.847 1.00 77.88 683 TRP A O 1
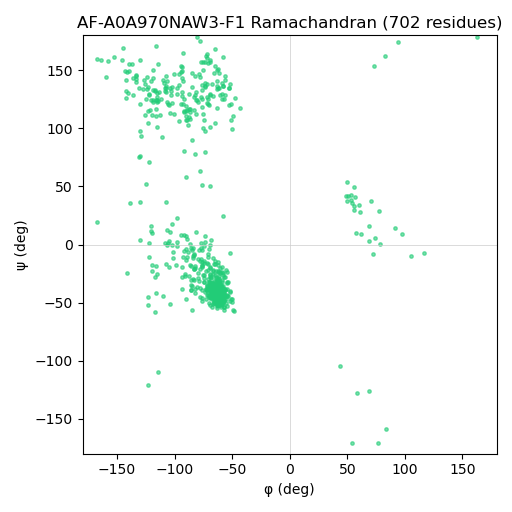ATOM 5510 N N . LEU A 1 684 ? 79.099 -50.462 -18.342 1.00 73.50 684 LEU A N 1
ATOM 5511 C CA . LEU A 1 684 ? 79.726 -51.785 -18.162 1.00 73.50 684 LEU A CA 1
ATOM 5512 C C . LEU A 1 684 ? 80.976 -51.758 -17.257 1.00 73.50 684 LEU A C 1
ATOM 5514 O O . LEU A 1 684 ? 81.998 -52.379 -17.541 1.00 73.50 684 LEU A O 1
ATOM 5518 N N . GLY A 1 685 ? 80.904 -50.994 -16.163 1.00 76.06 685 GLY A N 1
ATOM 5519 C CA . GLY A 1 685 ? 81.984 -50.891 -15.178 1.00 76.06 685 GLY A CA 1
ATOM 5520 C C . GLY A 1 685 ? 83.155 -49.984 -15.573 1.00 76.06 685 GLY A C 1
ATOM 5521 O O . GLY A 1 685 ? 84.069 -49.830 -14.767 1.00 76.06 685 GLY A O 1
ATOM 5522 N N . ARG A 1 686 ? 83.127 -49.344 -16.751 1.00 74.31 686 ARG A N 1
ATOM 5523 C CA . ARG A 1 686 ? 84.121 -48.348 -17.183 1.00 74.31 686 ARG A CA 1
ATOM 5524 C C . ARG A 1 686 ? 83.538 -46.937 -17.130 1.00 74.31 686 ARG A C 1
ATOM 5526 O O . ARG A 1 686 ? 82.378 -46.739 -17.482 1.00 74.31 686 ARG A O 1
ATOM 5533 N N . GLN A 1 687 ? 84.343 -45.971 -16.695 1.00 79.69 687 GLN A N 1
ATOM 5534 C CA . GLN A 1 687 ? 84.007 -44.549 -16.797 1.00 79.69 687 GLN A CA 1
ATOM 5535 C C . GLN A 1 687 ? 84.306 -44.069 -18.218 1.00 79.69 687 GLN A C 1
ATOM 5537 O O . GLN A 1 687 ? 85.421 -44.241 -18.712 1.00 79.69 687 GLN A O 1
ATOM 5542 N N . ILE A 1 688 ? 83.297 -43.508 -18.880 1.00 82.38 688 ILE A N 1
ATOM 5543 C CA . ILE A 1 688 ? 83.400 -42.905 -20.207 1.00 82.38 688 ILE A CA 1
ATOM 5544 C C . ILE A 1 688 ? 83.105 -41.417 -20.049 1.00 82.38 688 ILE A C 1
ATOM 5546 O O . ILE A 1 688 ? 82.067 -41.048 -19.505 1.00 82.38 688 ILE A O 1
ATOM 5550 N N . LEU A 1 689 ? 84.017 -40.581 -20.538 1.00 78.75 689 LEU A N 1
ATOM 5551 C CA . LEU A 1 689 ? 83.848 -39.133 -20.605 1.00 78.75 689 LEU A CA 1
ATOM 5552 C C . LEU A 1 689 ? 83.522 -38.747 -22.046 1.00 78.75 689 LEU A C 1
ATOM 5554 O O . LEU A 1 689 ? 84.224 -39.155 -22.973 1.00 78.75 689 LEU A O 1
ATOM 5558 N N . GLY A 1 690 ? 82.458 -37.974 -22.232 1.00 74.94 690 GLY A N 1
ATOM 5559 C CA . GLY A 1 690 ? 82.040 -37.469 -23.534 1.00 74.94 690 GLY A CA 1
ATOM 5560 C C . GLY A 1 690 ? 81.491 -36.054 -23.425 1.00 74.94 690 GLY A C 1
ATOM 5561 O O . GLY A 1 690 ? 80.929 -35.668 -22.405 1.00 74.94 690 GLY A O 1
ATOM 5562 N N . THR A 1 691 ? 81.663 -35.269 -24.481 1.00 75.75 691 THR A N 1
ATOM 5563 C CA . THR A 1 691 ? 81.155 -33.897 -24.543 1.00 75.75 691 THR A CA 1
ATOM 5564 C C . THR A 1 691 ? 79.830 -33.867 -25.297 1.00 75.75 691 THR A C 1
ATOM 5566 O O . THR A 1 691 ? 79.742 -34.396 -26.405 1.00 75.75 691 THR A O 1
ATOM 5569 N N . ILE A 1 692 ? 78.811 -33.233 -24.716 1.00 74.06 692 ILE A N 1
ATOM 5570 C CA . ILE A 1 692 ? 77.478 -33.073 -25.308 1.00 74.06 692 ILE A CA 1
ATOM 5571 C C . ILE A 1 692 ? 77.198 -31.586 -25.520 1.00 74.06 692 ILE A C 1
ATOM 5573 O O . ILE A 1 692 ? 77.434 -30.775 -24.632 1.00 74.06 692 ILE A O 1
ATOM 5577 N N . ALA A 1 693 ? 76.704 -31.238 -26.708 1.00 72.31 693 ALA A N 1
ATOM 5578 C CA . ALA A 1 693 ? 76.432 -29.871 -27.139 1.00 72.31 693 ALA A CA 1
ATOM 5579 C C . ALA A 1 693 ? 75.143 -29.823 -27.969 1.00 72.31 693 ALA A C 1
ATOM 5581 O O . ALA A 1 693 ? 74.925 -30.708 -28.800 1.00 72.31 693 ALA A O 1
ATOM 5582 N N . MET A 1 694 ? 74.330 -28.777 -27.800 1.00 73.56 694 MET A N 1
ATOM 5583 C CA . MET A 1 694 ? 73.213 -28.469 -28.698 1.00 73.56 694 MET A CA 1
ATOM 5584 C C . MET A 1 694 ? 73.686 -27.480 -29.771 1.00 73.56 694 MET A C 1
ATOM 5586 O O . MET A 1 694 ? 74.333 -26.485 -29.453 1.00 73.56 694 MET A O 1
ATOM 5590 N N . ARG A 1 695 ? 73.405 -27.758 -31.050 1.00 69.56 695 ARG A N 1
ATOM 5591 C CA . ARG A 1 695 ? 73.835 -26.911 -32.175 1.00 69.56 695 ARG A CA 1
ATOM 5592 C C . ARG A 1 695 ? 72.677 -26.620 -33.119 1.00 69.56 695 ARG A C 1
ATOM 5594 O O . ARG A 1 695 ? 71.955 -27.538 -33.499 1.00 69.56 695 ARG A O 1
ATOM 5601 N N . ASP A 1 696 ? 72.554 -25.361 -33.526 1.00 68.31 696 ASP A N 1
ATOM 5602 C CA . ASP A 1 696 ? 71.642 -24.943 -34.587 1.00 68.31 696 ASP A CA 1
ATOM 5603 C C . ASP A 1 696 ? 72.338 -25.086 -35.949 1.00 68.31 696 ASP A C 1
ATOM 5605 O O . ASP A 1 696 ? 73.246 -24.326 -36.297 1.00 68.31 696 ASP A O 1
ATOM 5609 N N . PHE A 1 697 ? 71.915 -26.081 -36.729 1.00 64.12 697 PHE A N 1
ATOM 5610 C CA . PHE A 1 697 ? 72.468 -26.341 -38.058 1.00 64.12 697 PHE A CA 1
ATOM 5611 C C . PHE A 1 697 ? 72.237 -25.181 -39.036 1.00 64.12 697 PHE A C 1
ATOM 5613 O O . PHE A 1 697 ? 73.055 -24.968 -39.927 1.00 64.12 697 PHE A O 1
ATOM 5620 N N . THR A 1 698 ? 71.170 -24.406 -38.857 1.00 64.25 698 THR A N 1
ATOM 5621 C CA . THR A 1 698 ? 70.821 -23.263 -39.708 1.00 64.25 698 THR A CA 1
ATOM 5622 C C . THR A 1 698 ? 71.773 -22.088 -39.482 1.00 64.25 698 THR A C 1
ATOM 5624 O O . THR A 1 698 ? 72.284 -21.524 -40.450 1.00 64.25 698 THR A O 1
ATOM 5627 N N . GLN A 1 699 ? 72.108 -21.776 -38.223 1.00 60.91 699 GLN A N 1
ATOM 5628 C CA . GLN A 1 699 ? 73.160 -20.800 -37.904 1.00 60.91 699 GLN A CA 1
ATOM 5629 C C . GLN A 1 699 ? 74.549 -21.285 -38.330 1.00 60.91 699 GLN A C 1
ATOM 5631 O O . GLN A 1 699 ? 75.325 -20.511 -38.888 1.00 60.91 699 GLN A O 1
ATOM 5636 N N . MET A 1 700 ? 74.865 -22.569 -38.130 1.00 59.84 700 MET A N 1
ATOM 5637 C CA . MET A 1 700 ? 76.161 -23.125 -38.535 1.00 59.84 700 MET A CA 1
ATOM 5638 C C . MET A 1 700 ? 76.416 -23.001 -40.042 1.00 59.84 700 MET A C 1
ATOM 5640 O O . MET A 1 700 ? 77.545 -22.723 -40.430 1.00 59.84 700 MET A O 1
ATOM 5644 N N . VAL A 1 701 ? 75.385 -23.159 -40.877 1.00 55.72 701 VAL A N 1
ATOM 5645 C CA . VAL A 1 701 ? 75.478 -22.987 -42.339 1.00 55.72 701 VAL A CA 1
ATOM 5646 C C . VAL A 1 701 ? 75.567 -21.510 -42.751 1.00 55.72 701 VAL A C 1
ATOM 5648 O O . VAL A 1 701 ? 76.141 -21.215 -43.789 1.00 55.72 701 VAL A O 1
ATOM 5651 N N . ALA A 1 702 ? 75.039 -20.576 -41.953 1.00 53.38 702 ALA A N 1
ATOM 5652 C CA . ALA A 1 702 ? 75.137 -19.135 -42.218 1.00 53.38 702 ALA A CA 1
ATOM 5653 C C . ALA A 1 702 ? 76.469 -18.503 -41.752 1.00 53.38 702 ALA A C 1
ATOM 5655 O O . ALA A 1 702 ? 76.823 -17.413 -42.196 1.00 53.38 702 ALA A O 1
ATOM 5656 N N . SER A 1 703 ? 77.182 -19.165 -40.833 1.00 48.03 703 SER A N 1
ATOM 5657 C CA . SER A 1 703 ? 78.463 -18.716 -40.251 1.00 48.03 703 SER A CA 1
ATOM 5658 C C . SER A 1 703 ? 79.706 -19.469 -40.758 1.00 48.03 703 SER A C 1
ATOM 5660 O O . SER A 1 703 ? 80.816 -19.180 -40.306 1.00 48.03 703 SER A O 1
ATOM 5662 N N . GLY A 1 704 ? 79.524 -20.417 -41.681 1.00 42.62 704 GLY A N 1
ATOM 5663 C CA . GLY A 1 704 ? 80.582 -21.083 -42.451 1.00 42.62 704 GLY A CA 1
ATOM 5664 C C . GLY A 1 704 ? 80.502 -20.695 -43.918 1.00 42.62 704 GLY A C 1
ATOM 5665 O O . GLY A 1 704 ? 81.554 -20.793 -44.588 1.00 42.62 704 GLY A O 1
#

Solvent-accessible surface area (backbone atoms only — not comparable to full-atom values): 38865 Å² total; per-residue (Å²): 144,83,82,73,75,67,87,70,55,74,66,65,32,39,58,74,32,40,48,61,65,96,73,77,87,73,72,60,50,49,70,37,41,24,21,24,83,67,48,33,69,65,24,53,44,68,52,36,46,24,58,64,45,57,73,70,54,76,57,76,85,48,40,72,58,50,49,56,54,42,52,40,70,22,48,85,88,56,69,87,47,52,94,67,37,56,20,41,20,33,34,37,36,32,56,62,46,70,46,64,45,49,54,52,16,34,53,49,28,60,46,47,41,48,66,68,61,48,50,50,51,43,52,54,36,50,74,69,69,48,50,76,88,72,34,72,53,67,38,45,65,37,33,42,63,31,44,42,87,83,28,69,8,40,44,74,37,71,47,73,38,68,79,61,51,64,44,62,95,91,48,95,51,83,49,80,56,57,66,53,55,50,51,50,50,48,48,55,51,43,30,56,51,68,69,46,82,75,68,64,49,52,33,25,45,49,40,52,46,35,69,75,70,42,35,89,78,42,50,72,57,50,44,50,55,42,62,30,72,92,80,38,57,84,92,66,46,52,57,54,67,59,55,52,48,47,53,74,62,56,78,45,71,67,57,38,39,50,53,8,50,54,47,50,45,44,30,53,72,71,69,65,44,84,77,96,62,58,78,51,71,64,50,34,56,46,50,43,54,51,51,48,42,72,74,27,28,69,30,38,39,41,36,36,35,42,48,52,62,42,57,66,69,45,54,71,74,56,36,56,52,37,52,49,47,53,36,34,53,15,22,46,40,2,40,74,64,23,36,50,33,34,39,41,35,32,24,54,64,77,77,75,85,47,95,88,58,70,54,84,76,45,54,38,86,71,19,22,28,80,40,74,54,70,84,48,75,64,47,53,52,55,52,37,50,63,67,34,42,44,77,79,41,70,81,59,50,56,47,50,51,55,54,46,46,58,35,34,68,59,51,68,73,63,29,70,69,51,50,59,71,39,58,61,42,41,62,71,36,53,53,42,45,47,50,44,15,63,80,68,30,23,47,34,51,45,33,51,31,53,31,54,41,49,52,51,35,34,76,68,50,34,65,69,69,47,38,45,48,67,38,42,64,52,56,43,69,40,68,44,51,93,68,84,77,53,97,54,72,54,26,52,47,68,80,38,43,69,48,47,50,38,51,52,52,52,47,54,50,52,70,67,42,88,65,64,69,55,44,77,41,37,70,61,48,47,42,47,51,46,39,33,45,50,37,41,71,34,66,49,82,74,42,39,32,28,56,56,45,34,61,50,59,68,70,70,80,44,102,83,39,42,38,67,55,26,24,55,48,34,38,56,47,49,52,53,44,36,76,75,31,89,37,35,44,80,44,65,50,99,86,67,48,63,14,42,32,50,45,62,67,72,94,61,83,57,62,66,60,54,47,49,53,56,46,55,54,39,77,72,30,69,68,56,45,52,52,52,52,47,45,53,39,18,24,58,74,40,74,49,80,54,101,86,49,76,47,56,78,40,67,92,52,55,34,95,42,34,72,27,23,91,46,38,52,94,80,69,75,55,74,68,46,51,66,53,36,78,46,77,44,79,55,98,90,39,84,43,78,47,77,45,59,60,81,61,68,71,58,53,64,76,75,105